Protein 7YTA (pdb70)

Nearest PDB structures (foldseek):
  7yta-assembly1_A  TM=1.007E+00  e=3.247E-26  Nicotiana tabacum
  7yta-assembly3_C  TM=9.904E-01  e=9.147E-23  Nicotiana tabacum
  6ie7-assembly4_D  TM=9.234E-01  e=6.062E-14  Arabidopsis thaliana
  5zwz-assembly1_A  TM=9.425E-01  e=6.329E-13  Arabidopsis thaliana
  6ie5-assembly1_A  TM=9.454E-01  e=2.375E-11  Arabidopsis thaliana

Foldseek 3Di:
DCLDAFRKKWFFDDDQPTPQKIFIWGWHDADPVQQKTKIFTDPDAPDDPGDHTDIDIGHCVGIDHDPDDDDDQADDAQAWKWFCDPNITHIFGFHDDDPPQKTWTFHVSPTDIDIDHRVRIDHDWDCDPNDTHHD/DDDPVVVPD/DDAAQAKKWFFDPPQPTPQKTAIWHFHGWDDPDDPFTKTKIWTDLDADDDVHPHTDIDIGGCVRIDHDPDDDDDPADDFQFWKWFCDNRITHTFGFHDQDPPQKTWTFHVSPTDIDIDHPVRMDHDWDQDPNDTHHPDDD/DPVVVVDD/DQLDAFHKKWFFDPPQPTPQKIFIWGFHHKDDPPDDQIKTKIWTDPDADDDPDDHTDIDIDGCVGIDHDPDADPDPADDAQFWKWFCDPNITHTFGFHDQDPPRKTWTFHVSPTDIDIGHPVRIDHDWDCDPNDTHRPPD/DDDPVVVDD

InterPro domains:
  IPR007930 Protein of unknown function DUF724 [PF05266] (727-902)
  IPR008395 Agenet-like domain [PF05641] (15-80)
  IPR008395 Agenet-like domain [PF05641] (92-147)
  IPR008395 Agenet-like domain [PF05641] (160-220)
  IPR014002 Agenet domain, plant type [SM00743] (10-83)
  IPR014002 Agenet domain, plant type [SM00743] (85-141)
  IPR014002 Agenet domain, plant type [SM00743] (155-223)
  IPR014002 Agenet domain, plant type [SM00743] (224-280)

Radius of gyration: 28.19 Å; Cα contacts (8 Å, |Δi|>4): 972; chains: 6; bounding box: 36×66×93 Å

Solvent-accessible surface area: 24825 Å² total

Secondary structure (DSSP, 8-state):
-TTSTT-EEEE---STT-TTEEEEEEEEEE-----EEEEEEEEEESSSS-SSEEEEEEEGGGEEEPPPP---S---TT-EEEEEETTEEEEEEEEEEETTTEEEEEETTTTEEEEEEGGGEEE--EEETTEEE--/---TT-EEEE-B-STTTBT-BEEEEEEEE--SS-SS-EEEEEEEEEESSTT--SEEEEEEEGGGEEEPPPP---S---TT-EEEEEETTEEEEEEEEEE-STTEEEEEETTTTEEEEEEGGGEEE--EEETTEEEPPPP-/----TT-EEEE---STT-TTEEEEEEEEEE--SSSSS-EEEEEEEEEESSTT--SEEEEEEEGGGEEEPPPP---S---TT-EEEEEETTEEEEEEEEEE-STTEEEEEETTTTEEEEEEGGGEEE--EEETTEEE-TT-/-EESTTT--/-BHHHH--/-EESGGG--

B-factor: mean 43.08, std 19.06, range [11.64, 112.34]

Structure (mmCIF, N/CA/C/O backbone):
data_7YTA
#
_entry.id   7YTA
#
_cell.length_a   70.741
_cell.length_b   70.741
_cell.length_c   217.989
_cell.angle_alpha   90.000
_cell.angle_beta   90.000
_cell.angle_gamma   90.000
#
_symmetry.space_group_name_H-M   'P 41 21 2'
#
loop_
_entity.id
_entity.type
_entity.pdbx_description
1 polymer 'AGDP3 AGD1-2'
2 polymer 'H3(1-15)K9me2 peptide'
3 water water
#
loop_
_atom_site.group_PDB
_atom_site.id
_atom_site.type_symbol
_atom_site.label_atom_id
_atom_site.label_alt_id
_atom_site.label_comp_id
_atom_site.label_asym_id
_atom_site.label_entity_id
_atom_site.label_seq_id
_atom_site.pdbx_PDB_ins_code
_atom_site.Cartn_x
_atom_site.Cartn_y
_atom_site.Cartn_z
_atom_site.occupancy
_atom_site.B_iso_or_equiv
_atom_site.auth_seq_id
_atom_site.auth_comp_id
_atom_site.auth_asym_id
_atom_site.auth_atom_id
_atom_site.pdbx_PDB_model_num
ATOM 1 N N . SER A 1 11 ? 0.262 60.740 66.245 1.00 47.71 10 SER A N 1
ATOM 2 C CA . SER A 1 11 ? 0.561 62.146 66.488 1.00 52.04 10 SER A CA 1
ATOM 3 C C . SER A 1 11 ? 2.066 62.378 66.607 1.00 48.95 10 SER A C 1
ATOM 4 O O . SER A 1 11 ? 2.597 63.351 66.071 1.00 45.80 10 SER A O 1
ATOM 7 N N . HIS A 1 12 ? 2.750 61.477 67.307 1.00 49.57 11 HIS A N 1
ATOM 8 C CA . HIS A 1 12 ? 4.200 61.568 67.457 1.00 42.61 11 HIS A CA 1
ATOM 9 C C . HIS A 1 12 ? 4.907 61.111 66.183 1.00 40.44 11 HIS A C 1
ATOM 10 O O . HIS A 1 12 ? 6.132 61.173 66.082 1.00 38.56 11 HIS A O 1
ATOM 17 N N . ILE A 1 13 ? 4.124 60.654 65.212 1.00 41.20 12 ILE A N 1
ATOM 18 C CA . ILE A 1 13 ? 4.655 60.191 63.937 1.00 41.66 12 ILE A CA 1
ATOM 19 C C . ILE A 1 13 ? 4.810 61.358 62.963 1.00 38.36 12 ILE A C 1
ATOM 20 O O . ILE A 1 13 ? 5.629 61.310 62.045 1.00 44.87 12 ILE A O 1
ATOM 25 N N . ALA A 1 14 ? 4.032 62.414 63.189 1.00 36.61 13 ALA A N 1
ATOM 26 C CA . ALA A 1 14 ? 4.025 63.585 62.315 1.00 38.76 13 ALA A CA 1
ATOM 27 C C . ALA A 1 14 ? 5.425 64.152 62.087 1.00 37.85 13 ALA A C 1
ATOM 28 O O . ALA A 1 14 ? 6.284 64.104 62.968 1.00 37.46 13 ALA A O 1
ATOM 30 N N . LYS A 1 15 ? 5.636 64.686 60.890 1.00 33.84 14 LYS A N 1
ATOM 31 C CA . LYS A 1 15 ? 6.934 65.193 60.460 1.00 34.03 14 LYS A CA 1
ATOM 32 C C . LYS A 1 15 ? 7.493 66.286 61.372 1.00 34.37 14 LYS A C 1
ATOM 33 O O . LYS A 1 15 ? 6.819 67.273 61.661 1.00 37.06 14 LYS A O 1
ATOM 39 N N . GLY A 1 16 ? 8.732 66.099 61.818 1.00 35.02 15 GLY A N 1
ATOM 40 C CA . GLY A 1 16 ? 9.400 67.078 62.658 1.00 30.41 15 GLY A CA 1
ATOM 41 C C . GLY A 1 16 ? 9.232 66.831 64.146 1.00 33.66 15 GLY A C 1
ATOM 42 O O . GLY A 1 16 ? 9.920 67.441 64.966 1.00 31.39 15 GLY A O 1
ATOM 43 N N . SER A 1 17 ? 8.315 65.938 64.504 1.00 31.40 16 SER A N 1
ATOM 44 C CA . SER A 1 17 ? 8.062 65.649 65.911 1.00 30.01 16 SER A CA 1
ATOM 45 C C . SER A 1 17 ? 9.227 64.879 66.519 1.00 28.43 16 SER A C 1
ATOM 46 O O . SER A 1 17 ? 9.783 63.977 65.892 1.00 27.55 16 SER A O 1
ATOM 49 N N . ILE A 1 18 ? 9.597 65.251 67.741 1.00 28.85 17 ILE A N 1
ATOM 50 C CA . ILE A 1 18 ? 10.709 64.618 68.442 1.00 24.87 17 ILE A CA 1
ATOM 51 C C . ILE A 1 18 ? 10.280 63.274 69.027 1.00 23.00 17 ILE A C 1
ATOM 52 O O . ILE A 1 18 ? 9.218 63.168 69.636 1.00 25.77 17 ILE A O 1
ATOM 57 N N . VAL A 1 19 ? 11.102 62.248 68.831 1.00 22.69 18 VAL A N 1
ATOM 58 C CA . VAL A 1 19 ? 10.774 60.904 69.289 1.00 22.55 18 VAL A CA 1
ATOM 59 C C . VAL A 1 19 ? 11.968 60.178 69.905 1.00 22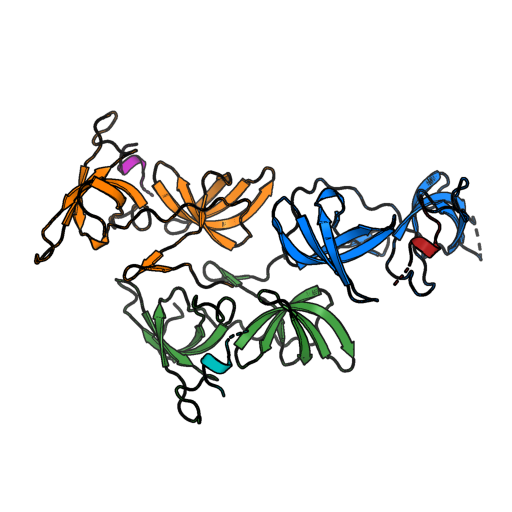.05 18 VAL A C 1
ATOM 60 O O . VAL A 1 19 ? 13.082 60.699 69.946 1.00 21.83 18 VAL A O 1
ATOM 64 N N . GLU A 1 20 ? 11.706 58.969 70.390 1.00 21.94 19 GLU A N 1
ATOM 65 C CA . GLU A 1 20 ? 12.732 58.033 70.817 1.00 21.55 19 GLU A CA 1
ATOM 66 C C . GLU A 1 20 ? 12.541 56.730 70.052 1.00 21.71 19 GLU A C 1
ATOM 67 O O . GLU A 1 20 ? 11.410 56.287 69.836 1.00 22.06 19 GLU A O 1
ATOM 73 N N . VAL A 1 21 ? 13.647 56.122 69.641 1.00 21.56 20 VAL A N 1
ATOM 74 C CA . VAL A 1 21 ? 13.599 54.927 68.811 1.00 23.28 20 VAL A CA 1
ATOM 75 C C . VAL A 1 21 ? 14.460 53.806 69.383 1.00 21.53 20 VAL A C 1
ATOM 76 O O . VAL A 1 21 ? 15.476 54.058 70.030 1.00 21.16 20 VAL A O 1
ATOM 80 N N . THR A 1 22 ? 14.047 52.566 69.142 1.00 22.93 21 THR A N 1
ATOM 81 C CA . THR A 1 22 ? 14.789 51.412 69.628 1.00 24.45 21 THR A CA 1
ATOM 82 C C . THR A 1 22 ? 15.026 50.392 68.522 1.00 28.46 21 THR A C 1
ATOM 83 O O . THR A 1 22 ? 14.453 50.486 67.437 1.00 27.51 21 THR A O 1
ATOM 87 N N . SER A 1 23 ? 15.879 49.415 68.808 1.00 29.56 22 SER A N 1
ATOM 88 C CA . SER A 1 23 ? 16.191 48.365 67.850 1.00 35.04 22 SER A CA 1
ATOM 89 C C . SER A 1 23 ? 16.148 46.996 68.525 1.00 48.65 22 SER A C 1
ATOM 90 O O . SER A 1 23 ? 16.112 46.901 69.753 1.00 49.23 22 SER A O 1
ATOM 93 N N . ASP A 1 24 ? 16.003 45.973 67.705 1.00 52.21 23 ASP A N 1
ATOM 94 C CA . ASP A 1 24 ? 16.058 44.614 68.181 1.00 55.12 23 ASP A CA 1
ATOM 95 C C . ASP A 1 24 ? 17.281 43.837 67.745 1.00 57.47 23 ASP A C 1
ATOM 96 O O . ASP A 1 24 ? 17.374 42.673 68.028 1.00 62.31 23 ASP A O 1
ATOM 101 N N . GLU A 1 25 ? 18.229 44.486 67.085 1.00 57.21 24 GLU A N 1
ATOM 102 C CA . GLU A 1 25 ? 19.476 43.854 66.694 1.00 60.13 24 GLU A CA 1
ATOM 103 C C . GLU A 1 25 ? 20.106 43.555 68.006 1.00 61.38 24 GLU A C 1
ATOM 104 O O . GLU A 1 25 ? 19.961 44.348 68.903 1.00 58.36 24 GLU A O 1
ATOM 110 N N . GLU A 1 26 ? 20.767 42.420 68.157 1.00 65.45 25 GLU A N 1
ATOM 111 C CA . GLU A 1 26 ? 21.273 42.058 69.471 1.00 66.95 25 GLU A CA 1
ATOM 112 C C . GLU A 1 26 ? 22.323 43.037 69.899 1.00 63.01 25 GLU A C 1
ATOM 113 O O . GLU A 1 26 ? 23.112 43.498 69.104 1.00 60.18 25 GLU A O 1
ATOM 119 N N . GLY A 1 27 ? 22.315 43.343 71.180 1.00 61.71 26 GLY A N 1
ATOM 120 C CA . GLY A 1 27 ? 23.172 44.340 71.754 1.00 56.65 26 GLY A CA 1
ATOM 121 C C . GLY A 1 27 ? 22.503 45.681 71.775 1.00 55.26 26 GLY A C 1
ATOM 122 O O . GLY A 1 27 ? 23.027 46.607 72.345 1.00 53.73 26 GLY A O 1
ATOM 123 N N . PHE A 1 28 ? 21.335 45.777 71.157 1.00 51.81 27 PHE A N 1
ATOM 124 C CA . PHE A 1 28 ? 20.601 47.019 71.159 1.00 45.59 27 PHE A CA 1
ATOM 125 C C . PHE A 1 28 ? 19.280 46.963 71.871 1.00 45.65 27 PHE A C 1
ATOM 126 O O . PHE A 1 28 ? 18.693 47.979 72.079 1.00 41.53 27 PHE A O 1
ATOM 134 N N . LYS A 1 29 ? 18.811 45.785 72.223 1.00 47.46 28 LYS A N 1
ATOM 135 C CA . LYS A 1 29 ? 17.484 45.671 72.772 1.00 48.97 28 LYS A CA 1
ATOM 136 C C . LYS A 1 29 ? 17.465 46.272 74.166 1.00 46.04 28 LYS A C 1
ATOM 137 O O . LYS A 1 29 ? 18.225 45.884 75.015 1.00 42.12 28 LYS A O 1
ATOM 143 N N . GLY A 1 30 ? 16.573 47.219 74.387 1.00 40.38 29 GLY A N 1
ATOM 144 C CA . GLY A 1 30 ? 16.417 47.844 75.686 1.00 41.56 29 GLY A CA 1
ATOM 145 C C . GLY A 1 30 ? 16.858 49.294 75.673 1.00 38.05 29 GLY A C 1
ATOM 146 O O . GLY A 1 30 ? 16.623 50.034 76.630 1.00 35.79 29 GLY A O 1
ATOM 147 N N . VAL A 1 31 ? 17.487 49.703 74.575 1.00 34.02 30 VAL A N 1
ATOM 148 C CA . VAL A 1 31 ? 18.038 51.046 74.457 1.00 26.50 30 VAL A CA 1
ATOM 149 C C . VAL A 1 31 ? 17.146 51.962 73.632 1.00 23.61 30 VAL A C 1
ATOM 150 O O . VAL A 1 31 ? 16.599 51.559 72.606 1.00 24.01 30 VAL A O 1
ATOM 154 N N . TRP A 1 32 ? 17.013 53.203 74.087 1.00 21.85 31 TRP A N 1
ATOM 155 C CA . TRP A 1 32 ? 16.219 54.193 73.382 1.00 20.33 31 TRP A CA 1
ATOM 156 C C . TRP A 1 32 ? 17.058 55.415 73.036 1.00 20.04 31 TRP A C 1
ATOM 157 O O . TRP A 1 32 ? 17.621 56.067 73.916 1.00 19.67 31 TRP A O 1
ATOM 168 N N . PHE A 1 33 ? 17.142 55.709 71.742 1.00 23.18 32 PHE A N 1
ATOM 169 C CA . PHE A 1 33 ? 17.916 56.840 71.252 1.00 23.43 32 PHE A CA 1
ATOM 170 C C . PHE A 1 33 ? 17.001 57.978 70.819 1.00 23.48 32 PHE A C 1
ATOM 171 O O . PHE A 1 33 ? 15.941 57.744 70.247 1.00 23.30 32 PHE A O 1
ATOM 179 N N . GLU A 1 34 ? 17.413 59.212 71.087 1.00 23.95 33 GLU A N 1
ATOM 180 C CA . GLU A 1 34 ? 16.620 60.370 70.697 1.00 24.27 33 GLU A CA 1
ATOM 181 C C . GLU A 1 34 ? 16.741 60.630 69.202 1.00 29.18 33 GLU A C 1
ATOM 182 O O . GLU A 1 34 ? 17.843 60.636 68.650 1.00 28.45 33 GLU A O 1
ATOM 188 N N . ALA A 1 35 ? 15.602 60.842 68.550 1.00 24.24 34 ALA A N 1
ATOM 189 C CA . ALA A 1 35 ? 15.578 61.065 67.111 1.00 24.38 34 ALA A CA 1
ATOM 190 C C . ALA A 1 35 ? 14.500 62.069 66.732 1.00 25.55 34 ALA A C 1
ATOM 191 O O . ALA A 1 35 ? 13.665 62.431 67.554 1.00 29.68 34 ALA A O 1
ATOM 193 N N . THR A 1 36 ? 14.530 62.517 65.482 1.00 28.34 35 THR A N 1
ATOM 194 C CA . THR A 1 36 ? 13.517 63.419 64.950 1.00 25.73 35 THR A CA 1
ATOM 195 C C . THR A 1 36 ? 12.914 62.815 63.686 1.00 27.41 35 THR A C 1
ATOM 196 O O . THR A 1 36 ? 13.638 62.313 62.826 1.00 25.74 35 THR A O 1
ATOM 200 N N . VAL A 1 37 ? 11.589 62.856 63.583 1.00 27.31 36 VAL A N 1
ATOM 201 C CA . VAL A 1 37 ? 10.893 62.327 62.416 1.00 30.21 36 VAL A CA 1
ATOM 202 C C . VAL A 1 37 ? 11.144 63.193 61.177 1.00 30.97 36 VAL A C 1
ATOM 203 O O . VAL A 1 37 ? 11.078 64.420 61.240 1.00 36.21 36 VAL A O 1
ATOM 207 N N . LEU A 1 38 ? 11.451 62.542 60.060 1.00 29.78 37 LEU A N 1
ATOM 208 C CA . LEU A 1 38 ? 11.641 63.210 58.775 1.00 34.01 37 LEU A CA 1
ATOM 209 C C . LEU A 1 38 ? 10.465 62.926 57.846 1.00 35.56 37 LEU A C 1
ATOM 210 O O . LEU A 1 38 ? 10.023 63.795 57.095 1.00 39.90 37 LEU A O 1
ATOM 215 N N . GLY A 1 39 ? 9.969 61.695 57.900 1.00 31.95 38 GLY A N 1
ATOM 216 C CA . GLY A 1 39 ? 8.834 61.296 57.094 1.00 29.60 38 GLY A CA 1
ATOM 217 C C . GLY A 1 39 ? 8.241 59.982 57.558 1.00 34.73 38 GLY A C 1
ATOM 218 O O . GLY A 1 39 ? 8.843 59.257 58.350 1.00 35.65 38 GLY A O 1
ATOM 219 N N . ALA A 1 40 ? 7.052 59.671 57.058 1.00 37.91 39 ALA A N 1
ATOM 220 C CA . ALA A 1 40 ? 6.386 58.428 57.407 1.00 42.32 39 ALA A CA 1
ATOM 221 C C . ALA A 1 40 ? 5.570 57.905 56.237 1.00 48.78 39 ALA A C 1
ATOM 222 O O . ALA A 1 40 ? 5.227 58.653 55.323 1.00 49.99 39 ALA A O 1
ATOM 224 N N . SER A 1 41 ? 5.315 56.622 56.226 1.00 64.65 40 SER A N 1
ATOM 225 C CA . SER A 1 41 ? 4.415 56.044 55.291 1.00 68.43 40 SER A CA 1
ATOM 226 C C . SER A 1 41 ? 3.041 56.492 55.677 1.00 69.10 40 SER A C 1
ATOM 227 O O . SER A 1 41 ? 2.737 56.558 56.851 1.00 66.59 40 SER A O 1
ATOM 230 N N . SER A 1 42 ? 2.204 56.804 54.691 1.00 72.88 41 SER A N 1
ATOM 231 C CA . SER A 1 42 ? 0.854 57.300 54.963 1.00 74.17 41 SER A CA 1
ATOM 232 C C . SER A 1 42 ? -0.018 56.280 55.713 1.00 74.08 41 SER A C 1
ATOM 233 O O . SER A 1 42 ? 0.241 55.079 55.637 1.00 74.41 41 SER A O 1
ATOM 236 N N . LYS A 1 46 ? 0.589 49.666 53.535 1.00 86.62 45 LYS A N 1
ATOM 237 C CA . LYS A 1 46 ? 1.055 48.420 54.085 1.00 86.41 45 LYS A CA 1
ATOM 238 C C . LYS A 1 46 ? 2.240 48.574 55.005 1.00 81.83 45 LYS A C 1
ATOM 239 O O . LYS A 1 46 ? 2.276 47.983 56.070 1.00 79.38 45 LYS A O 1
ATOM 245 N N . SER A 1 47 ? 3.213 49.369 54.590 1.00 79.71 46 SER A N 1
ATOM 246 C CA . SER A 1 47 ? 4.498 49.395 55.275 1.00 75.66 46 SER A CA 1
ATOM 247 C C . SER A 1 47 ? 4.430 49.875 56.717 1.00 70.64 46 SER A C 1
ATOM 248 O O . SER A 1 47 ? 4.965 49.242 57.603 1.00 68.41 46 SER A O 1
ATOM 251 N N . LYS A 1 48 ? 3.728 50.971 56.946 1.00 76.53 47 LYS A N 1
ATOM 252 C CA . LYS A 1 48 ? 3.710 51.613 58.253 1.00 65.05 47 LYS A CA 1
ATOM 253 C C . LYS A 1 48 ? 5.094 51.909 58.832 1.00 61.31 47 LYS A C 1
ATOM 254 O O . LYS A 1 48 ? 5.356 51.588 59.954 1.00 58.68 47 LYS A O 1
ATOM 260 N N . GLU A 1 49 ? 5.980 52.495 58.048 1.00 52.26 48 GLU A N 1
ATOM 261 C CA . GLU A 1 49 ? 7.344 52.781 58.474 1.00 46.73 48 GLU A CA 1
ATOM 262 C C . GLU A 1 49 ? 7.514 54.260 58.810 1.00 43.09 48 GLU A C 1
ATOM 263 O O . GLU A 1 49 ? 6.690 55.096 58.438 1.00 41.40 48 GLU A O 1
ATOM 269 N N . VAL A 1 50 ? 8.590 54.566 59.526 1.00 38.94 49 VAL A N 1
ATOM 270 C CA . VAL A 1 50 ? 8.921 55.929 59.909 1.00 33.88 49 VAL A CA 1
ATOM 271 C C . VAL A 1 50 ? 10.382 56.202 59.582 1.00 33.07 49 VAL A C 1
ATOM 272 O O . VAL A 1 50 ? 11.263 55.395 59.886 1.00 34.01 49 VAL A O 1
ATOM 276 N N . TRP A 1 51 ? 10.626 57.338 58.941 1.00 36.52 50 TRP A N 1
ATOM 277 C CA . TRP A 1 51 ? 11.970 57.776 58.601 1.00 34.34 50 TRP A CA 1
ATOM 278 C C . TRP A 1 51 ? 12.444 58.741 59.683 1.00 34.32 50 TRP A C 1
ATOM 279 O O . TRP A 1 51 ? 11.742 59.695 60.000 1.00 32.94 50 TRP A O 1
ATOM 290 N N . VAL A 1 52 ? 13.608 58.484 60.275 1.00 33.64 51 VAL A N 1
ATOM 291 C CA . VAL A 1 52 ? 14.094 59.321 61.372 1.00 33.08 51 VAL A CA 1
ATOM 292 C C . VAL A 1 52 ? 15.567 59.692 61.252 1.00 34.23 51 VAL A C 1
ATOM 293 O O . VAL A 1 52 ? 16.346 59.011 60.580 1.00 35.35 51 VAL A O 1
ATOM 297 N N . GLU A 1 53 ? 15.931 60.780 61.922 1.00 34.16 52 GLU A N 1
ATOM 298 C CA . GLU A 1 53 ? 17.318 61.212 62.038 1.00 35.35 52 GLU A CA 1
ATOM 299 C C . GLU A 1 53 ? 17.714 61.286 63.509 1.00 34.88 52 GLU A C 1
ATOM 300 O O . GLU A 1 53 ? 17.098 62.016 64.284 1.00 34.08 52 GLU A O 1
ATOM 306 N N . TYR A 1 54 ? 18.738 60.529 63.890 1.00 35.63 53 TYR A N 1
ATOM 307 C CA . TYR A 1 54 ? 19.193 60.507 65.276 1.00 35.54 53 TYR A CA 1
ATOM 308 C C . TYR A 1 54 ? 19.746 61.863 65.704 1.00 36.24 53 TYR A C 1
ATOM 309 O O . TYR A 1 54 ? 20.146 62.672 64.869 1.00 37.22 53 TYR A O 1
ATOM 318 N N . LYS A 1 55 ? 19.761 62.106 67.011 1.00 35.97 54 LYS A N 1
ATOM 319 C CA . LYS A 1 55 ? 20.255 63.368 67.548 1.00 36.84 54 LYS A CA 1
ATOM 320 C C . LYS A 1 55 ? 21.721 63.266 67.964 1.00 38.63 54 LYS A C 1
ATOM 321 O O . LYS A 1 55 ? 22.456 64.254 67.927 1.00 42.99 54 LYS A O 1
ATOM 327 N N . SER A 1 56 ? 22.146 62.066 68.347 1.00 38.84 55 SER A N 1
ATOM 328 C CA . SER A 1 56 ? 23.495 61.869 68.868 1.00 40.75 55 SER A CA 1
ATOM 329 C C . SER A 1 56 ? 24.225 60.713 68.191 1.00 41.77 55 SER A C 1
ATOM 330 O O . SER A 1 56 ? 25.414 60.500 68.428 1.00 50.53 55 SER A O 1
ATOM 333 N N . ILE A 1 57 ? 23.514 59.963 67.356 1.00 40.73 56 ILE A N 1
ATOM 334 C CA . ILE A 1 57 ? 24.134 58.874 66.609 1.00 41.89 56 ILE A CA 1
ATOM 335 C C . ILE A 1 57 ? 24.469 59.340 65.193 1.00 44.79 56 ILE A C 1
ATOM 336 O O . ILE A 1 57 ? 23.660 60.009 64.551 1.00 41.69 56 ILE A O 1
ATOM 341 N N . VAL A 1 58 ? 25.649 58.962 64.724 1.00 45.42 57 VAL A N 1
ATOM 342 C CA . VAL A 1 58 ? 26.145 59.388 63.422 1.00 48.09 57 VAL A CA 1
ATOM 343 C C . VAL A 1 58 ? 26.305 58.235 62.451 1.00 50.92 57 VAL A C 1
ATOM 344 O O . VAL A 1 58 ? 26.375 57.089 62.837 1.00 47.36 57 VAL A O 1
ATOM 348 N N . ALA A 1 59 ? 26.338 58.568 61.168 1.00 55.32 58 ALA A N 1
ATOM 349 C CA . ALA A 1 59 ? 26.286 57.598 60.077 1.00 55.37 58 ALA A CA 1
ATOM 350 C C . ALA A 1 59 ? 27.435 56.618 60.084 1.00 60.79 58 ALA A C 1
ATOM 351 O O . ALA A 1 59 ? 27.253 55.444 59.825 1.00 58.40 58 ALA A O 1
ATOM 353 N N . GLU A 1 60 ? 28.627 57.093 60.425 1.00 57.06 59 GLU A N 1
ATOM 354 C CA . GLU A 1 60 ? 29.797 56.229 60.552 1.00 59.64 59 GLU A CA 1
ATOM 355 C C . GLU A 1 60 ? 31.007 57.068 60.895 1.00 69.73 59 GLU A C 1
ATOM 356 O O . GLU A 1 60 ? 30.940 58.289 60.823 1.00 70.73 59 GLU A O 1
ATOM 362 N N . GLU A 1 61 ? 32.087 56.435 61.331 1.00 67.66 60 GLU A N 1
ATOM 363 C CA . GLU A 1 61 ? 33.348 57.132 61.575 1.00 69.28 60 GLU A CA 1
ATOM 364 C C . GLU A 1 61 ? 33.425 58.320 62.504 1.00 75.15 60 GLU A C 1
ATOM 365 O O . GLU A 1 61 ? 32.810 58.345 63.562 1.00 71.19 60 GLU A O 1
ATOM 371 N N . ASN A 1 62 ? 34.201 59.315 62.095 1.00 69.99 61 ASN A N 1
ATOM 372 C CA . ASN A 1 62 ? 34.379 60.508 62.914 1.00 69.93 61 ASN A CA 1
ATOM 373 C C . ASN A 1 62 ? 33.041 61.141 63.012 1.00 66.67 61 ASN A C 1
ATOM 374 O O . ASN A 1 62 ? 32.658 61.641 64.065 1.00 65.40 61 ASN A O 1
ATOM 379 N N . GLY A 1 63 ? 32.322 61.146 61.904 1.00 78.99 62 GLY A N 1
ATOM 380 C CA . GLY A 1 63 ? 30.968 61.609 61.960 1.00 64.95 62 GLY A CA 1
ATOM 381 C C . GLY A 1 63 ? 30.578 63.036 61.830 1.00 63.50 62 GLY A C 1
ATOM 382 O O . GLY A 1 63 ? 30.715 63.819 62.763 1.00 62.14 62 GLY A O 1
ATOM 383 N N . SER A 1 64 ? 30.092 63.393 60.661 1.00 67.87 63 SER A N 1
ATOM 384 C CA . SER A 1 64 ? 29.540 64.721 60.500 1.00 71.18 63 SER A CA 1
ATOM 385 C C . SER A 1 64 ? 28.066 64.608 60.210 1.00 66.16 63 SER A C 1
ATOM 386 O O . SER A 1 64 ? 27.332 65.563 60.365 1.00 69.55 63 SER A O 1
ATOM 388 N N . GLU A 1 65 ? 27.630 63.447 59.737 1.00 59.49 64 GLU A N 1
ATOM 389 C CA . GLU A 1 65 ? 26.232 63.296 59.347 1.00 57.31 64 GLU A CA 1
ATOM 390 C C . GLU A 1 65 ? 25.434 62.478 60.357 1.00 56.29 64 GLU A C 1
ATOM 391 O O . GLU A 1 65 ? 25.788 61.331 60.617 1.00 55.21 64 GLU A O 1
ATOM 397 N N . PRO A 1 66 ? 24.352 63.053 60.941 1.00 56.73 65 PRO A N 1
ATOM 398 C CA . PRO A 1 66 ? 23.559 62.204 61.822 1.00 49.91 65 PRO A CA 1
ATOM 399 C C . PRO A 1 66 ? 23.015 61.051 61.097 1.00 48.21 65 PRO A C 1
ATOM 400 O O . PRO A 1 66 ? 22.589 61.217 60.015 1.00 50.86 65 PRO A O 1
ATOM 404 N N . LEU A 1 67 ? 23.003 59.902 61.715 1.00 42.41 66 LEU A N 1
ATOM 405 C CA . LEU A 1 67 ? 22.460 58.685 61.123 1.00 41.83 66 LEU A CA 1
ATOM 406 C C . LEU A 1 67 ? 20.979 58.831 60.814 1.00 40.06 66 LEU A C 1
ATOM 407 O O . LEU A 1 67 ? 20.221 59.382 61.610 1.00 41.41 66 LEU A O 1
ATOM 412 N N . LYS A 1 68 ? 20.573 58.349 59.647 1.00 34.86 67 LYS A N 1
ATOM 413 C CA . LYS A 1 68 ? 19.161 58.275 59.312 1.00 32.78 67 LYS A CA 1
ATOM 414 C C . LYS A 1 68 ? 18.757 56.817 59.214 1.00 35.66 67 LYS A C 1
ATOM 415 O O . LYS A 1 68 ? 19.563 55.967 58.837 1.00 37.46 67 LYS A O 1
ATOM 421 N N . GLU A 1 69 ? 17.509 56.524 59.555 1.00 31.72 68 GLU A N 1
ATOM 422 C CA . GLU A 1 69 ? 17.066 55.141 59.605 1.00 31.26 68 GLU A CA 1
ATOM 423 C C . GLU A 1 69 ? 15.582 55.040 59.294 1.00 33.10 68 GLU A C 1
ATOM 424 O O . GLU A 1 69 ? 14.814 55.952 59.591 1.00 33.22 68 GLU A O 1
ATOM 430 N N . VAL A 1 70 ? 15.178 53.934 58.683 1.00 30.87 69 VAL A N 1
ATOM 431 C CA . VAL A 1 70 ? 13.764 53.684 58.455 1.00 33.38 69 VAL A CA 1
ATOM 432 C C . VAL A 1 70 ? 13.320 52.505 59.311 1.00 36.32 69 VAL A C 1
ATOM 433 O O . VAL A 1 70 ? 13.697 51.359 59.060 1.00 39.35 69 VAL A O 1
ATOM 437 N N . LEU A 1 71 ? 12.525 52.803 60.333 1.00 33.95 70 LEU A N 1
ATOM 438 C CA . LEU A 1 71 ? 12.131 51.806 61.320 1.00 33.10 70 LEU A CA 1
ATOM 439 C C . LEU A 1 71 ? 10.639 51.528 61.260 1.00 35.36 70 LEU A C 1
ATOM 440 O O . LEU A 1 71 ? 9.865 52.372 60.824 1.00 33.44 70 LEU A O 1
ATOM 445 N N . HIS A 1 72 ? 10.232 50.345 61.702 1.00 39.36 71 HIS A N 1
ATOM 446 C CA . HIS A 1 72 ? 8.813 50.067 61.840 1.00 35.75 71 HIS A CA 1
ATOM 447 C C . HIS A 1 72 ? 8.263 50.950 62.954 1.00 35.63 71 HIS A C 1
ATOM 448 O O . HIS A 1 72 ? 9.003 51.357 63.849 1.00 34.68 71 HIS A O 1
ATOM 455 N N . VAL A 1 73 ? 6.970 51.250 62.894 1.00 35.49 72 VAL A N 1
ATOM 456 C CA . VAL A 1 73 ? 6.357 52.179 63.835 1.00 34.99 72 VAL A CA 1
ATOM 457 C C . VAL A 1 73 ? 6.380 51.617 65.255 1.00 34.12 72 VAL A C 1
ATOM 458 O O . VAL A 1 73 ? 6.227 52.353 66.230 1.00 27.95 72 VAL A O 1
ATOM 462 N N . SER A 1 74 ? 6.595 50.309 65.360 1.00 36.52 73 SER A N 1
ATOM 463 C CA . SER A 1 74 ? 6.663 49.635 66.650 1.00 36.21 73 SER A CA 1
ATOM 464 C C . SER A 1 74 ? 7.871 50.092 67.464 1.00 34.15 73 SER A C 1
ATOM 465 O O . SER A 1 74 ? 7.838 50.077 68.694 1.00 33.15 73 SER A O 1
ATOM 468 N N . PHE A 1 75 ? 8.931 50.501 66.773 1.00 30.42 74 PHE A N 1
ATOM 469 C CA . PHE A 1 75 ? 10.179 50.875 67.432 1.00 25.15 74 PHE A CA 1
ATOM 470 C C . PHE A 1 75 ? 10.287 52.378 67.676 1.00 23.89 74 PHE A C 1
ATOM 471 O O . PHE A 1 75 ? 11.362 52.884 67.983 1.00 23.98 74 PHE A O 1
ATOM 479 N N . ILE A 1 76 ? 9.174 53.089 67.535 1.00 27.07 75 ILE A N 1
ATOM 480 C CA . ILE A 1 76 ? 9.167 54.534 67.730 1.00 24.17 75 ILE A CA 1
ATOM 481 C C . ILE A 1 76 ? 8.141 54.916 68.790 1.00 23.79 75 ILE A C 1
ATOM 482 O O . ILE A 1 76 ? 7.023 54.404 68.795 1.00 24.12 75 ILE A O 1
ATOM 487 N N . ARG A 1 77 ? 8.530 55.808 69.694 1.00 23.72 76 ARG A N 1
ATOM 488 C CA . ARG A 1 77 ? 7.630 56.293 70.735 1.00 23.46 76 ARG A CA 1
ATOM 489 C C . ARG A 1 77 ? 7.902 57.773 70.959 1.00 23.83 76 ARG A C 1
ATOM 490 O O . ARG A 1 77 ? 8.955 58.262 70.573 1.00 24.16 76 ARG A O 1
ATOM 498 N N . PRO A 1 78 ? 6.956 58.503 71.569 1.00 23.84 77 PRO A N 1
ATOM 499 C CA . PRO A 1 78 ? 7.275 59.910 71.836 1.00 24.25 77 PRO A CA 1
ATOM 500 C C . PRO A 1 78 ? 8.311 60.046 72.947 1.00 24.08 77 PRO A C 1
ATOM 501 O O . PRO A 1 78 ? 8.603 59.064 73.628 1.00 23.59 77 PRO A O 1
ATOM 505 N N . VAL A 1 79 ? 8.867 61.240 73.118 1.00 24.52 78 VAL A N 1
ATOM 506 C CA . VAL A 1 79 ? 9.790 61.486 74.220 1.00 24.43 78 VAL A CA 1
ATOM 507 C C . VAL A 1 79 ? 9.033 61.615 75.538 1.00 26.53 78 VAL A C 1
ATOM 508 O O . VAL A 1 79 ? 8.099 62.409 75.645 1.00 24.46 78 VAL A O 1
ATOM 512 N N . PRO A 1 80 ? 9.435 60.825 76.546 1.00 27.66 79 PRO A N 1
ATOM 513 C CA . PRO A 1 80 ? 8.790 60.867 77.862 1.00 29.18 79 PRO A CA 1
ATOM 514 C C . PRO A 1 80 ? 8.890 62.256 78.472 1.00 32.45 79 PRO A C 1
ATOM 515 O O . PRO A 1 80 ? 9.964 62.855 78.413 1.00 32.63 79 PRO A O 1
ATOM 519 N N . PRO A 1 81 ? 7.783 62.764 79.037 1.00 31.15 80 PRO A N 1
ATOM 520 C CA . PRO A 1 81 ? 7.776 64.076 79.692 1.00 30.41 80 PRO A CA 1
ATOM 521 C C . PRO A 1 81 ? 8.908 64.200 80.702 1.00 32.74 80 PRO A C 1
ATOM 522 O O . PRO A 1 81 ? 9.193 63.240 81.418 1.00 36.54 80 PRO A O 1
ATOM 526 N N . VAL A 1 82 ? 9.553 65.360 80.744 1.00 35.16 81 VAL A N 1
ATOM 527 C CA . VAL A 1 82 ? 10.667 65.573 81.659 1.00 38.59 81 VAL A CA 1
ATOM 528 C C . VAL A 1 82 ? 10.168 66.049 83.025 1.00 46.19 81 VAL A C 1
ATOM 529 O O . VAL A 1 82 ? 9.307 66.928 83.115 1.00 43.34 81 VAL A O 1
ATOM 533 N N . GLU A 1 83 ? 10.698 65.447 84.086 1.00 44.78 82 GLU A N 1
ATOM 534 C CA . GLU A 1 83 ? 10.293 65.791 85.443 1.00 44.00 82 GLU A CA 1
ATOM 535 C C . GLU A 1 83 ? 11.409 66.464 86.227 1.00 44.10 82 GLU A C 1
ATOM 536 O O . GLU A 1 83 ? 12.592 66.210 85.992 1.00 45.31 82 GLU A O 1
ATOM 542 N N . LYS A 1 84 ? 11.021 67.318 87.166 1.00 49.56 83 LYS A N 1
ATOM 543 C CA . LYS A 1 84 ? 11.945 67.804 88.176 1.00 49.62 83 LYS A CA 1
ATOM 544 C C . LYS A 1 84 ? 12.232 66.674 89.156 1.00 45.67 83 LYS A C 1
ATOM 545 O O . LYS A 1 84 ? 11.324 66.188 89.833 1.00 48.44 83 LYS A O 1
ATOM 551 N N . ILE A 1 85 ? 13.490 66.245 89.215 1.00 42.95 84 ILE A N 1
ATOM 552 C CA . ILE A 1 85 ? 13.884 65.135 90.079 1.00 44.48 84 ILE A CA 1
ATOM 553 C C . ILE A 1 85 ? 15.121 65.476 90.907 1.00 44.15 84 ILE A C 1
ATOM 554 O O . ILE A 1 85 ? 16.218 65.612 90.363 1.00 45.28 84 ILE A O 1
ATOM 559 N N . GLU A 1 86 ? 14.948 65.606 92.220 1.00 42.11 85 GLU A N 1
ATOM 560 C CA . GLU A 1 86 ? 16.076 65.889 93.106 1.00 41.19 85 GLU A CA 1
ATOM 561 C C . GLU A 1 86 ? 16.722 64.613 93.643 1.00 37.70 85 GLU A C 1
ATOM 562 O O . GLU A 1 86 ? 17.926 64.585 93.902 1.00 33.06 85 GLU A O 1
ATOM 568 N N . ARG A 1 87 ? 15.929 63.560 93.812 1.00 36.82 86 ARG A N 1
ATOM 569 C CA . ARG A 1 87 ? 16.463 62.320 94.361 1.00 29.14 86 ARG A CA 1
ATOM 570 C C . ARG A 1 87 ? 15.697 61.078 93.920 1.00 29.62 86 ARG A C 1
ATOM 571 O O . ARG A 1 87 ? 14.483 61.121 93.707 1.00 30.48 86 ARG A O 1
ATOM 579 N N . PHE A 1 88 ? 16.424 59.974 93.783 1.00 22.98 87 PHE A N 1
ATOM 580 C CA . PHE A 1 88 ? 15.818 58.672 93.546 1.00 21.98 87 PHE A CA 1
ATOM 581 C C . PHE A 1 88 ? 15.956 57.838 94.813 1.00 26.15 87 PHE A C 1
ATOM 582 O O . PHE A 1 88 ? 16.872 58.054 95.606 1.00 25.88 87 PHE A O 1
ATOM 590 N N . GLU A 1 89 ? 15.042 56.896 95.011 1.00 22.72 88 GLU A N 1
ATOM 591 C CA . GLU A 1 89 ? 15.093 56.037 96.186 1.00 19.68 88 GLU A CA 1
ATOM 592 C C . GLU A 1 89 ? 15.684 54.692 95.813 1.00 18.90 88 GLU A C 1
ATOM 593 O O . GLU A 1 89 ? 15.781 54.358 94.634 1.00 18.75 88 GLU A O 1
ATOM 599 N N . LEU A 1 90 ? 16.082 53.923 96.817 1.00 18.45 89 LEU A N 1
ATOM 600 C CA . LEU A 1 90 ? 16.631 52.599 96.577 1.00 17.72 89 LEU A CA 1
ATOM 601 C C . LEU A 1 90 ? 15.582 51.719 95.899 1.00 17.34 89 LEU A C 1
ATOM 602 O O . LEU A 1 90 ? 14.402 51.773 96.246 1.00 17.42 89 LEU A O 1
ATOM 607 N N . TYR A 1 91 ? 16.035 50.947 94.912 1.00 17.00 90 TYR A N 1
ATOM 608 C CA . TYR A 1 91 ? 15.214 50.016 94.136 1.00 16.66 90 TYR A CA 1
ATOM 609 C C . TYR A 1 91 ? 14.273 50.710 93.146 1.00 17.10 90 TYR A C 1
ATOM 610 O O . TYR A 1 91 ? 13.416 50.064 92.547 1.00 16.91 90 TYR A O 1
ATOM 619 N N . ASP A 1 92 ? 14.448 52.016 92.958 1.00 17.71 91 ASP A N 1
ATOM 620 C CA . ASP A 1 92 ? 13.738 52.737 91.905 1.00 18.16 91 ASP A CA 1
ATOM 621 C C . ASP A 1 92 ? 14.156 52.230 90.528 1.00 18.04 91 ASP A C 1
ATOM 622 O O . ASP A 1 92 ? 15.345 52.069 90.252 1.00 17.99 91 ASP A O 1
ATOM 627 N N . VAL A 1 93 ? 13.175 51.975 89.670 1.00 15.57 92 VAL A N 1
ATOM 628 C CA . VAL A 1 93 ? 13.456 51.557 88.306 1.00 15.09 92 VAL A CA 1
ATOM 629 C C . VAL A 1 93 ? 13.672 52.795 87.453 1.00 15.78 92 VAL A C 1
ATOM 630 O O . VAL A 1 93 ? 12.823 53.686 87.403 1.00 16.37 92 VAL A O 1
ATOM 634 N N . VAL A 1 94 ? 14.808 52.838 86.773 1.00 16.49 93 VAL A N 1
ATOM 635 C CA . VAL A 1 94 ? 15.331 54.087 86.251 1.00 17.26 93 VAL A CA 1
ATOM 636 C C . VAL A 1 94 ? 15.863 53.952 84.815 1.00 19.67 93 VAL A C 1
ATOM 637 O O . VAL A 1 94 ? 16.270 52.866 84.387 1.00 19.86 93 VAL A O 1
ATOM 641 N N . ASP A 1 95 ? 15.819 55.053 84.070 1.00 18.93 94 ASP A N 1
ATOM 642 C CA . ASP A 1 95 ? 16.529 55.177 82.801 1.00 20.05 94 ASP A CA 1
ATOM 643 C C . ASP A 1 95 ? 17.785 56.019 83.002 1.00 20.76 94 ASP A C 1
ATOM 644 O O . ASP A 1 95 ? 17.726 57.120 83.563 1.00 20.77 94 ASP A O 1
ATOM 649 N N . ALA A 1 96 ? 18.911 55.495 82.531 1.00 21.44 95 ALA A N 1
ATOM 650 C CA . ALA A 1 96 ? 20.198 56.169 82.613 1.00 22.63 95 ALA A CA 1
ATOM 651 C C . ALA A 1 96 ? 20.696 56.548 81.224 1.00 23.67 95 ALA A C 1
ATOM 652 O O . ALA A 1 96 ? 20.706 55.713 80.314 1.00 24.05 95 ALA A O 1
ATOM 654 N N . PHE A 1 97 ? 21.110 57.801 81.056 1.00 24.52 96 PHE A N 1
ATOM 655 C CA . PHE A 1 97 ? 21.667 58.225 79.778 1.00 25.99 96 PHE A CA 1
ATOM 656 C C . PHE A 1 97 ? 23.145 57.862 79.708 1.00 27.23 96 PHE A C 1
ATOM 657 O O . PHE A 1 97 ? 23.997 58.514 80.318 1.00 27.23 96 PHE A O 1
ATOM 665 N N . HIS A 1 98 ? 23.427 56.812 78.945 1.00 27.22 97 HIS A N 1
ATOM 666 C CA . HIS A 1 98 ? 24.749 56.211 78.851 1.00 28.00 97 HIS A CA 1
ATOM 667 C C . HIS A 1 98 ? 25.075 55.912 77.388 1.00 30.83 97 HIS A C 1
ATOM 668 O O . HIS A 1 98 ? 24.252 55.330 76.670 1.00 31.38 97 HIS A O 1
ATOM 675 N N . LYS A 1 99 ? 26.266 56.324 76.955 1.00 35.17 98 LYS A N 1
ATOM 676 C CA . LYS A 1 99 ? 26.706 56.167 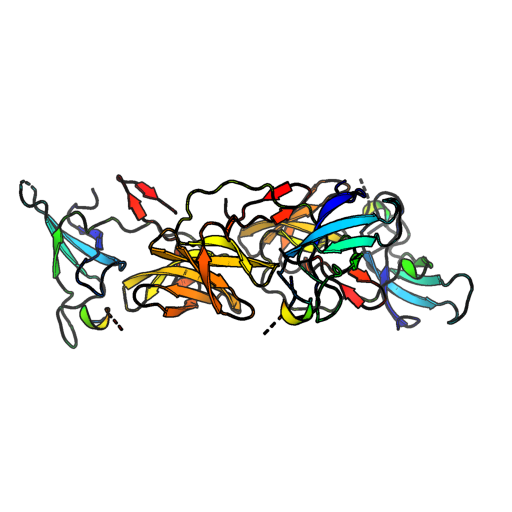75.568 1.00 34.58 98 LYS A CA 1
ATOM 677 C C . LYS A 1 99 ? 25.673 56.710 74.586 1.00 33.61 98 LYS A C 1
ATOM 678 O O . LYS A 1 99 ? 25.334 56.054 73.600 1.00 36.59 98 LYS A O 1
ATOM 684 N N . ASP A 1 100 ? 25.169 57.905 74.880 1.00 32.50 99 ASP A N 1
ATOM 685 C CA . ASP A 1 100 ? 24.179 58.583 74.047 1.00 32.89 99 ASP A CA 1
ATOM 686 C C . ASP A 1 100 ? 22.901 57.768 73.835 1.00 32.36 99 ASP A C 1
ATOM 687 O O . ASP A 1 100 ? 22.194 57.968 72.845 1.00 32.55 99 ASP A O 1
ATOM 692 N N . GLY A 1 101 ? 22.600 56.861 74.763 1.00 30.41 100 GLY A N 1
ATOM 693 C CA . GLY A 1 101 ? 21.365 56.097 74.691 1.00 29.43 100 GLY A CA 1
ATOM 694 C C . GLY A 1 101 ? 20.738 55.910 76.059 1.00 27.70 100 GLY A C 1
ATOM 695 O O . GLY A 1 101 ? 21.432 55.981 77.067 1.00 27.22 100 GLY A O 1
ATOM 696 N N . TRP A 1 102 ? 19.431 55.675 76.106 1.00 27.93 101 TRP A N 1
ATOM 697 C CA . TRP A 1 102 ? 18.754 55.461 77.383 1.00 25.29 101 TRP A CA 1
ATOM 698 C C . TRP A 1 102 ? 18.690 53.977 77.729 1.00 24.50 101 TRP A C 1
ATOM 699 O O . TRP A 1 102 ? 18.107 53.181 76.989 1.00 24.64 101 TRP A O 1
ATOM 710 N N . TRP A 1 103 ? 19.296 53.617 78.857 1.00 23.77 102 TRP A N 1
ATOM 711 C CA . TRP A 1 103 ? 19.325 52.230 79.315 1.00 23.07 102 TRP A CA 1
ATOM 712 C C . TRP A 1 103 ? 18.495 52.052 80.578 1.00 22.41 102 TRP A C 1
ATOM 713 O O . TRP A 1 103 ? 18.579 52.859 81.497 1.00 21.22 102 TRP A O 1
ATOM 724 N N . THR A 1 104 ? 17.701 50.990 80.633 1.00 21.01 103 THR A N 1
ATOM 725 C CA . THR A 1 104 ? 16.866 50.746 81.799 1.00 19.76 103 THR A CA 1
ATOM 726 C C . THR A 1 104 ? 17.586 49.860 82.811 1.00 20.00 103 THR A C 1
ATOM 727 O O . THR A 1 104 ? 18.118 48.807 82.459 1.00 19.61 103 THR A O 1
ATOM 731 N N . GLY A 1 105 ? 17.609 50.298 84.066 1.00 18.58 104 GLY A N 1
ATOM 732 C CA . GLY A 1 105 ? 18.213 49.521 85.132 1.00 18.13 104 GLY A CA 1
ATOM 733 C C . GLY A 1 105 ? 17.523 49.808 86.448 1.00 17.17 104 GLY A C 1
ATOM 734 O O . GLY A 1 105 ? 16.518 50.517 86.469 1.00 16.84 104 GLY A O 1
ATOM 735 N N . VAL A 1 106 ? 18.052 49.273 87.545 1.00 16.80 105 VAL A N 1
ATOM 736 C CA . VAL A 1 106 ? 17.436 49.504 88.851 1.00 15.98 105 VAL A CA 1
ATOM 737 C C . VAL A 1 106 ? 18.455 50.027 89.864 1.00 16.08 105 VAL A C 1
ATOM 738 O O . VAL A 1 106 ? 19.589 49.558 89.906 1.00 16.52 105 VAL A O 1
ATOM 742 N N . VAL A 1 107 ? 18.060 51.013 90.666 1.00 15.76 106 VAL A N 1
ATOM 743 C CA . VAL A 1 107 ? 18.966 51.565 91.672 1.00 15.90 106 VAL A CA 1
ATOM 744 C C . VAL A 1 107 ? 19.266 50.522 92.744 1.00 15.50 106 VAL A C 1
ATOM 745 O O . VAL A 1 107 ? 18.365 50.084 93.456 1.00 17.51 106 VAL A O 1
ATOM 749 N N . THR A 1 108 ? 20.528 50.119 92.852 1.00 15.99 107 THR A N 1
ATOM 750 C CA . THR A 1 108 ? 20.909 49.078 93.801 1.00 17.04 107 THR A CA 1
ATOM 751 C C . THR A 1 108 ? 21.711 49.619 94.976 1.00 15.90 107 THR A C 1
ATOM 752 O O . THR A 1 108 ? 21.984 48.892 95.934 1.00 20.41 107 THR A O 1
ATOM 756 N N . ARG A 1 109 ? 22.086 50.891 94.899 1.00 17.77 108 ARG A N 1
ATOM 757 C CA . ARG A 1 109 ? 22.749 51.561 96.014 1.00 23.31 108 ARG A CA 1
ATOM 758 C C . ARG A 1 109 ? 22.663 53.079 95.887 1.00 22.52 108 ARG A C 1
ATOM 759 O O . ARG A 1 109 ? 22.987 53.644 94.843 1.00 24.84 108 ARG A O 1
ATOM 767 N N . VAL A 1 110 ? 22.209 53.728 96.955 1.00 23.53 109 VAL A N 1
ATOM 768 C CA . VAL A 1 110 ? 22.232 55.183 97.044 1.00 24.44 109 VAL A CA 1
ATOM 769 C C . VAL A 1 110 ? 23.584 55.640 97.584 1.00 28.83 109 VAL A C 1
ATOM 770 O O . VAL A 1 110 ? 23.949 55.313 98.712 1.00 28.90 109 VAL A O 1
ATOM 774 N N . MET A 1 111 ? 24.326 56.387 96.773 1.00 33.58 110 MET A N 1
ATOM 775 C CA . MET A 1 111 ? 25.641 56.879 97.171 1.00 29.96 110 MET A CA 1
ATOM 776 C C . MET A 1 111 ? 25.582 58.327 97.655 1.00 34.30 110 MET A C 1
ATOM 777 O O . MET A 1 111 ? 24.533 58.971 97.596 1.00 31.85 110 MET A O 1
ATOM 782 N N . GLU A 1 112 ? 26.714 58.836 98.132 1.00 40.43 111 GLU A N 1
ATOM 783 C CA . GLU A 1 112 ? 26.798 60.220 98.579 1.00 45.25 111 GLU A CA 1
ATOM 784 C C . GLU A 1 112 ? 26.963 61.176 97.399 1.00 43.89 111 GLU A C 1
ATOM 785 O O . GLU A 1 112 ? 27.258 60.748 96.283 1.00 43.51 111 GLU A O 1
ATOM 791 N N . ASP A 1 113 ? 26.761 62.466 97.664 1.00 44.89 112 ASP A N 1
ATOM 792 C CA . ASP A 1 113 ? 26.870 63.524 96.657 1.00 44.88 112 ASP A CA 1
ATOM 793 C C . ASP A 1 113 ? 25.858 63.360 95.523 1.00 41.95 112 ASP A C 1
ATOM 794 O O . ASP A 1 113 ? 26.194 63.562 94.356 1.00 40.23 112 ASP A O 1
ATOM 799 N N . SER A 1 114 ? 24.624 63.006 95.875 1.00 40.99 113 SER A N 1
ATOM 800 C CA . SER A 1 114 ? 23.537 62.854 94.905 1.00 39.61 113 SER A CA 1
ATOM 801 C C . SER A 1 114 ? 23.909 61.935 93.743 1.00 36.65 113 SER A C 1
ATOM 802 O O . SER A 1 114 ? 23.640 62.245 92.582 1.00 39.14 113 SER A O 1
ATOM 805 N N . ARG A 1 115 ? 24.538 60.810 94.066 1.00 33.12 114 ARG A N 1
ATOM 806 C CA . ARG A 1 115 ? 24.916 59.829 93.058 1.00 33.17 114 ARG A CA 1
ATOM 807 C C . ARG A 1 115 ? 24.284 58.478 93.366 1.00 29.04 114 ARG A C 1
ATOM 808 O O . ARG A 1 115 ? 23.906 58.203 94.504 1.00 32.23 114 ARG A O 1
ATOM 816 N N . TYR A 1 116 ? 24.171 57.640 92.342 1.00 27.21 115 TYR A N 1
ATOM 817 C CA . TYR A 1 116 ? 23.474 56.368 92.458 1.00 25.18 115 TYR A CA 1
ATOM 818 C C . TYR A 1 116 ? 24.199 55.255 91.718 1.00 24.27 115 TYR A C 1
ATOM 819 O O . TYR A 1 116 ? 24.840 55.487 90.695 1.00 26.64 115 TYR A O 1
ATOM 828 N N . GLN A 1 117 ? 24.097 54.043 92.247 1.00 25.74 116 GLN A N 1
ATOM 829 C CA . GLN A 1 117 ? 24.529 52.866 91.514 1.00 25.33 116 GLN A CA 1
ATOM 830 C C . GLN A 1 117 ? 23.322 52.220 90.856 1.00 24.16 116 GLN A C 1
ATOM 831 O O . GLN A 1 117 ? 22.316 51.958 91.511 1.00 23.92 116 GLN A O 1
ATOM 837 N N . VAL A 1 118 ? 23.422 51.978 89.557 1.00 21.91 117 VAL A N 1
ATOM 838 C CA . VAL A 1 118 ? 22.343 51.344 88.820 1.00 21.14 117 VAL A CA 1
ATOM 839 C C . VAL A 1 118 ? 22.815 50.009 88.255 1.00 21.09 117 VAL A C 1
ATOM 840 O O . VAL A 1 118 ? 23.911 49.906 87.693 1.00 22.27 117 VAL A O 1
ATOM 844 N N . THR A 1 119 ? 21.988 48.986 88.433 1.00 20.85 118 THR A N 1
ATOM 845 C CA . THR A 1 119 ? 22.278 47.652 87.936 1.00 21.02 118 THR A CA 1
ATOM 846 C C . THR A 1 119 ? 21.507 47.390 86.646 1.00 22.75 118 THR A C 1
ATOM 847 O O . THR A 1 119 ? 20.285 47.583 86.581 1.00 20.70 118 THR A O 1
ATOM 851 N N . PHE A 1 120 ? 22.245 46.966 85.623 1.00 23.72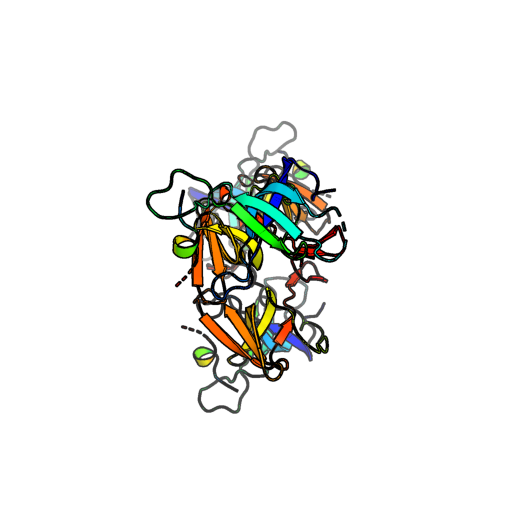 119 PHE A N 1
ATOM 852 C CA . PHE A 1 120 ? 21.691 46.637 84.319 1.00 24.16 119 PHE A CA 1
ATOM 853 C C . PHE A 1 120 ? 21.844 45.151 84.028 1.00 24.26 119 PHE A C 1
ATOM 854 O O . PHE A 1 120 ? 22.670 44.467 84.637 1.00 29.03 119 PHE A O 1
ATOM 862 N N . ASP A 1 121 ? 21.052 44.663 83.079 1.00 27.22 120 ASP A N 1
ATOM 863 C CA . ASP A 1 121 ? 21.149 43.283 82.626 1.00 29.56 120 ASP A CA 1
ATOM 864 C C . ASP A 1 121 ? 21.385 43.252 81.116 1.00 33.09 120 ASP A C 1
ATOM 865 O O . ASP A 1 121 ? 21.259 44.276 80.441 1.00 35.38 120 ASP A O 1
ATOM 870 N N . ASN A 1 122 ? 21.733 42.075 80.603 1.00 36.54 121 ASN A N 1
ATOM 871 C CA . ASN A 1 122 ? 21.922 41.845 79.169 1.00 40.84 121 ASN A CA 1
ATOM 872 C C . ASN A 1 122 ? 22.792 42.879 78.457 1.00 36.34 121 ASN A C 1
ATOM 873 O O . ASN A 1 122 ? 22.292 43.658 77.648 1.00 35.39 121 ASN A O 1
ATOM 878 N N . PRO A 1 123 ? 24.102 42.888 78.748 1.00 35.42 122 PRO A N 1
ATOM 879 C CA . PRO A 1 123 ? 24.808 42.038 79.712 1.00 35.93 122 PRO A CA 1
ATOM 880 C C . PRO A 1 123 ? 24.739 42.605 81.128 1.00 35.84 122 PRO A C 1
ATOM 881 O O . PRO A 1 123 ? 24.544 43.813 81.281 1.00 34.42 122 PRO A O 1
ATOM 885 N N . PRO A 1 124 ? 24.888 41.744 82.149 1.00 35.18 123 PRO A N 1
ATOM 886 C CA . PRO A 1 124 ? 24.903 42.187 83.547 1.00 35.34 123 PRO A CA 1
ATOM 887 C C . PRO A 1 124 ? 25.959 43.257 83.784 1.00 37.31 123 PRO A C 1
ATOM 888 O O . PRO A 1 124 ? 27.096 43.084 83.345 1.00 39.99 123 PRO A O 1
ATOM 892 N N . ASP A 1 125 ? 25.594 44.345 84.457 1.00 35.79 124 ASP A N 1
ATOM 893 C CA . ASP A 1 125 ? 26.563 45.398 84.743 1.00 34.57 124 ASP A CA 1
ATOM 894 C C . ASP A 1 125 ? 26.115 46.299 85.890 1.00 34.01 124 ASP A C 1
ATOM 895 O O . ASP A 1 125 ? 24.949 46.295 86.269 1.00 31.79 124 ASP A O 1
ATOM 900 N N . GLU A 1 126 ? 27.056 47.052 86.453 1.00 38.66 125 GLU A N 1
ATOM 901 C CA . GLU A 1 126 ? 26.755 48.027 87.499 1.00 32.13 125 GLU A CA 1
ATOM 902 C C . GLU A 1 126 ? 27.478 49.332 87.195 1.00 29.92 125 GLU A C 1
ATOM 903 O O . GLU A 1 126 ? 28.700 49.343 87.048 1.00 35.20 125 GLU A O 1
ATOM 909 N N . LEU A 1 127 ? 26.737 50.431 87.095 1.00 26.12 126 LEU A N 1
ATOM 910 C CA . LEU A 1 127 ? 27.368 51.708 86.773 1.00 25.79 126 LEU A CA 1
ATOM 911 C C . LEU A 1 127 ? 27.001 52.808 87.758 1.00 25.46 126 LEU A C 1
ATOM 912 O O . LEU A 1 127 ? 25.957 52.755 88.402 1.00 26.40 126 LEU A O 1
ATOM 917 N N . GLU A 1 128 ? 27.871 53.807 87.863 1.00 28.03 127 GLU A N 1
ATOM 918 C CA . GLU A 1 128 ? 27.602 54.982 88.682 1.00 27.52 127 GLU A CA 1
ATOM 919 C C . GLU A 1 128 ? 27.027 56.111 87.841 1.00 26.11 127 GLU A C 1
ATOM 920 O O . GLU A 1 128 ? 27.502 56.372 86.738 1.00 30.94 127 GLU A O 1
ATOM 926 N N . PHE A 1 129 ? 26.008 56.782 88.367 1.00 25.21 128 PHE A N 1
ATOM 927 C CA . PHE A 1 129 ? 25.422 57.929 87.683 1.00 25.96 128 PHE A CA 1
ATOM 928 C C . PHE A 1 129 ? 25.108 59.055 88.653 1.00 25.87 128 PHE A C 1
ATOM 929 O O . PHE A 1 129 ? 24.825 58.812 89.819 1.00 26.21 128 PHE A O 1
ATOM 937 N N . GLY A 1 130 ? 25.152 60.288 88.164 1.00 32.13 129 GLY A N 1
ATOM 938 C CA . GLY A 1 130 ? 24.660 61.416 88.930 1.00 32.75 129 GLY A CA 1
ATOM 939 C C . GLY A 1 130 ? 23.152 61.473 88.789 1.00 32.46 129 GLY A C 1
ATOM 940 O O . GLY A 1 130 ? 22.571 60.691 88.034 1.00 33.66 129 GLY A O 1
ATOM 941 N N . VAL A 1 131 ? 22.513 62.393 89.505 1.00 31.74 130 VAL A N 1
ATOM 942 C CA . VAL A 1 131 ? 21.061 62.533 89.440 1.00 31.32 130 VAL A CA 1
ATOM 943 C C . VAL A 1 131 ? 20.596 63.012 88.061 1.00 32.30 130 VAL A C 1
ATOM 944 O O . VAL A 1 131 ? 19.542 62.600 87.573 1.00 34.62 130 VAL A O 1
ATOM 948 N N . SER A 1 132 ? 21.398 63.860 87.424 1.00 36.18 131 SER A N 1
ATOM 949 C CA . SER A 1 132 ? 21.014 64.483 86.160 1.00 34.22 131 SER A CA 1
ATOM 950 C C . SER A 1 132 ? 21.018 63.500 84.991 1.00 34.11 131 SER A C 1
ATOM 951 O O . SER A 1 132 ? 20.385 63.743 83.964 1.00 34.81 131 SER A O 1
ATOM 954 N N . GLU A 1 133 ? 21.731 62.390 85.151 1.00 33.00 132 GLU A N 1
ATOM 955 C CA . GLU A 1 133 ? 21.847 61.397 84.089 1.00 29.43 132 GLU A CA 1
ATOM 956 C C . GLU A 1 133 ? 20.708 60.384 84.149 1.00 30.42 132 GLU A C 1
ATOM 957 O O . GLU A 1 133 ? 20.641 59.463 83.331 1.00 25.19 132 GLU A O 1
ATOM 963 N N . LEU A 1 134 ? 19.813 60.566 85.116 1.00 25.64 133 LEU A N 1
ATOM 964 C CA . LEU A 1 134 ? 18.727 59.620 85.343 1.00 22.50 133 LEU A CA 1
ATOM 965 C C . LEU A 1 134 ? 17.350 60.235 85.138 1.00 21.28 133 LEU A C 1
ATOM 966 O O . LEU A 1 134 ? 17.174 61.451 85.231 1.00 26.94 133 LEU A O 1
ATOM 971 N N . ARG A 1 135 ? 16.378 59.368 84.866 1.00 17.15 134 ARG A N 1
ATOM 972 C CA . ARG A 1 135 ? 14.966 59.738 84.813 1.00 22.44 134 ARG A CA 1
ATOM 973 C C . ARG A 1 135 ? 14.157 58.504 85.197 1.00 21.61 134 ARG A C 1
ATOM 974 O O . ARG A 1 135 ? 14.693 57.410 85.217 1.00 20.76 134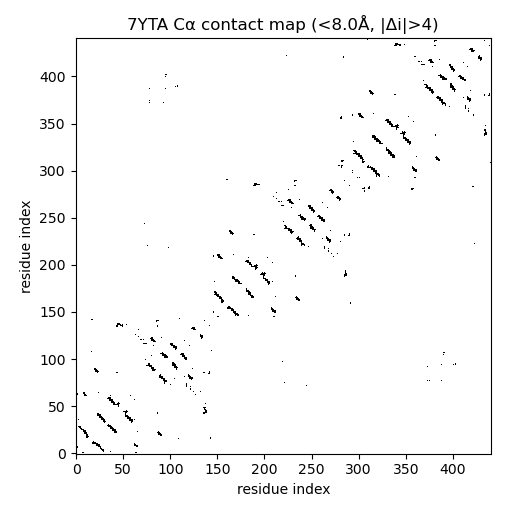 ARG A O 1
ATOM 982 N N . PHE A 1 136 ? 12.874 58.655 85.490 1.00 21.03 135 PHE A N 1
ATOM 983 C CA . PHE A 1 136 ? 12.062 57.483 85.817 1.00 22.24 135 PHE A CA 1
ATOM 984 C C . PHE A 1 136 ? 11.804 56.615 84.587 1.00 21.13 135 PHE A C 1
ATOM 985 O O . PHE A 1 136 ? 11.566 57.127 83.494 1.00 23.44 135 PHE A O 1
ATOM 993 N N . HIS A 1 137 ? 11.854 55.300 84.767 1.00 19.90 136 HIS A N 1
ATOM 994 C CA . HIS A 1 137 ? 11.588 54.385 83.665 1.00 18.32 136 HIS A CA 1
ATOM 995 C C . HIS A 1 137 ? 10.101 54.299 83.367 1.00 21.08 136 HIS A C 1
ATOM 996 O O . HIS A 1 137 ? 9.301 53.979 84.245 1.00 23.42 136 HIS A O 1
ATOM 1003 N N . GLN A 1 138 ? 9.741 54.579 82.121 1.00 21.09 137 GLN A N 1
ATOM 1004 C CA . GLN A 1 138 ? 8.360 54.477 81.670 1.00 17.43 137 GLN A CA 1
ATOM 1005 C C . GLN A 1 138 ? 8.300 53.763 80.328 1.00 17.38 137 GLN A C 1
ATOM 1006 O O . GLN A 1 138 ? 9.071 54.067 79.420 1.00 18.86 137 GLN A O 1
ATOM 1012 N N . LYS A 1 139 ? 7.388 52.806 80.210 1.00 17.19 138 LYS A N 1
ATOM 1013 C CA . LYS A 1 139 ? 7.162 52.130 78.945 1.00 17.36 138 LYS A CA 1
ATOM 1014 C C . LYS A 1 139 ? 5.973 52.769 78.254 1.00 22.20 138 LYS A C 1
ATOM 1015 O O . LYS A 1 139 ? 5.012 53.166 78.905 1.00 20.76 138 LYS A O 1
ATOM 1021 N N . TRP A 1 140 ? 6.034 52.881 76.934 1.00 20.32 139 TRP A N 1
ATOM 1022 C CA . TRP A 1 140 ? 4.912 53.438 76.201 1.00 20.98 139 TRP A CA 1
ATOM 1023 C C . TRP A 1 140 ? 3.986 52.322 75.739 1.00 20.81 139 TRP A C 1
ATOM 1024 O O . TRP A 1 140 ? 4.277 51.616 74.777 1.00 21.57 139 TRP A O 1
ATOM 1035 N N . VAL A 1 141 ? 2.871 52.166 76.445 1.00 25.66 140 VAL A N 1
ATOM 1036 C CA . VAL A 1 141 ? 1.921 51.096 76.171 1.00 27.08 140 VAL A CA 1
ATOM 1037 C C . VAL A 1 141 ? 0.517 51.647 75.915 1.00 28.25 140 VAL A C 1
ATOM 1038 O O . VAL A 1 141 ? -0.031 52.390 76.736 1.00 27.02 140 VAL A O 1
ATOM 1042 N N . LYS A 1 142 ? -0.049 51.284 74.766 1.00 32.63 141 LYS A N 1
ATOM 1043 C CA . LYS A 1 142 ? -1.412 51.670 74.406 1.00 29.51 141 LYS A CA 1
ATOM 1044 C C . LYS A 1 142 ? -1.627 53.179 74.480 1.00 28.72 141 LYS A C 1
ATOM 1045 O O . LYS A 1 142 ? -2.629 53.644 75.025 1.00 32.18 141 LYS A O 1
ATOM 1051 N N . GLY A 1 143 ? -0.678 53.939 73.939 1.00 27.42 142 GLY A N 1
ATOM 1052 C CA . GLY A 1 143 ? -0.784 55.387 73.906 1.00 26.62 142 GLY A CA 1
ATOM 1053 C C . GLY A 1 143 ? -0.689 56.037 75.273 1.00 26.45 142 GLY A C 1
ATOM 1054 O O . GLY A 1 143 ? -1.041 57.205 75.440 1.00 32.29 142 GLY A O 1
ATOM 1055 N N . LYS A 1 144 ? -0.213 55.278 76.255 1.00 26.67 143 LYS A N 1
ATOM 1056 C CA . LYS A 1 144 ? -0.072 55.789 77.614 1.00 26.30 143 LYS A CA 1
ATOM 1057 C C . LYS A 1 144 ? 1.328 55.536 78.158 1.00 25.26 143 LYS A C 1
ATOM 1058 O O . LYS A 1 144 ? 1.947 54.522 77.844 1.00 24.04 143 LYS A O 1
ATOM 1064 N N . TRP A 1 145 ? 1.829 56.457 78.975 1.00 24.08 144 TRP A N 1
ATOM 1065 C CA . TRP A 1 145 ? 3.085 56.217 79.674 1.00 20.76 144 TRP A CA 1
ATOM 1066 C C . TRP A 1 145 ? 2.814 55.419 80.940 1.00 22.22 144 TRP A C 1
ATOM 1067 O O . TRP A 1 145 ? 1.961 55.782 81.747 1.00 27.43 144 TRP A O 1
ATOM 1078 N N . VAL A 1 146 ? 3.549 54.326 81.101 1.00 28.18 145 VAL A N 1
ATOM 1079 C CA . VAL A 1 146 ? 3.303 53.376 82.175 1.00 27.06 145 VAL A CA 1
ATOM 1080 C C . VAL A 1 146 ? 4.548 53.120 83.013 1.00 23.39 145 VAL A C 1
ATOM 1081 O O . VAL A 1 146 ? 5.587 52.732 82.483 1.00 27.96 145 VAL A O 1
ATOM 1085 N N . ARG A 1 147 ? 4.440 53.334 84.321 1.00 23.07 146 ARG A N 1
ATOM 1086 C CA . ARG A 1 147 ? 5.514 52.965 85.239 1.00 25.86 146 ARG A CA 1
ATOM 1087 C C . ARG A 1 147 ? 5.307 51.527 85.722 1.00 26.89 146 ARG A C 1
ATOM 1088 O O . ARG A 1 147 ? 4.171 51.068 85.837 1.00 34.51 146 ARG A O 1
ATOM 1096 N N . PRO A 1 148 ? 6.406 50.805 85.992 1.00 26.94 147 PRO A N 1
ATOM 1097 C CA . PRO A 1 148 ? 6.296 49.396 86.388 1.00 27.07 147 PRO A CA 1
ATOM 1098 C C . PRO A 1 148 ? 5.747 49.223 87.798 1.00 27.71 147 PRO A C 1
ATOM 1099 O O . PRO A 1 148 ? 6.101 50.014 88.670 1.00 32.12 147 PRO A O 1
ATOM 1103 N N . ALA B 2 1 ? 27.311 62.107 68.371 1.00 63.42 1 ALA P N 1
ATOM 1104 C CA . ALA B 2 1 ? 28.650 62.161 68.942 1.00 63.96 1 ALA P CA 1
ATOM 1105 C C . ALA B 2 1 ? 29.270 60.772 69.018 1.00 63.96 1 ALA P C 1
ATOM 1106 O O . ALA B 2 1 ? 30.260 60.567 69.723 1.00 65.06 1 ALA P O 1
ATOM 1108 N N . ARG B 2 2 ? 28.684 59.829 68.286 1.00 63.87 2 ARG P N 1
ATOM 1109 C CA . ARG B 2 2 ? 29.181 58.458 68.236 1.00 64.16 2 ARG P CA 1
ATOM 1110 C C . ARG B 2 2 ? 28.418 57.647 67.192 1.00 64.40 2 ARG P C 1
ATOM 1111 O O . ARG B 2 2 ? 27.241 57.906 66.938 1.00 63.75 2 ARG P O 1
ATOM 1119 N N . THR B 2 3 ? 29.087 56.681 66.570 1.00 65.56 3 THR P N 1
ATOM 1120 C CA . THR B 2 3 ? 28.405 55.811 65.620 1.00 65.99 3 THR P CA 1
ATOM 1121 C C . THR B 2 3 ? 27.496 54.875 66.396 1.00 64.70 3 THR P C 1
ATOM 1122 O O . THR B 2 3 ? 27.537 54.830 67.625 1.00 63.58 3 THR P O 1
ATOM 1126 N N . LYS B 2 4 ? 26.666 54.133 65.680 1.00 64.99 4 LYS P N 1
ATOM 1127 C CA . LYS B 2 4 ? 25.663 53.318 66.336 1.00 63.88 4 LYS P CA 1
ATOM 1128 C C . LYS B 2 4 ? 26.315 52.141 67.068 1.00 64.02 4 LYS P C 1
ATOM 1129 O O . LYS B 2 4 ? 25.824 51.704 68.104 1.00 62.83 4 LYS P O 1
ATOM 1135 N N . GLN B 2 5 ? 27.451 51.668 66.564 1.00 65.59 5 GLN P N 1
ATOM 1136 C CA . GLN B 2 5 ? 28.104 50.486 67.129 1.00 66.20 5 GLN P CA 1
ATOM 1137 C C . GLN B 2 5 ? 29.000 50.767 68.346 1.00 65.74 5 GLN P C 1
ATOM 1138 O O . GLN B 2 5 ? 29.329 49.852 69.099 1.00 65.94 5 GLN P O 1
ATOM 1144 N N . THR B 2 6 ? 29.404 52.019 68.535 1.00 65.34 6 THR P N 1
ATOM 1145 C CA . THR B 2 6 ? 30.148 52.394 69.737 1.00 64.92 6 THR P CA 1
ATOM 1146 C C . THR B 2 6 ? 29.157 52.753 70.837 1.00 62.86 6 THR P C 1
ATOM 1147 O O . THR B 2 6 ? 29.536 53.052 71.972 1.00 62.26 6 THR P O 1
ATOM 1151 N N . ALA B 2 7 ? 27.877 52.723 70.478 1.00 61.94 7 ALA P N 1
ATOM 1152 C CA . ALA B 2 7 ? 26.794 52.908 71.432 1.00 60.13 7 ALA P CA 1
ATOM 1153 C C . ALA B 2 7 ? 26.362 51.562 72.007 1.00 59.80 7 ALA P C 1
ATOM 1154 O O . ALA B 2 7 ? 25.849 51.494 73.119 1.00 58.48 7 ALA P O 1
ATOM 1156 N N . ARG B 2 8 ? 26.562 50.494 71.241 1.00 61.12 8 ARG P N 1
ATOM 1157 C CA . ARG B 2 8 ? 26.219 49.152 71.699 1.00 61.20 8 ARG P CA 1
ATOM 1158 C C . ARG B 2 8 ? 27.160 48.698 72.812 1.00 61.42 8 ARG P C 1
ATOM 1159 O O . ARG B 2 8 ? 28.301 49.159 72.926 1.00 62.17 8 ARG P O 1
ATOM 1178 N N . SER B 2 10 ? 29.271 45.971 75.343 1.00 73.79 10 SER P N 1
ATOM 1179 C CA . SER B 2 10 ? 30.144 44.829 75.669 1.00 74.58 10 SER P CA 1
ATOM 1180 C C . SER B 2 10 ? 31.576 45.345 75.691 1.00 83.16 10 SER P C 1
ATOM 1181 O O . SER B 2 10 ? 31.806 46.551 75.585 1.00 80.66 10 SER P O 1
ATOM 1184 N N . HIS C 1 12 ? 32.442 58.753 132.000 1.00 81.28 11 HIS B N 1
ATOM 1185 C CA . HIS C 1 12 ? 31.007 58.852 132.241 1.00 78.93 11 HIS B CA 1
ATOM 1186 C C . HIS C 1 12 ? 30.610 60.324 132.318 1.00 71.89 11 HIS B C 1
ATOM 1187 O O . HIS C 1 12 ? 31.431 61.197 132.051 1.00 69.44 11 HIS B O 1
ATOM 1194 N N . ILE C 1 13 ? 29.360 60.608 132.667 1.00 71.34 12 ILE B N 1
ATOM 1195 C CA . ILE C 1 13 ? 28.883 61.987 132.654 1.00 70.92 12 ILE B CA 1
ATOM 1196 C C . ILE C 1 13 ? 28.466 62.496 134.029 1.00 71.16 12 ILE B C 1
ATOM 1197 O O . ILE C 1 13 ? 27.456 62.073 134.594 1.00 67.96 12 ILE B O 1
ATOM 1202 N N . ALA C 1 14 ? 29.270 63.410 134.556 1.00 66.40 13 ALA B N 1
ATOM 1203 C CA . ALA C 1 14 ? 28.948 64.122 135.780 1.00 64.36 13 ALA B CA 1
ATOM 1204 C C . ALA C 1 14 ? 29.242 65.599 135.564 1.00 66.76 13 ALA B C 1
ATOM 1205 O O . ALA C 1 14 ? 29.125 66.100 134.450 1.00 63.20 13 ALA B O 1
ATOM 1207 N N . LYS C 1 15 ? 29.623 66.274 136.643 1.00 67.36 14 LYS B N 1
ATOM 1208 C CA . LYS C 1 15 ? 30.005 67.687 136.649 1.00 63.67 14 LYS B CA 1
ATOM 1209 C C . LYS C 1 15 ? 30.660 68.210 135.370 1.00 59.55 14 LYS B C 1
ATOM 1210 O O . LYS C 1 15 ? 31.571 67.585 134.825 1.00 59.93 14 LYS B O 1
ATOM 1216 N N . GLY C 1 16 ? 30.183 69.362 134.905 1.00 56.38 15 GLY B N 1
ATOM 1217 C CA . GLY C 1 16 ? 30.743 70.023 133.740 1.00 59.42 15 GLY B CA 1
ATOM 1218 C C . GLY C 1 16 ? 30.335 69.447 132.396 1.00 65.55 15 GLY B C 1
ATOM 1219 O O . GLY C 1 16 ? 30.569 70.068 131.358 1.00 62.64 15 GLY B O 1
ATOM 1220 N N . SER C 1 17 ? 29.724 68.267 132.401 1.00 64.76 16 SER B N 1
ATOM 1221 C CA . SER C 1 17 ? 29.410 67.584 131.149 1.00 61.31 16 SER B CA 1
ATOM 1222 C C . SER C 1 17 ? 28.207 68.169 130.424 1.00 59.50 16 SER B C 1
ATOM 1223 O O . SER C 1 17 ? 27.470 69.000 130.961 1.00 57.02 16 SER B O 1
ATOM 1226 N N . ILE C 1 18 ? 28.027 67.719 129.189 1.00 56.36 17 ILE B N 1
ATOM 1227 C CA . ILE C 1 18 ? 26.878 68.094 128.382 1.00 54.05 17 ILE B CA 1
ATOM 1228 C C . ILE C 1 18 ? 25.888 66.938 128.379 1.00 52.70 17 ILE B C 1
ATOM 1229 O O . ILE C 1 18 ? 26.296 65.782 128.243 1.00 52.88 17 ILE B O 1
ATOM 1234 N N . VAL C 1 19 ? 24.596 67.226 128.525 1.00 51.39 18 VAL B N 1
ATOM 1235 C CA . VAL C 1 19 ? 23.630 66.130 128.580 1.00 46.73 18 VAL B CA 1
ATOM 1236 C C . VAL C 1 19 ? 22.310 66.400 127.871 1.00 39.66 18 VAL B C 1
ATOM 1237 O O . VAL C 1 19 ? 22.002 67.528 127.491 1.00 39.54 18 VAL B O 1
ATOM 1241 N N . GLU C 1 20 ? 21.549 65.328 127.684 1.00 41.30 19 GLU B N 1
ATOM 1242 C CA . GLU C 1 20 ? 20.139 65.421 127.342 1.00 41.24 19 GLU B CA 1
ATOM 1243 C C . GLU C 1 20 ? 19.358 64.766 128.470 1.00 38.24 19 GLU B C 1
ATOM 1244 O O . GLU C 1 20 ? 19.724 63.694 128.951 1.00 38.71 19 GLU B O 1
ATOM 1250 N N . VAL C 1 21 ? 18.298 65.430 128.908 1.00 38.14 20 VAL B N 1
ATOM 1251 C CA . VAL C 1 21 ? 17.506 64.957 130.027 1.00 38.60 20 VAL B CA 1
ATOM 1252 C C . VAL C 1 21 ? 16.051 64.811 129.618 1.00 38.16 20 VAL B C 1
ATOM 1253 O O . VAL C 1 21 ? 15.595 65.445 128.663 1.00 37.57 20 VAL B O 1
ATOM 1257 N N . THR C 1 22 ? 15.328 63.970 130.347 1.00 38.68 21 THR B N 1
ATOM 1258 C CA . THR C 1 22 ? 13.926 63.732 130.053 1.00 38.62 21 THR B CA 1
ATOM 1259 C C . THR C 1 22 ? 13.099 63.668 131.326 1.00 39.73 21 THR B C 1
ATOM 1260 O O . THR C 1 22 ? 13.632 63.586 132.432 1.00 40.49 21 THR B O 1
ATOM 1264 N N . SER C 1 23 ? 11.787 63.721 131.150 1.00 39.99 22 SER B N 1
ATOM 1265 C CA . SER C 1 23 ? 10.847 63.523 132.238 1.00 46.96 22 SER B CA 1
ATOM 1266 C C . SER C 1 23 ? 9.926 62.380 131.852 1.00 59.09 22 SER B C 1
ATOM 1267 O O . SER C 1 23 ? 10.071 61.803 130.775 1.00 54.71 22 SER B O 1
ATOM 1270 N N . ASP C 1 24 ? 8.985 62.040 132.724 1.00 66.49 23 ASP B N 1
ATOM 1271 C CA . ASP C 1 24 ? 7.940 61.102 132.339 1.00 71.08 23 ASP B CA 1
ATOM 1272 C C . ASP C 1 24 ? 6.580 61.564 132.847 1.00 74.59 23 ASP B C 1
ATOM 1273 O O . ASP C 1 24 ? 5.641 60.775 132.956 1.00 72.36 23 ASP B O 1
ATOM 1278 N N . GLU C 1 25 ? 6.480 62.853 133.151 1.00 75.57 24 GLU B N 1
ATOM 1279 C CA . GLU C 1 25 ? 5.184 63.462 133.401 1.00 74.68 24 GLU B CA 1
ATOM 1280 C C . GLU C 1 25 ? 4.396 63.446 132.092 1.00 74.79 24 GLU B C 1
ATOM 1281 O O . GLU C 1 25 ? 4.951 63.138 131.036 1.00 74.08 24 GLU B O 1
ATOM 1287 N N . GLU C 1 26 ? 3.107 63.766 132.156 1.00 76.22 25 GLU B N 1
ATOM 1288 C CA . GLU C 1 26 ? 2.258 63.721 130.969 1.00 70.71 25 GLU B CA 1
ATOM 1289 C C . GLU C 1 26 ? 2.706 64.814 129.987 1.00 75.34 25 GLU B C 1
ATOM 1290 O O . GLU C 1 26 ? 2.991 65.943 130.385 1.00 75.56 25 GLU B O 1
ATOM 1296 N N . GLY C 1 27 ? 2.820 64.464 128.709 1.00 72.74 26 GLY B N 1
ATOM 1297 C CA . GLY C 1 27 ? 3.246 65.419 127.699 1.00 68.98 26 GLY B CA 1
ATOM 1298 C C . GLY C 1 27 ? 4.744 65.674 127.639 1.00 67.66 26 GLY B C 1
ATOM 1299 O O . GLY C 1 27 ? 5.188 66.638 127.012 1.00 66.55 26 GLY B O 1
ATOM 1300 N N . PHE C 1 28 ? 5.526 64.809 128.282 1.00 66.24 27 PHE B N 1
ATOM 1301 C CA . PHE C 1 28 ? 6.981 64.949 128.288 1.00 62.52 27 PHE B CA 1
ATOM 1302 C C . PHE C 1 28 ? 7.701 63.634 128.008 1.00 57.38 27 PHE B C 1
ATOM 1303 O O . PHE C 1 28 ? 8.875 63.630 127.635 1.00 53.35 27 PHE B O 1
ATOM 1311 N N . LYS C 1 29 ? 6.997 62.521 128.196 1.00 59.28 28 LYS B N 1
ATOM 1312 C CA . LYS C 1 29 ? 7.570 61.201 127.952 1.00 57.68 28 LYS B CA 1
ATOM 1313 C C . LYS C 1 29 ? 8.068 61.067 126.518 1.00 52.38 28 LYS B C 1
ATOM 1314 O O . LYS C 1 29 ? 7.289 61.170 125.571 1.00 51.32 28 LYS B O 1
ATOM 1320 N N . GLY C 1 30 ? 9.370 60.845 126.365 1.00 49.97 29 GLY B N 1
ATOM 1321 C CA . GLY C 1 30 ? 9.965 60.665 125.053 1.00 47.49 29 GLY B CA 1
ATOM 1322 C C . GLY C 1 30 ? 10.763 61.868 124.587 1.00 45.32 29 GLY B C 1
ATOM 1323 O O . GLY C 1 30 ? 11.649 61.748 123.743 1.00 47.38 29 GLY B O 1
ATOM 1324 N N . VAL C 1 31 ? 10.448 63.034 125.142 1.00 47.27 30 VAL B N 1
ATOM 1325 C CA . VAL C 1 31 ? 11.114 64.271 124.757 1.00 38.21 30 VAL B CA 1
ATOM 1326 C C . VAL C 1 31 ? 12.430 64.445 125.504 1.00 39.70 30 VAL B C 1
ATOM 1327 O O . VAL C 1 31 ? 12.517 64.158 126.698 1.00 38.82 30 VAL B O 1
ATOM 1331 N N . TRP C 1 32 ? 13.450 64.918 124.796 1.00 39.83 31 TRP B N 1
ATOM 1332 C CA . TRP C 1 32 ? 14.752 65.165 125.403 1.00 35.77 31 TRP B CA 1
ATOM 1333 C C . TRP C 1 32 ? 15.174 66.620 125.244 1.00 36.63 31 TRP B C 1
ATOM 1334 O O . TRP C 1 32 ? 15.138 67.167 124.142 1.00 40.51 31 TRP B O 1
ATOM 1345 N N . PHE C 1 33 ? 15.569 67.242 126.351 1.00 38.97 32 PHE B N 1
ATOM 1346 C CA . PHE C 1 33 ? 16.065 68.614 126.325 1.00 40.32 32 PHE B CA 1
ATOM 1347 C C . PHE C 1 33 ? 17.549 68.635 126.648 1.00 40.35 32 PHE B C 1
ATOM 1348 O O . PHE C 1 33 ? 18.003 67.893 127.508 1.00 40.33 32 PHE B O 1
ATOM 1356 N N . GLU C 1 34 ? 18.311 69.485 125.972 1.00 42.41 33 GLU B N 1
ATOM 1357 C CA . GLU C 1 34 ? 19.727 69.603 126.293 1.00 43.52 33 GLU B CA 1
ATOM 1358 C C . GLU C 1 34 ? 19.918 70.441 127.548 1.00 43.63 33 GLU B C 1
ATOM 1359 O O . GLU C 1 34 ? 19.257 71.464 127.734 1.00 48.30 33 GLU B O 1
ATOM 1365 N N . ALA C 1 35 ? 20.822 69.989 128.410 1.00 42.73 34 ALA B N 1
ATOM 1366 C CA . ALA C 1 35 ? 21.123 70.680 129.655 1.00 51.22 34 ALA B CA 1
ATOM 1367 C C . ALA C 1 35 ? 22.583 70.476 130.055 1.00 52.86 34 ALA B C 1
ATOM 1368 O O . ALA C 1 35 ? 23.335 69.753 129.388 1.00 51.88 34 ALA B O 1
ATOM 1370 N N . THR C 1 36 ? 22.970 71.118 131.153 1.00 53.99 35 THR B N 1
ATOM 1371 C CA . THR C 1 36 ? 24.325 71.015 131.679 1.00 54.52 35 THR B CA 1
ATOM 1372 C C . THR C 1 36 ? 24.311 70.499 133.115 1.00 53.86 35 THR B C 1
ATOM 1373 O O . THR C 1 36 ? 23.408 70.817 133.886 1.00 53.31 35 THR B O 1
ATOM 1377 N N . VAL C 1 37 ? 25.316 69.703 133.468 1.00 51.57 36 VAL B N 1
ATOM 1378 C CA . VAL C 1 37 ? 25.408 69.140 134.809 1.00 45.93 36 VAL B CA 1
ATOM 1379 C C . VAL C 1 37 ? 26.127 70.084 135.770 1.00 50.02 36 VAL B C 1
ATOM 1380 O O . VAL C 1 37 ? 27.343 70.260 135.696 1.00 58.74 36 VAL B O 1
ATOM 1384 N N . LEU C 1 38 ? 25.357 70.693 136.664 1.00 51.86 37 LEU B N 1
ATOM 1385 C CA . LEU C 1 38 ? 25.887 71.551 137.716 1.00 49.41 37 LEU B CA 1
ATOM 1386 C C . LEU C 1 38 ? 26.598 70.726 138.781 1.00 49.92 37 LEU B C 1
ATOM 1387 O O . LEU C 1 38 ? 27.675 71.090 139.255 1.00 57.62 37 LEU B O 1
ATOM 1392 N N . GLY C 1 39 ? 25.977 69.615 139.160 1.00 48.36 38 GLY B N 1
ATOM 1393 C CA . GLY C 1 39 ? 26.534 68.731 140.164 1.00 49.06 38 GLY B CA 1
ATOM 1394 C C . GLY C 1 39 ? 25.914 67.350 140.089 1.00 47.60 38 GLY B C 1
ATOM 1395 O O . GLY C 1 39 ? 24.891 67.156 139.434 1.00 49.19 38 GLY B O 1
ATOM 1396 N N . ALA C 1 40 ? 26.534 66.387 140.761 1.00 48.62 39 ALA B N 1
ATOM 1397 C CA . ALA C 1 40 ? 26.041 65.019 140.740 1.00 47.85 39 ALA B CA 1
ATOM 1398 C C . ALA C 1 40 ? 26.205 64.345 142.092 1.00 49.21 39 ALA B C 1
ATOM 1399 O O . ALA C 1 40 ? 27.050 64.733 142.898 1.00 51.01 39 ALA B O 1
ATOM 1401 N N . SER C 1 41 ? 25.470 63.279 142.294 1.00 51.75 40 SER B N 1
ATOM 1402 C CA . SER C 1 41 ? 25.603 62.545 143.512 1.00 58.78 40 SER B CA 1
ATOM 1403 C C . SER C 1 41 ? 26.859 61.725 143.493 1.00 69.13 40 SER B C 1
ATOM 1404 O O . SER C 1 41 ? 27.613 61.752 142.535 1.00 69.18 40 SER B O 1
ATOM 1407 N N . SER C 1 42 ? 27.096 60.987 144.560 1.00 78.96 41 SER B N 1
ATOM 1408 C CA . SER C 1 42 ? 28.304 60.188 144.691 1.00 84.81 41 SER B CA 1
ATOM 1409 C C . SER C 1 42 ? 28.286 58.943 143.838 1.00 90.14 41 SER B C 1
ATOM 1410 O O . SER C 1 42 ? 27.221 58.467 143.457 1.00 86.39 41 SER B O 1
ATOM 1413 N N . PRO C 1 43 ? 29.475 58.383 143.574 1.00 94.53 42 PRO B N 1
ATOM 1414 C CA . PRO C 1 43 ? 29.551 57.159 142.792 1.00 94.36 42 PRO B CA 1
ATOM 1415 C C . PRO C 1 43 ? 28.737 56.101 143.471 1.00 94.77 42 PRO B C 1
ATOM 1416 O O . PRO C 1 43 ? 28.101 55.303 142.792 1.00 96.03 42 PRO B O 1
ATOM 1420 N N . GLY C 1 44 ? 28.700 56.136 144.788 1.00 95.57 43 GLY B N 1
ATOM 1421 C CA . GLY C 1 44 ? 27.953 55.146 145.523 1.00 88.78 43 GLY B CA 1
ATOM 1422 C C . GLY C 1 44 ? 26.947 55.783 146.416 1.00 89.13 43 GLY B C 1
ATOM 1423 O O . GLY C 1 44 ? 27.296 56.236 147.498 1.00 88.60 43 GLY B O 1
ATOM 1424 N N . SER C 1 45 ? 25.705 55.855 145.967 1.00 90.79 44 SER B N 1
ATOM 1425 C CA . SER C 1 45 ? 24.637 56.369 146.818 1.00 89.35 44 SER B CA 1
ATOM 1426 C C . SER C 1 45 ? 23.367 55.598 146.524 1.00 85.55 44 SER B C 1
ATOM 1427 O O . SER C 1 45 ? 23.232 55.009 145.461 1.00 82.92 44 SER B O 1
ATOM 1430 N N . LYS C 1 46 ? 22.445 55.577 147.470 1.00 80.26 45 LYS B N 1
ATOM 1431 C CA . LYS C 1 46 ? 21.206 54.837 147.288 1.00 79.91 45 LYS B CA 1
ATOM 1432 C C . LYS C 1 46 ? 20.386 55.390 146.151 1.00 84.39 45 LYS B C 1
ATOM 1433 O O . LYS C 1 46 ? 19.866 54.640 145.330 1.00 82.63 45 LYS B O 1
ATOM 1439 N N . SER C 1 47 ? 20.277 56.706 146.084 1.00 80.77 46 SER B N 1
ATOM 1440 C CA . SER C 1 47 ? 19.565 57.330 144.998 1.00 78.14 46 SER B CA 1
ATOM 1441 C C . SER C 1 47 ? 20.599 58.173 144.358 1.00 77.54 46 SER B C 1
ATOM 1442 O O . SER C 1 47 ? 21.221 59.001 145.014 1.00 73.85 46 SER B O 1
ATOM 1445 N N . LYS C 1 48 ? 20.801 57.956 143.067 1.00 72.51 47 LYS B N 1
ATOM 1446 C CA . LYS C 1 48 ? 21.765 58.737 142.357 1.00 65.30 47 LYS B CA 1
ATOM 1447 C C . LYS C 1 48 ? 21.022 59.803 141.577 1.00 58.60 47 LYS B C 1
ATOM 1448 O O . LYS C 1 48 ? 20.143 59.491 140.786 1.00 53.52 47 LYS B O 1
ATOM 1454 N N . GLU C 1 49 ? 21.339 61.062 141.850 1.00 58.22 48 GLU B N 1
ATOM 1455 C CA . GLU C 1 49 ? 20.670 62.164 141.182 1.00 43.88 48 GLU B CA 1
ATOM 1456 C C . GLU C 1 49 ? 21.659 63.141 140.554 1.00 43.60 48 GLU B C 1
ATOM 1457 O O . GLU C 1 49 ? 22.827 63.204 140.935 1.00 44.81 48 GLU B O 1
ATOM 1463 N N . VAL C 1 50 ? 21.170 63.889 139.573 1.00 42.35 49 VAL B N 1
ATOM 1464 C CA . VAL C 1 50 ? 21.963 64.874 138.861 1.00 42.36 49 VAL B CA 1
ATOM 1465 C C . VAL C 1 50 ? 21.263 66.227 138.890 1.00 42.03 49 VAL B C 1
ATOM 1466 O O . VAL C 1 50 ? 20.090 66.345 138.532 1.00 41.17 49 VAL B O 1
ATOM 1470 N N . TRP C 1 51 ? 21.995 67.240 139.334 1.00 43.08 50 TRP B N 1
ATOM 1471 C CA . TRP C 1 51 ? 21.513 68.611 139.343 1.00 43.31 50 TRP B CA 1
ATOM 1472 C C . TRP C 1 51 ? 21.833 69.249 137.999 1.00 43.35 50 TRP B C 1
ATOM 1473 O O . TRP C 1 51 ? 22.999 69.403 137.655 1.00 44.31 50 TRP B O 1
ATOM 1484 N N . VAL C 1 52 ? 20.811 69.602 137.225 1.00 42.64 51 VAL B N 1
ATOM 1485 C CA . VAL C 1 52 ? 21.056 70.126 135.885 1.00 42.88 51 VAL B CA 1
ATOM 1486 C C . VAL C 1 52 ? 20.389 71.471 135.613 1.00 43.77 51 VAL B C 1
ATOM 1487 O O . VAL C 1 52 ? 19.338 71.793 136.173 1.00 44.83 51 VAL B O 1
ATOM 1491 N N . GLU C 1 53 ? 21.030 72.245 134.741 1.00 45.17 52 GLU B N 1
ATOM 1492 C CA . GLU C 1 53 ? 20.505 73.517 134.265 1.00 48.71 52 GLU B CA 1
ATOM 1493 C C . GLU C 1 53 ? 20.251 73.433 132.763 1.00 53.28 52 GLU B C 1
ATOM 1494 O O . GLU C 1 53 ? 21.182 73.245 131.980 1.00 52.36 52 GLU B O 1
ATOM 1500 N N . TYR C 1 54 ? 18.991 73.563 132.365 1.00 49.23 53 TYR B N 1
ATOM 1501 C CA . TYR C 1 54 ? 18.620 73.481 130.956 1.00 53.38 53 TYR B CA 1
ATOM 1502 C C . TYR C 1 54 ? 19.096 74.673 130.133 1.00 62.81 53 TYR B C 1
ATOM 1503 O O . TYR C 1 54 ? 19.166 75.792 130.634 1.00 60.60 53 TYR B O 1
ATOM 1512 N N . LYS C 1 55 ? 19.395 74.430 128.860 1.00 66.69 54 LYS B N 1
ATOM 1513 C CA . LYS C 1 55 ? 19.393 75.495 127.861 1.00 60.20 54 LYS B CA 1
ATOM 1514 C C . LYS C 1 55 ? 18.013 75.489 127.237 1.00 60.05 54 LYS B C 1
ATOM 1515 O O . LYS C 1 55 ? 17.279 74.520 127.401 1.00 66.51 54 LYS B O 1
ATOM 1521 N N . SER C 1 56 ? 17.642 76.553 126.537 1.00 53.54 55 SER B N 1
ATOM 1522 C CA . SER C 1 56 ? 16.367 76.564 125.817 1.00 68.01 55 SER B CA 1
ATOM 1523 C C . SER C 1 56 ? 15.139 76.197 126.662 1.00 65.51 55 SER B C 1
ATOM 1524 O O . SER C 1 56 ? 14.180 75.626 126.145 1.00 72.97 55 SER B O 1
ATOM 1527 N N . ILE C 1 57 ? 15.188 76.467 127.960 1.00 67.52 56 ILE B N 1
ATOM 1528 C CA . ILE C 1 57 ? 13.979 76.444 128.782 1.00 70.72 56 ILE B CA 1
ATOM 1529 C C . ILE C 1 57 ? 14.190 77.446 129.913 1.00 69.71 56 ILE B C 1
ATOM 1530 O O . ILE C 1 57 ? 15.327 77.733 130.297 1.00 66.91 56 ILE B O 1
ATOM 1535 N N . VAL C 1 58 ? 13.123 78.023 130.407 1.00 72.46 57 VAL B N 1
ATOM 1536 C CA . VAL C 1 58 ? 13.264 79.085 131.359 1.00 71.75 57 VAL B CA 1
ATOM 1537 C C . VAL C 1 58 ? 12.309 78.859 132.490 1.00 69.08 57 VAL B C 1
ATOM 1538 O O . VAL C 1 58 ? 11.242 78.317 132.302 1.00 72.36 57 VAL B O 1
ATOM 1542 N N . ALA C 1 59 ? 12.653 79.316 133.679 1.00 71.67 58 ALA B N 1
ATOM 1543 C CA . ALA C 1 59 ? 11.829 79.003 134.840 1.00 70.59 58 ALA B CA 1
ATOM 1544 C C . ALA C 1 59 ? 10.428 79.551 134.917 1.00 74.23 58 ALA B C 1
ATOM 1545 O O . ALA C 1 59 ? 9.573 78.954 135.557 1.00 72.23 58 ALA B O 1
ATOM 1547 N N . GLU C 1 60 ? 10.180 80.675 134.275 1.00 76.30 59 GLU B N 1
ATOM 1548 C CA . GLU C 1 60 ? 8.885 81.325 134.396 1.00 84.50 59 GLU B CA 1
ATOM 1549 C C . GLU C 1 60 ? 8.403 81.906 133.088 1.00 97.49 59 GLU B C 1
ATOM 1550 O O . GLU C 1 60 ? 9.184 82.060 132.153 1.00 95.13 59 GLU B O 1
ATOM 1556 N N . GLU C 1 61 ? 7.115 82.231 133.010 1.00 100.90 60 GLU B N 1
ATOM 1557 C CA . GLU C 1 61 ? 6.604 82.873 131.815 1.00 101.00 60 GLU B CA 1
ATOM 1558 C C . GLU C 1 61 ? 7.374 84.153 131.690 1.00 101.53 60 GLU B C 1
ATOM 1559 O O . GLU C 1 61 ? 7.472 84.912 132.658 1.00 99.67 60 GLU B O 1
ATOM 1565 N N . ASN C 1 62 ? 7.941 84.395 130.515 1.00 101.67 61 ASN B N 1
ATOM 1566 C CA . ASN C 1 62 ? 8.760 85.579 130.300 1.00 98.96 61 ASN B CA 1
ATOM 1567 C C . ASN C 1 62 ? 9.903 85.597 131.294 1.00 98.75 61 ASN B C 1
ATOM 1568 O O . ASN C 1 62 ? 10.350 86.657 131.692 1.00 102.04 61 ASN B O 1
ATOM 1573 N N . GLY C 1 63 ? 10.356 84.437 131.731 1.00 95.24 62 GLY B N 1
ATOM 1574 C CA . GLY C 1 63 ? 11.402 84.389 132.716 1.00 97.28 62 GLY B CA 1
ATOM 1575 C C . GLY C 1 63 ? 12.812 84.771 132.418 1.00 97.84 62 GLY B C 1
ATOM 1576 O O . GLY C 1 63 ? 13.417 85.493 133.199 1.00 101.12 62 GLY B O 1
ATOM 1577 N N . SER C 1 64 ? 13.357 84.274 131.323 1.00 93.33 63 SER B N 1
ATOM 1578 C CA . SER C 1 64 ? 14.738 84.545 130.956 1.00 94.45 63 SER B CA 1
ATOM 1579 C C . SER C 1 64 ? 15.744 84.096 132.000 1.00 98.51 63 SER B C 1
ATOM 1580 O O . SER C 1 64 ? 16.862 84.601 132.030 1.00 98.06 63 SER B O 1
ATOM 1582 N N . GLU C 1 65 ? 15.348 83.185 132.882 1.00 96.29 64 GLU B N 1
ATOM 1583 C CA . GLU C 1 65 ? 16.274 82.633 133.869 1.00 89.05 64 GLU B CA 1
ATOM 1584 C C . GLU C 1 65 ? 16.211 81.149 133.560 1.00 86.57 64 GLU B C 1
ATOM 1585 O O . GLU C 1 65 ? 15.122 80.598 133.586 1.00 85.44 64 GLU B O 1
ATOM 1591 N N . PRO C 1 66 ? 17.366 80.471 133.287 1.00 83.30 65 PRO B N 1
ATOM 1592 C CA . PRO C 1 66 ? 17.185 79.078 132.878 1.00 74.38 65 PRO B CA 1
ATOM 1593 C C . PRO C 1 66 ? 16.605 78.250 133.987 1.00 69.20 65 PRO B C 1
ATOM 1594 O O . PRO C 1 66 ? 17.021 78.387 135.109 1.00 68.08 65 PRO B O 1
ATOM 1598 N N . LEU C 1 67 ? 15.650 77.399 133.665 1.00 66.74 66 LEU B N 1
ATOM 1599 C CA . LEU C 1 67 ? 15.081 76.487 134.622 1.00 62.82 66 LEU B CA 1
ATOM 1600 C C . LEU C 1 67 ? 16.107 75.448 134.969 1.00 59.35 66 LEU B C 1
ATOM 1601 O O . LEU C 1 67 ? 16.847 75.032 134.112 1.00 56.81 66 LEU B O 1
ATOM 1606 N N . LYS C 1 68 ? 16.182 75.059 136.239 1.00 58.53 67 LYS B N 1
ATOM 1607 C CA . LYS C 1 68 ? 17.096 73.990 136.623 1.00 53.38 67 LYS B CA 1
ATOM 1608 C C . LYS C 1 68 ? 16.357 73.010 137.516 1.00 47.96 67 LYS B C 1
ATOM 1609 O O . LYS C 1 68 ? 15.500 73.409 138.303 1.00 46.40 67 LYS B O 1
ATOM 1615 N N . GLU C 1 69 ? 16.662 71.724 137.373 1.00 45.79 68 GLU B N 1
ATOM 1616 C CA . GLU C 1 69 ? 15.979 70.703 138.161 1.00 36.70 68 GLU B CA 1
ATOM 1617 C C . GLU C 1 69 ? 16.958 69.671 138.688 1.00 38.48 68 GLU B C 1
ATOM 1618 O O . GLU C 1 69 ? 18.104 69.600 138.247 1.00 39.75 68 GLU B O 1
ATOM 1624 N N . VAL C 1 70 ? 16.494 68.876 139.644 1.00 36.05 69 VAL B N 1
ATOM 1625 C CA . VAL C 1 70 ? 17.229 67.706 140.090 1.00 35.15 69 VAL B CA 1
ATOM 1626 C C . VAL C 1 70 ? 16.531 66.473 139.537 1.00 34.76 69 VAL B C 1
ATOM 1627 O O . VAL C 1 70 ? 15.320 66.319 139.692 1.00 42.06 69 VAL B O 1
ATOM 1631 N N . LEU C 1 71 ? 17.289 65.605 138.877 1.00 34.94 70 LEU B N 1
ATOM 1632 C CA . LEU C 1 71 ? 16.695 64.478 138.168 1.00 34.85 70 LEU B CA 1
ATOM 1633 C C . LEU C 1 71 ? 17.336 63.158 138.557 1.00 34.92 70 LEU B C 1
ATOM 1634 O O . LEU C 1 71 ? 18.502 63.119 138.925 1.00 35.22 70 LEU B O 1
ATOM 1639 N N . HIS C 1 72 ? 16.573 62.074 138.475 1.00 36.76 71 HIS B N 1
ATOM 1640 C CA . HIS C 1 72 ? 17.153 60.748 138.636 1.00 40.05 71 HIS B CA 1
ATOM 1641 C C . HIS C 1 72 ? 18.084 60.491 137.455 1.00 42.86 71 HIS B C 1
ATOM 1642 O O . HIS C 1 72 ? 17.793 60.902 136.332 1.00 42.25 71 HIS B O 1
ATOM 1649 N N . VAL C 1 73 ? 19.203 59.818 137.710 1.00 43.03 72 VAL B N 1
ATOM 1650 C CA . VAL C 1 73 ? 20.230 59.607 136.693 1.00 44.77 72 VAL B CA 1
ATOM 1651 C C . VAL C 1 73 ? 19.696 58.835 135.479 1.00 45.50 72 VAL B C 1
ATOM 1652 O O . VAL C 1 73 ? 20.225 58.956 134.372 1.00 47.08 72 VAL B O 1
ATOM 1656 N N . SER C 1 74 ? 18.630 58.065 135.683 1.00 47.25 73 SER B N 1
ATOM 1657 C CA . SER C 1 74 ? 18.008 57.310 134.597 1.00 46.82 73 SER B CA 1
ATOM 1658 C C . SER C 1 74 ? 17.400 58.237 133.547 1.00 46.54 73 SER B C 1
ATOM 1659 O O . SER C 1 74 ? 17.261 57.865 132.382 1.00 47.09 73 SER B O 1
ATOM 1662 N N . PHE C 1 75 ? 17.039 59.445 133.969 1.00 45.90 74 PHE B N 1
ATOM 1663 C CA . PHE C 1 75 ? 16.476 60.446 133.070 1.00 40.85 74 PHE B CA 1
ATOM 1664 C C . PHE C 1 75 ? 17.570 61.243 132.371 1.00 37.50 74 PHE B C 1
ATOM 1665 O O . PHE C 1 75 ? 17.290 62.202 131.653 1.00 37.13 74 PHE B O 1
ATOM 1673 N N . ILE C 1 76 ? 18.798 60.846 132.589 1.00 41.77 75 ILE B N 1
ATOM 1674 C CA . ILE C 1 76 ? 19.889 61.546 131.957 1.00 44.30 75 ILE B CA 1
ATOM 1675 C C . ILE C 1 76 ? 20.700 60.658 131.050 1.00 46.89 75 ILE B C 1
ATOM 1676 O O . ILE C 1 76 ? 20.862 59.469 131.297 1.00 45.90 75 ILE B O 1
ATOM 1681 N N . ARG C 1 77 ? 21.183 61.241 129.977 1.00 45.54 76 ARG B N 1
ATOM 1682 C CA . ARG C 1 77 ? 21.981 60.504 129.011 1.00 45.86 76 ARG B CA 1
ATOM 1683 C C . ARG C 1 77 ? 22.956 61.450 128.324 1.00 43.56 76 ARG B C 1
ATOM 1684 O O . ARG C 1 77 ? 22.737 62.663 128.308 1.00 44.26 76 ARG B O 1
ATOM 1692 N N . PRO C 1 78 ? 24.046 60.905 127.762 1.00 42.25 77 PRO B N 1
ATOM 1693 C CA . PRO C 1 78 ? 24.966 61.786 127.038 1.00 44.10 77 PRO B CA 1
ATOM 1694 C C . PRO C 1 78 ? 24.358 62.209 125.709 1.00 48.97 77 PRO B C 1
ATOM 1695 O O . PRO C 1 78 ? 23.463 61.526 125.215 1.00 51.37 77 PRO B O 1
ATOM 1699 N N . VAL C 1 79 ? 24.820 63.320 125.147 1.00 51.58 78 VAL B N 1
ATOM 1700 C CA . VAL C 1 79 ? 24.357 63.750 123.834 1.00 49.41 78 VAL B CA 1
ATOM 1701 C C . VAL C 1 79 ? 24.762 62.716 122.791 1.00 51.38 78 VAL B C 1
ATOM 1702 O O . VAL C 1 79 ? 25.914 62.284 122.764 1.00 52.28 78 VAL B O 1
ATOM 1706 N N . PRO C 1 80 ? 23.754 62.222 121.997 1.00 51.22 79 PRO B N 1
ATOM 1707 C CA . PRO C 1 80 ? 24.162 61.281 120.960 1.00 54.01 79 PRO B CA 1
ATOM 1708 C C . PRO C 1 80 ? 25.111 61.916 119.963 1.00 49.63 79 PRO B C 1
ATOM 1709 O O . PRO C 1 80 ? 24.948 63.093 119.633 1.00 49.68 79 PRO B O 1
ATOM 1713 N N . PRO C 1 81 ? 26.098 61.150 119.473 1.00 52.09 80 PRO B N 1
ATOM 1714 C CA . PRO C 1 81 ? 27.076 61.806 118.589 1.00 55.19 80 PRO B CA 1
ATOM 1715 C C . PRO C 1 81 ? 26.516 62.321 117.284 1.00 54.32 80 PRO B C 1
ATOM 1716 O O . PRO C 1 81 ? 25.655 61.722 116.695 1.00 53.28 80 PRO B O 1
ATOM 1720 N N . VAL C 1 82 ? 27.013 63.460 116.848 1.00 55.81 81 VAL B N 1
ATOM 1721 C CA . VAL C 1 82 ? 26.544 64.069 115.621 1.00 57.26 81 VAL B CA 1
ATOM 1722 C C . VAL C 1 82 ? 27.164 63.472 114.347 1.00 58.93 81 VAL B C 1
ATOM 1723 O O . VAL C 1 82 ? 28.352 63.277 114.256 1.00 58.96 81 VAL B O 1
ATOM 1727 N N . GLU C 1 83 ? 26.327 63.171 113.372 1.00 55.84 82 GLU B N 1
ATOM 1728 C CA . GLU C 1 83 ? 26.784 62.673 112.092 1.00 57.43 82 GLU B CA 1
ATOM 1729 C C . GLU C 1 83 ? 26.264 63.655 111.081 1.00 58.19 82 GLU B C 1
ATOM 1730 O O . GLU C 1 83 ? 25.254 64.271 111.320 1.00 56.47 82 GLU B O 1
ATOM 1736 N N . LYS C 1 84 ? 26.965 63.850 109.976 1.00 58.81 83 LYS B N 1
ATOM 1737 C CA . LYS C 1 84 ? 26.427 64.712 108.931 1.00 61.02 83 LYS B CA 1
ATOM 1738 C C . LYS C 1 84 ? 25.572 63.828 108.058 1.00 59.65 83 LYS B C 1
ATOM 1739 O O . LYS C 1 84 ? 25.985 62.747 107.656 1.00 60.14 83 LYS B O 1
ATOM 1745 N N . ILE C 1 85 ? 24.355 64.262 107.829 1.00 55.08 84 ILE B N 1
ATOM 1746 C CA . ILE C 1 85 ? 23.414 63.414 107.194 1.00 55.21 84 ILE B CA 1
ATOM 1747 C C . ILE C 1 85 ? 22.952 64.141 106.002 1.00 56.32 84 ILE B C 1
ATOM 1748 O O . ILE C 1 85 ? 22.317 65.157 106.126 1.00 56.25 84 ILE B O 1
ATOM 1753 N N . GLU C 1 86 ? 23.261 63.615 104.836 1.00 48.60 85 GLU B N 1
ATOM 1754 C CA . GLU C 1 86 ? 22.724 64.183 103.636 1.00 42.72 85 GLU B CA 1
ATOM 1755 C C . GLU C 1 86 ? 21.247 63.983 103.482 1.00 41.49 85 GLU B C 1
ATOM 1756 O O . GLU C 1 86 ? 20.546 64.874 103.054 1.00 42.51 85 GLU B O 1
ATOM 1762 N N . ARG C 1 87 ? 20.776 62.795 103.799 1.00 39.97 86 ARG B N 1
ATOM 1763 C CA . ARG C 1 87 ? 19.389 62.480 103.573 1.00 36.13 86 ARG B CA 1
ATOM 1764 C C . ARG C 1 87 ? 18.837 61.373 104.448 1.00 30.56 86 ARG B C 1
ATOM 1765 O O . ARG C 1 87 ? 19.550 60.532 104.926 1.00 31.28 86 ARG B O 1
ATOM 1773 N N . PHE C 1 88 ? 17.537 61.360 104.590 1.00 26.79 87 PHE B N 1
ATOM 1774 C CA . PHE C 1 88 ? 16.873 60.312 105.308 1.00 26.24 87 PHE B CA 1
ATOM 1775 C C . PHE C 1 88 ? 15.986 59.529 104.363 1.00 25.52 87 PHE B C 1
ATOM 1776 O O . PHE C 1 88 ? 15.349 60.087 103.558 1.00 25.04 87 PHE B O 1
ATOM 1784 N N . GLU C 1 89 ? 15.954 58.228 104.483 1.00 23.77 88 GLU B N 1
ATOM 1785 C CA . GLU C 1 89 ? 15.078 57.409 103.661 1.00 23.34 88 GLU B CA 1
ATOM 1786 C C . GLU C 1 89 ? 13.725 57.283 104.344 1.00 22.95 88 GLU B C 1
ATOM 1787 O O . GLU C 1 89 ? 13.613 57.476 105.551 1.00 22.76 88 GLU B O 1
ATOM 1793 N N . LEU C 1 90 ? 12.699 56.972 103.562 1.00 24.06 89 LEU B N 1
ATOM 1794 C CA . LEU C 1 90 ? 11.344 56.819 104.076 1.00 23.24 89 LEU B CA 1
ATOM 1795 C C . LEU C 1 90 ? 11.279 55.766 105.186 1.00 22.75 89 LEU B C 1
ATOM 1796 O O . LEU C 1 90 ? 11.972 54.749 105.120 1.00 22.50 89 LEU B O 1
ATOM 1801 N N . TYR C 1 91 ? 10.463 56.040 106.204 1.00 24.27 90 TYR B N 1
ATOM 1802 C CA . TYR C 1 91 ? 10.248 55.164 107.368 1.00 25.04 90 TYR B CA 1
ATOM 1803 C C . TYR C 1 91 ? 11.449 55.089 108.319 1.00 23.61 90 TYR B C 1
ATOM 1804 O O . TYR C 1 91 ? 11.485 54.246 109.213 1.00 27.24 90 TYR B O 1
ATOM 1813 N N . ASP C 1 92 ? 12.423 55.972 108.133 1.00 22.34 91 ASP B N 1
ATOM 1814 C CA . ASP C 1 92 ? 13.517 56.101 109.089 1.00 22.58 91 ASP B CA 1
ATOM 1815 C C . ASP C 1 92 ? 12.997 56.672 110.403 1.00 27.60 91 ASP B C 1
ATOM 1816 O O . ASP C 1 92 ? 12.176 57.589 110.409 1.00 26.36 91 ASP B O 1
ATOM 1821 N N . VAL C 1 93 ? 13.467 56.128 111.519 1.00 24.45 92 VAL B N 1
ATOM 1822 C CA . VAL C 1 93 ? 13.077 56.646 112.822 1.00 23.66 92 VAL B CA 1
ATOM 1823 C C . VAL C 1 93 ? 14.036 57.756 113.220 1.00 24.14 92 VAL B C 1
ATOM 1824 O O . VAL C 1 93 ? 15.236 57.523 113.363 1.00 27.69 92 VAL B O 1
ATOM 1828 N N . VAL C 1 94 ? 13.506 58.965 113.386 1.00 27.70 93 VAL B N 1
ATOM 1829 C CA . VAL C 1 94 ? 14.345 60.137 113.609 1.00 25.51 93 VAL B CA 1
ATOM 1830 C C . VAL C 1 94 ? 13.970 60.922 114.862 1.00 27.74 93 VAL B C 1
ATOM 1831 O O . VAL C 1 94 ? 12.897 60.733 115.433 1.00 26.89 93 VAL B O 1
ATOM 1835 N N . ASP C 1 95 ? 14.881 61.789 115.291 1.00 30.28 94 ASP B N 1
ATOM 1836 C CA . ASP C 1 95 ? 14.576 62.817 116.272 1.00 30.08 94 ASP B CA 1
ATOM 1837 C C . ASP C 1 95 ? 14.488 64.160 115.554 1.00 34.13 94 ASP B C 1
ATOM 1838 O O . ASP C 1 95 ? 15.383 64.529 114.782 1.00 38.15 94 ASP B O 1
ATOM 1843 N N . ALA C 1 96 ? 13.397 64.874 115.809 1.00 34.04 95 ALA B N 1
ATOM 1844 C CA . ALA C 1 96 ? 13.169 66.202 115.263 1.00 39.63 95 ALA B CA 1
ATOM 1845 C C . ALA C 1 96 ? 13.289 67.250 116.358 1.00 43.15 95 ALA B C 1
ATOM 1846 O O . ALA C 1 96 ? 12.643 67.140 117.395 1.00 42.73 95 ALA B O 1
ATOM 1848 N N . PHE C 1 97 ? 14.108 68.268 116.129 1.00 46.99 96 PHE B N 1
ATOM 1849 C CA . PHE C 1 97 ? 14.196 69.375 117.069 1.00 47.02 96 PHE B CA 1
ATOM 1850 C C . PHE C 1 97 ? 12.971 70.261 116.876 1.00 49.56 96 PHE B C 1
ATOM 1851 O O . PHE C 1 97 ? 12.892 71.034 115.927 1.00 52.80 96 PHE B O 1
ATOM 1859 N N . HIS C 1 98 ? 12.001 70.110 117.772 1.00 53.33 97 HIS B N 1
ATOM 1860 C CA . HIS C 1 98 ? 10.759 70.881 117.737 1.00 54.58 97 HIS B CA 1
ATOM 1861 C C . HIS C 1 98 ? 10.460 71.502 119.096 1.00 59.54 97 HIS B C 1
ATOM 1862 O O . HIS C 1 98 ? 10.574 70.836 120.128 1.00 56.49 97 HIS B O 1
ATOM 1869 N N . LYS C 1 99 ? 10.080 72.777 119.075 1.00 61.64 98 LYS B N 1
ATOM 1870 C CA . LYS C 1 99 ? 9.758 73.541 120.278 1.00 59.25 98 LYS B CA 1
ATOM 1871 C C . LYS C 1 99 ? 10.753 73.292 121.408 1.00 57.47 98 LYS B C 1
ATOM 1872 O O . LYS C 1 99 ? 10.370 72.907 122.515 1.00 55.21 98 LYS B O 1
ATOM 1878 N N . ASP C 1 100 ? 12.032 73.491 121.092 1.00 56.14 99 ASP B N 1
ATOM 1879 C CA . ASP C 1 100 ? 13.126 73.420 122.059 1.00 61.58 99 ASP B CA 1
ATOM 1880 C C . ASP C 1 100 ? 13.327 72.028 122.662 1.00 57.15 99 ASP B C 1
ATOM 1881 O O . ASP C 1 100 ? 13.933 71.895 123.725 1.00 54.53 99 ASP B O 1
ATOM 1886 N N . GLY C 1 101 ? 12.835 70.995 121.986 1.00 53.62 100 GLY B N 1
ATOM 1887 C CA . GLY C 1 101 ? 13.008 69.639 122.477 1.00 49.80 100 GLY B CA 1
ATOM 1888 C C . GLY C 1 101 ? 13.147 68.609 121.373 1.00 46.70 100 GLY B C 1
ATOM 1889 O O . GLY C 1 101 ? 12.630 68.799 120.275 1.00 48.28 100 GLY B O 1
ATOM 1890 N N . TRP C 1 102 ? 13.845 67.516 121.660 1.00 43.36 101 TRP B N 1
ATOM 1891 C CA . TRP C 1 102 ? 13.987 66.435 120.690 1.00 38.05 101 TRP B CA 1
ATOM 1892 C C . TRP C 1 102 ? 12.788 65.488 120.732 1.00 36.24 101 TRP B C 1
ATOM 1893 O O . TRP C 1 102 ? 12.510 64.868 121.758 1.00 39.66 101 TRP B O 1
ATOM 1904 N N . TRP C 1 103 ? 12.083 65.382 119.609 1.00 35.02 102 TRP B N 1
ATOM 1905 C CA . TRP C 1 103 ? 10.889 64.548 119.508 1.00 34.14 102 TRP B CA 1
ATOM 1906 C C . TRP C 1 103 ? 11.102 63.367 118.564 1.00 31.89 102 TRP B C 1
ATOM 1907 O O . TRP C 1 103 ? 11.410 63.548 117.390 1.00 31.05 102 TRP B O 1
ATOM 1918 N N . THR C 1 104 ? 10.921 62.157 119.075 1.00 31.63 103 THR B N 1
ATOM 1919 C CA . THR C 1 104 ? 11.108 60.961 118.266 1.00 29.50 103 THR B CA 1
ATOM 1920 C C . THR C 1 104 ? 9.878 60.679 117.409 1.00 29.04 103 THR B C 1
ATOM 1921 O O . THR C 1 104 ? 8.756 60.658 117.912 1.00 30.04 103 THR B O 1
ATOM 1925 N N . GLY C 1 105 ? 10.097 60.466 116.115 1.00 27.84 104 GLY B N 1
ATOM 1926 C CA . GLY C 1 105 ? 9.017 60.160 115.195 1.00 30.74 104 GLY B CA 1
ATOM 1927 C C . GLY C 1 105 ? 9.492 59.372 113.988 1.00 30.77 104 GLY B C 1
ATOM 1928 O O . GLY C 1 105 ? 10.651 58.962 113.921 1.00 28.83 104 GLY B O 1
ATOM 1929 N N . VAL C 1 106 ? 8.592 59.162 113.030 1.00 29.56 105 VAL B N 1
ATOM 1930 C CA . VAL C 1 106 ? 8.911 58.406 111.821 1.00 26.13 105 VAL B CA 1
ATOM 1931 C C . VAL C 1 106 ? 8.764 59.286 110.583 1.00 32.48 105 VAL B C 1
ATOM 1932 O O . VAL C 1 106 ? 7.770 59.987 110.445 1.00 31.30 105 VAL B O 1
ATOM 1936 N N . VAL C 1 107 ? 9.744 59.266 109.683 1.00 29.05 106 VAL B N 1
ATOM 1937 C CA . VAL C 1 107 ? 9.590 60.012 108.440 1.00 27.88 106 VAL B CA 1
ATOM 1938 C C . VAL C 1 107 ? 8.618 59.252 107.538 1.00 30.52 106 VAL B C 1
ATOM 1939 O O . VAL C 1 107 ? 8.871 58.117 107.128 1.00 27.39 106 VAL B O 1
ATOM 1943 N N . THR C 1 108 ? 7.483 59.884 107.260 1.00 33.46 107 THR B N 1
ATOM 1944 C CA . THR C 1 108 ? 6.390 59.240 106.546 1.00 32.95 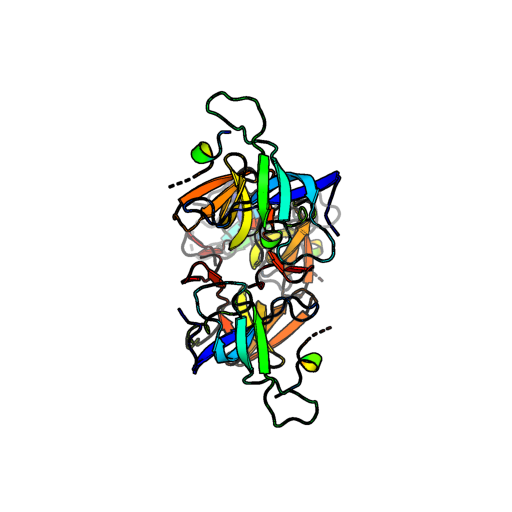107 THR B CA 1
ATOM 1945 C C . THR C 1 108 ? 6.249 59.764 105.122 1.00 32.68 107 THR B C 1
ATOM 1946 O O . THR C 1 108 ? 5.424 59.270 104.353 1.00 34.38 107 THR B O 1
ATOM 1950 N N . ARG C 1 109 ? 7.064 60.755 104.771 1.00 38.50 108 ARG B N 1
ATOM 1951 C CA . ARG C 1 109 ? 7.116 61.256 103.400 1.00 39.93 108 ARG B CA 1
ATOM 1952 C C . ARG C 1 109 ? 8.404 62.021 103.104 1.00 40.63 108 ARG B C 1
ATOM 1953 O O . ARG C 1 109 ? 8.793 62.925 103.848 1.00 40.28 108 ARG B O 1
ATOM 1961 N N . VAL C 1 110 ? 9.060 61.649 102.010 1.00 38.93 109 VAL B N 1
ATOM 1962 C CA . VAL C 1 110 ? 10.199 62.398 101.499 1.00 38.94 109 VAL B CA 1
ATOM 1963 C C . VAL C 1 110 ? 9.677 63.508 100.599 1.00 46.60 109 VAL B C 1
ATOM 1964 O O . VAL C 1 110 ? 8.790 63.274 99.780 1.00 50.13 109 VAL B O 1
ATOM 1968 N N . MET C 1 111 ? 10.210 64.716 100.752 1.00 50.84 110 MET B N 1
ATOM 1969 C CA . MET C 1 111 ? 9.676 65.858 100.019 1.00 55.29 110 MET B CA 1
ATOM 1970 C C . MET C 1 111 ? 10.732 66.663 99.280 1.00 57.34 110 MET B C 1
ATOM 1971 O O . MET C 1 111 ? 11.933 66.411 99.399 1.00 53.62 110 MET B O 1
ATOM 1976 N N . GLU C 1 112 ? 10.254 67.638 98.516 1.00 61.62 111 GLU B N 1
ATOM 1977 C CA . GLU C 1 112 ? 11.108 68.565 97.791 1.00 63.97 111 GLU B CA 1
ATOM 1978 C C . GLU C 1 112 ? 11.905 69.439 98.752 1.00 63.88 111 GLU B C 1
ATOM 1979 O O . GLU C 1 112 ? 11.533 69.587 99.918 1.00 62.74 111 GLU B O 1
ATOM 1985 N N . ASP C 1 113 ? 12.996 70.011 98.248 1.00 60.87 112 ASP B N 1
ATOM 1986 C CA . ASP C 1 113 ? 13.825 70.958 98.996 1.00 62.91 112 ASP B CA 1
ATOM 1987 C C . ASP C 1 113 ? 14.439 70.350 100.257 1.00 51.81 112 ASP B C 1
ATOM 1988 O O . ASP C 1 113 ? 14.576 71.032 101.273 1.00 51.79 112 ASP B O 1
ATOM 1993 N N . SER C 1 114 ? 14.808 69.074 100.181 1.00 54.66 113 SER B N 1
ATOM 1994 C CA . SER C 1 114 ? 15.433 68.360 101.296 1.00 47.82 113 SER B CA 1
ATOM 1995 C C . SER C 1 114 ? 14.611 68.435 102.579 1.00 45.79 113 SER B C 1
ATOM 1996 O O . SER C 1 114 ? 15.166 68.448 103.679 1.00 42.54 113 SER B O 1
ATOM 1999 N N . ARG C 1 115 ? 13.291 68.488 102.435 1.00 47.28 114 ARG B N 1
ATOM 2000 C CA . ARG C 1 115 ? 12.405 68.507 103.592 1.00 45.09 114 ARG B CA 1
ATOM 2001 C C . ARG C 1 115 ? 11.700 67.167 103.749 1.00 41.56 114 ARG B C 1
ATOM 2002 O O . ARG C 1 115 ? 11.576 66.406 102.791 1.00 41.23 114 ARG B O 1
ATOM 2010 N N . TYR C 1 116 ? 11.244 66.883 104.964 1.00 40.88 115 TYR B N 1
ATOM 2011 C CA . TYR C 1 116 ? 10.607 65.609 105.264 1.00 39.10 115 TYR B CA 1
ATOM 2012 C C . TYR C 1 116 ? 9.356 65.795 106.100 1.00 38.49 115 TYR B C 1
ATOM 2013 O O . TYR C 1 116 ? 9.303 66.658 106.973 1.00 40.28 115 TYR B O 1
ATOM 2022 N N . GLN C 1 117 ? 8.351 64.971 105.833 1.00 37.53 116 GLN B N 1
ATOM 2023 C CA . GLN C 1 117 ? 7.172 64.925 106.681 1.00 41.94 116 GLN B CA 1
ATOM 2024 C C . GLN C 1 117 ? 7.377 63.867 107.752 1.00 41.80 116 GLN B C 1
ATOM 2025 O O . GLN C 1 117 ? 7.705 62.727 107.443 1.00 38.65 116 GLN B O 1
ATOM 2031 N N . VAL C 1 118 ? 7.193 64.253 109.009 1.00 37.88 117 VAL B N 1
ATOM 2032 C CA . VAL C 1 118 ? 7.394 63.350 110.133 1.00 36.89 117 VAL B CA 1
ATOM 2033 C C . VAL C 1 118 ? 6.107 63.163 110.932 1.00 39.87 117 VAL B C 1
ATOM 2034 O O . VAL C 1 118 ? 5.431 64.134 111.290 1.00 47.92 117 VAL B O 1
ATOM 2038 N N . THR C 1 119 ? 5.779 61.902 111.196 1.00 35.34 118 THR B N 1
ATOM 2039 C CA . THR C 1 119 ? 4.621 61.532 111.995 1.00 36.94 118 THR B CA 1
ATOM 2040 C C . THR C 1 119 ? 5.051 61.121 113.399 1.00 44.39 118 THR B C 1
ATOM 2041 O O . THR C 1 119 ? 5.944 60.285 113.571 1.00 37.48 118 THR B O 1
ATOM 2045 N N . PHE C 1 120 ? 4.412 61.728 114.394 1.00 47.37 119 PHE B N 1
ATOM 2046 C CA . PHE C 1 120 ? 4.675 61.432 115.794 1.00 48.84 119 PHE B CA 1
ATOM 2047 C C . PHE C 1 120 ? 3.474 60.726 116.408 1.00 56.58 119 PHE B C 1
ATOM 2048 O O . PHE C 1 120 ? 2.358 60.822 115.892 1.00 59.51 119 PHE B O 1
ATOM 2056 N N . ASP C 1 121 ? 3.707 60.022 117.511 1.00 56.58 120 ASP B N 1
ATOM 2057 C CA . ASP C 1 121 ? 2.635 59.356 118.241 1.00 63.33 120 ASP B CA 1
ATOM 2058 C C . ASP C 1 121 ? 2.701 59.745 119.717 1.00 68.83 120 ASP B C 1
ATOM 2059 O O . ASP C 1 121 ? 3.747 60.178 120.204 1.00 71.12 120 ASP B O 1
ATOM 2064 N N . ASN C 1 122 ? 1.576 59.592 120.412 1.00 69.35 121 ASN B N 1
ATOM 2065 C CA . ASN C 1 122 ? 1.451 59.967 121.821 1.00 71.70 121 ASN B CA 1
ATOM 2066 C C . ASN C 1 122 ? 1.839 61.421 122.101 1.00 69.72 121 ASN B C 1
ATOM 2067 O O . ASN C 1 122 ? 2.843 61.674 122.767 1.00 71.33 121 ASN B O 1
ATOM 2072 N N . PRO C 1 123 ? 1.044 62.384 121.599 1.00 70.29 122 PRO B N 1
ATOM 2073 C CA . PRO C 1 123 ? -0.152 62.216 120.766 1.00 69.16 122 PRO B CA 1
ATOM 2074 C C . PRO C 1 123 ? 0.180 62.137 119.277 1.00 68.98 122 PRO B C 1
ATOM 2075 O O . PRO C 1 123 ? 1.223 62.645 118.862 1.00 66.51 122 PRO B O 1
ATOM 2079 N N . PRO C 1 124 ? -0.694 61.496 118.484 1.00 68.38 123 PRO B N 1
ATOM 2080 C CA . PRO C 1 124 ? -0.516 61.431 117.029 1.00 65.87 123 PRO B CA 1
ATOM 2081 C C . PRO C 1 124 ? -0.450 62.819 116.396 1.00 64.47 123 PRO B C 1
ATOM 2082 O O . PRO C 1 124 ? -1.245 63.684 116.762 1.00 66.71 123 PRO B O 1
ATOM 2086 N N . ASP C 1 125 ? 0.484 63.025 115.469 1.00 61.36 124 ASP B N 1
ATOM 2087 C CA . ASP C 1 125 ? 0.617 64.317 114.794 1.00 59.14 124 ASP B CA 1
ATOM 2088 C C . ASP C 1 125 ? 1.481 64.207 113.536 1.00 56.24 124 ASP B C 1
ATOM 2089 O O . ASP C 1 125 ? 2.172 63.210 113.339 1.00 55.60 124 ASP B O 1
ATOM 2094 N N . GLU C 1 126 ? 1.428 65.227 112.681 1.00 56.83 125 GLU B N 1
ATOM 2095 C CA . GLU C 1 126 ? 2.230 65.258 111.456 1.00 48.99 125 GLU B CA 1
ATOM 2096 C C . GLU C 1 126 ? 2.805 66.652 111.215 1.00 52.42 125 GLU B C 1
ATOM 2097 O O . GLU C 1 126 ? 2.055 67.616 111.067 1.00 60.86 125 GLU B O 1
ATOM 2103 N N . LEU C 1 127 ? 4.132 66.759 111.173 1.00 53.64 126 LEU B N 1
ATOM 2104 C CA . LEU C 1 127 ? 4.786 68.053 110.951 1.00 49.60 126 LEU B CA 1
ATOM 2105 C C . LEU C 1 127 ? 5.946 67.944 109.964 1.00 47.56 126 LEU B C 1
ATOM 2106 O O . LEU C 1 127 ? 6.556 66.891 109.842 1.00 47.21 126 LEU B O 1
ATOM 2111 N N . GLU C 1 128 ? 6.264 69.035 109.274 1.00 49.27 127 GLU B N 1
ATOM 2112 C CA . GLU C 1 128 ? 7.350 69.016 108.294 1.00 42.78 127 GLU B CA 1
ATOM 2113 C C . GLU C 1 128 ? 8.626 69.670 108.823 1.00 39.90 127 GLU B C 1
ATOM 2114 O O . GLU C 1 128 ? 8.576 70.678 109.527 1.00 45.66 127 GLU B O 1
ATOM 2120 N N . PHE C 1 129 ? 9.768 69.087 108.471 1.00 38.40 128 PHE B N 1
ATOM 2121 C CA . PHE C 1 129 ? 11.062 69.551 108.962 1.00 42.27 128 PHE B CA 1
ATOM 2122 C C . PHE C 1 129 ? 12.098 69.621 107.846 1.00 38.14 128 PHE B C 1
ATOM 2123 O O . PHE C 1 129 ? 11.925 69.021 106.789 1.00 36.68 128 PHE B O 1
ATOM 2131 N N . GLY C 1 130 ? 13.178 70.354 108.094 1.00 43.64 129 GLY B N 1
ATOM 2132 C CA . GLY C 1 130 ? 14.317 70.359 107.196 1.00 38.18 129 GLY B CA 1
ATOM 2133 C C . GLY C 1 130 ? 15.329 69.337 107.673 1.00 42.02 129 GLY B C 1
ATOM 2134 O O . GLY C 1 130 ? 15.265 68.885 108.817 1.00 42.12 129 GLY B O 1
ATOM 2135 N N . VAL C 1 131 ? 16.270 68.971 106.807 1.00 42.37 130 VAL B N 1
ATOM 2136 C CA . VAL C 1 131 ? 17.250 67.944 107.148 1.00 42.45 130 VAL B CA 1
ATOM 2137 C C . VAL C 1 131 ? 18.196 68.420 108.256 1.00 43.94 130 VAL B C 1
ATOM 2138 O O . VAL C 1 131 ? 18.868 67.611 108.898 1.00 47.36 130 VAL B O 1
ATOM 2142 N N . SER C 1 132 ? 18.235 69.729 108.489 1.00 46.73 131 SER B N 1
ATOM 2143 C CA . SER C 1 132 ? 19.054 70.288 109.562 1.00 49.80 131 SER B CA 1
ATOM 2144 C C . SER C 1 132 ? 18.445 69.979 110.925 1.00 48.60 131 SER B C 1
ATOM 2145 O O . SER C 1 132 ? 19.160 69.784 111.910 1.00 46.18 131 SER B O 1
ATOM 2148 N N . GLU C 1 133 ? 17.117 69.930 110.966 1.00 47.79 132 GLU B N 1
ATOM 2149 C CA . GLU C 1 133 ? 16.379 69.789 112.215 1.00 43.81 132 GLU B CA 1
ATOM 2150 C C . GLU C 1 133 ? 16.160 68.330 112.611 1.00 42.23 132 GLU B C 1
ATOM 2151 O O . GLU C 1 133 ? 15.333 68.037 113.473 1.00 41.29 132 GLU B O 1
ATOM 2157 N N . LEU C 1 134 ? 16.898 67.416 111.988 1.00 41.56 133 LEU B N 1
ATOM 2158 C CA . LEU C 1 134 ? 16.684 65.993 112.232 1.00 31.38 133 LEU B CA 1
ATOM 2159 C C . LEU C 1 134 ? 17.972 65.230 112.523 1.00 30.40 133 LEU B C 1
ATOM 2160 O O . LEU C 1 134 ? 19.066 65.669 112.167 1.00 33.29 133 LEU B O 1
ATOM 2165 N N . ARG C 1 135 ? 17.826 64.082 113.177 1.00 31.01 134 ARG B N 1
ATOM 2166 C CA . ARG C 1 135 ? 18.940 63.159 113.378 1.00 30.19 134 ARG B CA 1
ATOM 2167 C C . ARG C 1 135 ? 18.389 61.742 113.465 1.00 28.56 134 ARG B C 1
ATOM 2168 O O . ARG C 1 135 ? 17.181 61.556 113.558 1.00 28.19 134 ARG B O 1
ATOM 2176 N N . PHE C 1 136 ? 19.261 60.741 113.428 1.00 28.60 135 PHE B N 1
ATOM 2177 C CA . PHE C 1 136 ? 18.807 59.367 113.602 1.00 28.47 135 PHE B CA 1
ATOM 2178 C C . PHE C 1 136 ? 18.473 59.106 115.062 1.00 33.19 135 PHE B C 1
ATOM 2179 O O . PHE C 1 136 ? 19.275 59.383 115.954 1.00 36.23 135 PHE B O 1
ATOM 2187 N N . HIS C 1 137 ? 17.278 58.582 115.302 1.00 39.38 136 HIS B N 1
ATOM 2188 C CA . HIS C 1 137 ? 16.863 58.244 116.653 1.00 38.94 136 HIS B CA 1
ATOM 2189 C C . HIS C 1 137 ? 17.703 57.103 117.212 1.00 40.05 136 HIS B C 1
ATOM 2190 O O . HIS C 1 137 ? 17.821 56.043 116.599 1.00 40.58 136 HIS B O 1
ATOM 2197 N N . GLN C 1 138 ? 18.289 57.334 118.379 1.00 40.67 137 GLN B N 1
ATOM 2198 C CA . GLN C 1 138 ? 19.068 56.315 119.064 1.00 42.05 137 GLN B CA 1
ATOM 2199 C C . GLN C 1 138 ? 18.638 56.239 120.523 1.00 42.37 137 GLN B C 1
ATOM 2200 O O . GLN C 1 138 ? 18.169 57.227 121.089 1.00 41.47 137 GLN B O 1
ATOM 2206 N N . LYS C 1 139 ? 18.789 55.067 121.130 1.00 43.06 138 LYS B N 1
ATOM 2207 C CA . LYS C 1 139 ? 18.417 54.888 122.529 1.00 44.40 138 LYS B CA 1
ATOM 2208 C C . LYS C 1 139 ? 19.642 54.583 123.382 1.00 46.78 138 LYS B C 1
ATOM 2209 O O . LYS C 1 139 ? 20.571 53.923 122.930 1.00 48.54 138 LYS B O 1
ATOM 2215 N N . TRP C 1 140 ? 19.641 55.073 124.617 1.00 50.15 139 TRP B N 1
ATOM 2216 C CA . TRP C 1 140 ? 20.770 54.877 125.520 1.00 51.05 139 TRP B CA 1
ATOM 2217 C C . TRP C 1 140 ? 20.517 53.680 126.434 1.00 52.40 139 TRP B C 1
ATOM 2218 O O . TRP C 1 140 ? 19.907 53.816 127.496 1.00 54.58 139 TRP B O 1
ATOM 2229 N N . VAL C 1 141 ? 20.985 52.509 126.012 1.00 51.76 140 VAL B N 1
ATOM 2230 C CA . VAL C 1 141 ? 20.722 51.271 126.740 1.00 55.47 140 VAL B CA 1
ATOM 2231 C C . VAL C 1 141 ? 22.002 50.626 127.271 1.00 63.34 140 VAL B C 1
ATOM 2232 O O . VAL C 1 141 ? 22.897 50.277 126.499 1.00 63.38 140 VAL B O 1
ATOM 2236 N N . LYS C 1 142 ? 22.070 50.475 128.593 1.00 65.50 141 LYS B N 1
ATOM 2237 C CA . LYS C 1 142 ? 23.203 49.852 129.281 1.00 60.89 141 LYS B CA 1
ATOM 2238 C C . LYS C 1 142 ? 24.553 50.475 128.933 1.00 62.14 141 LYS B C 1
ATOM 2239 O O . LYS C 1 142 ? 25.582 49.803 128.982 1.00 64.75 141 LYS B O 1
ATOM 2245 N N . GLY C 1 143 ? 24.547 51.760 128.595 1.00 60.45 142 GLY B N 1
ATOM 2246 C CA . GLY C 1 143 ? 25.777 52.469 128.296 1.00 61.52 142 GLY B CA 1
ATOM 2247 C C . GLY C 1 143 ? 26.155 52.425 126.830 1.00 62.71 142 GLY B C 1
ATOM 2248 O O . GLY C 1 143 ? 27.257 52.830 126.455 1.00 61.60 142 GLY B O 1
ATOM 2249 N N . LYS C 1 144 ? 25.250 51.919 125.997 1.00 61.68 143 LYS B N 1
ATOM 2250 C CA . LYS C 1 144 ? 25.524 51.839 124.568 1.00 57.58 143 LYS B CA 1
ATOM 2251 C C . LYS C 1 144 ? 24.430 52.576 123.802 1.00 56.52 143 LYS B C 1
ATOM 2252 O O . LYS C 1 144 ? 23.332 52.781 124.323 1.00 53.22 143 LYS B O 1
ATOM 2258 N N . TRP C 1 145 ? 24.733 52.971 122.569 1.00 56.39 144 TRP B N 1
ATOM 2259 C CA . TRP C 1 145 ? 23.741 53.600 121.705 1.00 52.94 144 TRP B CA 1
ATOM 2260 C C . TRP C 1 145 ? 23.135 52.582 120.741 1.00 50.45 144 TRP B C 1
ATOM 2261 O O . TRP C 1 145 ? 23.838 51.978 119.930 1.00 51.81 144 TRP B O 1
ATOM 2272 N N . VAL C 1 146 ? 21.820 52.410 120.835 1.00 48.61 145 VAL B N 1
ATOM 2273 C CA . VAL C 1 146 ? 21.109 51.373 120.100 1.00 49.03 145 VAL B CA 1
ATOM 2274 C C . VAL C 1 146 ? 20.004 51.944 119.215 1.00 45.80 145 VAL B C 1
ATOM 2275 O O . VAL C 1 146 ? 19.052 52.550 119.707 1.00 44.24 145 VAL B O 1
ATOM 2279 N N . ARG C 1 147 ? 20.135 51.743 117.908 1.00 45.92 146 ARG B N 1
ATOM 2280 C CA . ARG C 1 147 ? 19.100 52.134 116.958 1.00 44.20 146 ARG B CA 1
ATOM 2281 C C . ARG C 1 147 ? 18.027 51.051 116.863 1.00 43.54 146 ARG B C 1
ATOM 2282 O O . ARG C 1 147 ? 18.287 49.892 117.185 1.00 44.71 146 ARG B O 1
ATOM 2290 N N . PRO C 1 148 ? 16.814 51.424 116.428 1.00 41.80 147 PRO B N 1
ATOM 2291 C CA . PRO C 1 148 ? 15.784 50.412 116.170 1.00 41.22 147 PRO B CA 1
ATOM 2292 C C . PRO C 1 148 ? 16.206 49.471 115.043 1.00 44.78 147 PRO B C 1
ATOM 2293 O O . PRO C 1 148 ? 16.894 49.910 114.121 1.00 46.71 147 PRO B O 1
ATOM 2297 N N . GLY C 1 149 ? 15.805 48.204 115.124 1.00 42.96 148 GLY B N 1
ATOM 2298 C CA . GLY C 1 149 ? 16.183 47.210 114.134 1.00 44.56 148 GLY B CA 1
ATOM 2299 C C . GLY C 1 149 ? 15.810 47.607 112.720 1.00 44.40 148 GLY B C 1
ATOM 2300 O O . GLY C 1 149 ? 14.670 47.988 112.452 1.00 42.82 148 GLY B O 1
ATOM 2301 N N . LYS C 1 150 ? 16.779 47.521 111.813 1.00 46.34 149 LYS B N 1
ATOM 2302 C CA . LYS C 1 150 ? 16.576 47.934 110.429 1.00 46.75 149 LYS B CA 1
ATOM 2303 C C . LYS C 1 150 ? 15.660 46.972 109.676 1.00 46.96 149 LYS B C 1
ATOM 2304 O O . LYS C 1 150 ? 15.795 45.753 109.779 1.00 48.10 149 LYS B O 1
ATOM 2310 N N . GLN C 1 151 ? 14.727 47.536 108.918 1.00 46.03 150 GLN B N 1
ATOM 2311 C CA . GLN C 1 151 ? 13.811 46.739 108.116 1.00 46.34 150 GLN B CA 1
ATOM 2312 C C . GLN C 1 151 ? 14.062 46.967 106.632 1.00 48.25 150 GLN B C 1
ATOM 2313 O O . GLN C 1 151 ? 14.458 48.059 106.224 1.00 48.46 150 GLN B O 1
ATOM 2319 N N . ARG D 2 2 ? 9.461 78.977 125.427 1.00 81.86 2 ARG Q N 1
ATOM 2320 C CA . ARG D 2 2 ? 10.647 78.387 126.033 1.00 80.79 2 ARG Q CA 1
ATOM 2321 C C . ARG D 2 2 ? 10.389 78.137 127.512 1.00 83.63 2 ARG Q C 1
ATOM 2322 O O . ARG D 2 2 ? 11.309 77.988 128.311 1.00 84.32 2 ARG Q O 1
ATOM 2330 N N . THR D 2 3 ? 9.107 78.133 127.848 1.00 85.81 3 THR Q N 1
ATOM 2331 C CA . THR D 2 3 ? 8.595 77.727 129.142 1.00 89.00 3 THR Q CA 1
ATOM 2332 C C . THR D 2 3 ? 8.264 76.240 129.034 1.00 87.40 3 THR Q C 1
ATOM 2333 O O . THR D 2 3 ? 7.778 75.796 127.997 1.00 84.94 3 THR Q O 1
ATOM 2337 N N . LYS D 2 4 ? 8.563 75.463 130.072 1.00 89.00 4 LYS Q N 1
ATOM 2338 C CA . LYS D 2 4 ? 8.511 74.010 129.943 1.00 87.41 4 LYS Q CA 1
ATOM 2339 C C . LYS D 2 4 ? 7.089 73.541 129.645 1.00 88.19 4 LYS Q C 1
ATOM 2340 O O . LYS D 2 4 ? 6.897 72.493 129.032 1.00 85.84 4 LYS Q O 1
ATOM 2346 N N . GLN D 2 5 ? 6.082 74.309 130.043 1.00 91.70 5 GLN Q N 1
ATOM 2347 C CA . GLN D 2 5 ? 4.733 73.901 129.675 1.00 92.74 5 GLN Q CA 1
ATOM 2348 C C . GLN D 2 5 ? 4.355 74.448 128.298 1.00 90.10 5 GLN Q C 1
ATOM 2349 O O . GLN D 2 5 ? 3.350 74.041 127.722 1.00 90.19 5 GLN Q O 1
ATOM 2355 N N . THR D 2 6 ? 5.174 75.338 127.747 1.00 88.08 6 THR Q N 1
ATOM 2356 C CA . THR D 2 6 ? 5.030 75.680 126.334 1.00 85.37 6 THR Q CA 1
ATOM 2357 C C . THR D 2 6 ? 5.614 74.534 125.518 1.00 80.97 6 THR Q C 1
ATOM 2358 O O . THR D 2 6 ? 5.206 74.296 124.383 1.00 78.93 6 THR Q O 1
ATOM 2362 N N . ALA D 2 7 ? 6.567 73.823 126.117 1.00 79.92 7 ALA Q N 1
ATOM 2363 C CA . ALA D 2 7 ? 7.202 72.677 125.475 1.00 76.23 7 ALA Q CA 1
ATOM 2364 C C . ALA D 2 7 ? 6.230 71.510 125.328 1.00 76.11 7 ALA Q C 1
ATOM 2365 O O . ALA D 2 7 ? 6.261 70.798 124.326 1.00 73.01 7 ALA Q O 1
ATOM 2367 N N . ARG D 2 8 ? 5.373 71.312 126.328 1.00 79.82 8 ARG Q N 1
ATOM 2368 C CA . ARG D 2 8 ? 4.360 70.263 126.257 1.00 80.53 8 ARG Q CA 1
ATOM 2369 C C . ARG D 2 8 ? 3.395 70.565 125.116 1.00 79.67 8 ARG Q C 1
ATOM 2370 O O . ARG D 2 8 ? 3.172 71.725 124.772 1.00 80.72 8 ARG Q O 1
ATOM 2389 N N . SER D 2 10 ? 0.233 68.340 124.239 1.00 88.49 10 SER Q N 1
ATOM 2390 C CA . SER D 2 10 ? -1.144 67.898 124.459 1.00 86.22 10 SER Q CA 1
ATOM 2391 C C . SER D 2 10 ? -2.019 68.959 125.120 1.00 91.46 10 SER Q C 1
ATOM 2392 O O . SER D 2 10 ? -3.239 68.808 125.201 1.00 95.24 10 SER Q O 1
ATOM 2395 N N . SER E 1 11 ? 1.118 43.984 122.686 1.00 65.36 10 SER C N 1
ATOM 2396 C CA . SER E 1 11 ? 0.253 43.865 121.524 1.00 65.91 10 SER C CA 1
ATOM 2397 C C . SER E 1 11 ? 0.451 42.487 120.898 1.00 68.19 10 SER C C 1
ATOM 2398 O O . SER E 1 11 ? -0.438 41.645 120.937 1.00 65.57 10 SER C O 1
ATOM 2401 N N . HIS E 1 12 ? 1.627 42.265 120.322 1.00 63.21 11 HIS C N 1
ATOM 2402 C CA . HIS E 1 12 ? 1.988 40.984 119.718 1.00 61.23 11 HIS C CA 1
ATOM 2403 C C . HIS E 1 12 ? 3.060 40.293 120.546 1.00 57.86 11 HIS C C 1
ATOM 2404 O O . HIS E 1 12 ? 3.486 39.183 120.233 1.00 54.17 11 HIS C O 1
ATOM 2411 N N . ILE E 1 13 ? 3.504 40.984 121.591 1.00 60.59 12 ILE C N 1
ATOM 2412 C CA . ILE E 1 13 ? 4.522 40.494 122.509 1.00 52.37 12 ILE C CA 1
ATOM 2413 C C . ILE E 1 13 ? 3.808 39.672 123.591 1.00 50.52 12 ILE C C 1
ATOM 2414 O O . ILE E 1 13 ? 3.927 39.920 124.793 1.00 47.60 12 ILE C O 1
ATOM 2419 N N . ALA E 1 14 ? 3.021 38.703 123.140 1.00 51.76 13 ALA C N 1
ATOM 2420 C CA . ALA E 1 14 ? 2.287 37.839 124.049 1.00 47.37 13 ALA C CA 1
ATOM 2421 C C . ALA E 1 14 ? 2.937 36.469 124.070 1.00 48.94 13 ALA C C 1
ATOM 2422 O O . ALA E 1 14 ? 3.288 35.926 123.023 1.00 49.71 13 ALA C O 1
ATOM 2424 N N . LYS E 1 15 ? 3.109 35.925 125.270 1.00 46.67 14 LYS C N 1
ATOM 2425 C CA . LYS E 1 15 ? 3.714 34.612 125.448 1.00 45.71 14 LYS C CA 1
ATOM 2426 C C . LYS E 1 15 ? 3.036 33.558 124.581 1.00 44.89 14 LYS C C 1
ATOM 2427 O O . LYS E 1 15 ? 1.872 33.221 124.791 1.00 48.46 14 LYS C O 1
ATOM 2433 N N . GLY E 1 16 ? 3.770 33.052 123.596 1.00 47.18 15 GLY C N 1
ATOM 2434 C CA . GLY E 1 16 ? 3.251 32.028 122.712 1.00 46.03 15 GLY C CA 1
ATOM 2435 C C . GLY E 1 16 ? 3.050 32.535 121.300 1.00 47.67 15 GLY C C 1
ATOM 2436 O O . GLY E 1 16 ? 2.759 31.760 120.389 1.00 49.94 15 GLY C O 1
ATOM 2437 N N . SER E 1 17 ? 3.205 33.842 121.114 1.00 44.48 16 SER C N 1
ATOM 2438 C CA . SER E 1 17 ? 3.024 34.441 119.798 1.00 45.14 16 SER C CA 1
ATOM 2439 C C . SER E 1 17 ? 4.278 34.287 118.945 1.00 43.60 16 SER C C 1
ATOM 2440 O O . SER E 1 17 ? 5.399 34.397 119.442 1.00 41.58 16 SER C O 1
ATOM 2443 N N . ILE E 1 18 ? 4.077 34.020 117.659 1.00 41.41 17 ILE C N 1
ATOM 2444 C CA . ILE E 1 18 ? 5.182 33.896 116.719 1.00 37.92 17 ILE C CA 1
ATOM 2445 C C . ILE E 1 18 ? 5.660 35.284 116.306 1.00 32.59 17 ILE C C 1
ATOM 2446 O O . ILE E 1 18 ? 4.854 36.188 116.093 1.00 34.44 17 ILE C O 1
ATOM 2451 N N . VAL E 1 19 ? 6.976 35.447 116.211 1.00 30.84 18 VAL C N 1
ATOM 2452 C CA . VAL E 1 19 ? 7.586 36.741 115.927 1.00 28.97 18 VAL C CA 1
ATOM 2453 C C . VAL E 1 19 ? 8.784 36.632 114.988 1.00 27.05 18 VAL C C 1
ATOM 2454 O O . VAL E 1 19 ? 9.219 35.538 114.632 1.00 28.64 18 VAL C O 1
ATOM 2458 N N . GLU E 1 20 ? 9.310 37.785 114.593 1.00 25.34 19 GLU C N 1
ATOM 2459 C CA . GLU E 1 20 ? 10.595 37.853 113.913 1.00 23.48 19 GLU C CA 1
ATOM 2460 C C . GLU E 1 20 ? 11.511 38.805 114.672 1.00 22.25 19 GLU C C 1
ATOM 2461 O O . GLU E 1 20 ? 11.085 39.872 115.117 1.00 23.83 19 GLU C O 1
ATOM 2467 N N . VAL E 1 21 ? 12.767 38.409 114.828 1.00 20.42 20 VAL C N 1
ATOM 2468 C CA . VAL E 1 21 ? 13.720 39.194 115.592 1.00 20.25 20 VAL C CA 1
ATOM 2469 C C . VAL E 1 21 ? 14.952 39.538 114.765 1.00 22.82 20 VAL C C 1
ATOM 2470 O O . VAL E 1 21 ? 15.266 38.860 113.785 1.00 19.81 20 VAL C O 1
ATOM 2474 N N . THR E 1 22 ? 15.644 40.599 115.163 1.00 19.64 21 THR C N 1
ATOM 2475 C CA . THR E 1 22 ? 16.873 40.998 114.496 1.00 20.02 21 THR C CA 1
ATOM 2476 C C . THR E 1 22 ? 17.897 41.439 115.528 1.00 21.44 21 THR C C 1
ATOM 2477 O O . THR E 1 22 ? 17.654 41.361 116.731 1.00 21.47 21 THR C O 1
ATOM 2481 N N . SER E 1 23 ? 19.045 41.899 115.051 1.00 24.96 22 SER C N 1
ATOM 2482 C CA . SER E 1 23 ? 20.107 42.370 115.926 1.00 28.22 22 SER C CA 1
ATOM 2483 C C . SER E 1 23 ? 20.856 43.498 115.232 1.00 32.55 22 SER C C 1
ATOM 2484 O O . SER E 1 23 ? 20.836 43.595 114.006 1.00 34.08 22 SER C O 1
ATOM 2487 N N . ASP E 1 24 ? 21.505 44.358 116.008 1.00 34.94 23 ASP C N 1
ATOM 2488 C CA . ASP E 1 24 ? 22.283 45.438 115.416 1.00 38.53 23 ASP C CA 1
ATOM 2489 C C . ASP E 1 24 ? 23.770 45.109 115.469 1.00 42.34 23 ASP C C 1
ATOM 2490 O O . ASP E 1 24 ? 24.613 45.930 115.106 1.00 46.07 23 ASP C O 1
ATOM 2495 N N . GLU E 1 25 ? 24.080 43.903 115.936 1.00 41.76 24 GLU C N 1
ATOM 2496 C CA . GLU E 1 25 ? 25.433 43.371 115.848 1.00 43.03 24 GLU C CA 1
ATOM 2497 C C . GLU E 1 25 ? 25.830 43.322 114.386 1.00 43.87 24 GLU C C 1
ATOM 2498 O O . GLU E 1 25 ? 25.026 42.932 113.538 1.00 45.56 24 GLU C O 1
ATOM 2504 N N . GLU E 1 26 ? 27.058 43.732 114.089 1.00 48.05 25 GLU C N 1
ATOM 2505 C CA . GLU E 1 26 ? 27.530 43.756 112.711 1.00 47.82 25 GLU C CA 1
ATOM 2506 C C . GLU E 1 26 ? 27.454 42.358 112.105 1.00 47.24 25 GLU C C 1
ATOM 2507 O O . GLU E 1 26 ? 27.885 41.379 112.717 1.00 47.61 25 GLU C O 1
ATOM 2513 N N . GLY E 1 27 ? 26.891 42.272 110.905 1.00 41.28 26 GLY C N 1
ATOM 2514 C CA . GLY E 1 27 ? 26.738 41.002 110.223 1.00 39.57 26 GLY C CA 1
ATOM 2515 C C . GLY E 1 27 ? 25.337 40.442 110.371 1.00 36.03 26 GLY C C 1
ATOM 2516 O O . GLY E 1 27 ? 24.987 39.447 109.733 1.00 30.61 26 GLY C O 1
ATOM 2517 N N . PHE E 1 28 ? 24.535 41.085 111.216 1.00 35.43 27 PHE C N 1
ATOM 2518 C CA . PHE E 1 28 ? 23.161 40.658 111.463 1.00 31.13 27 PHE C CA 1
ATOM 2519 C C . PHE E 1 28 ? 22.164 41.766 111.155 1.00 29.29 27 PHE C C 1
ATOM 2520 O O . PHE E 1 28 ? 20.958 41.601 111.340 1.00 31.23 27 PHE C O 1
ATOM 2528 N N . LYS E 1 29 ? 22.676 42.900 110.697 1.00 34.57 28 LYS C N 1
ATOM 2529 C CA . LYS E 1 29 ? 21.847 44.077 110.496 1.00 35.14 28 LYS C CA 1
ATOM 2530 C C . LYS E 1 29 ? 21.071 43.968 109.187 1.00 30.78 28 LYS C C 1
ATOM 2531 O O . LYS E 1 29 ? 21.658 43.975 108.106 1.00 30.57 28 LYS C O 1
ATOM 2537 N N . GLY E 1 30 ? 19.749 43.854 109.293 1.00 28.17 29 GLY C N 1
ATOM 2538 C CA . GLY E 1 30 ? 18.896 43.697 108.127 1.00 28.79 29 GLY C CA 1
ATOM 2539 C C . GLY E 1 30 ? 18.364 42.281 107.998 1.00 23.48 29 GLY C C 1
ATOM 2540 O O . GLY E 1 30 ? 17.609 41.968 107.078 1.00 25.97 29 GLY C O 1
ATOM 2541 N N . VAL E 1 31 ? 18.759 41.423 108.932 1.00 24.43 30 VAL C N 1
ATOM 2542 C CA . VAL E 1 31 ? 18.334 40.030 108.929 1.00 22.00 30 VAL C CA 1
ATOM 2543 C C . VAL E 1 31 ? 17.221 39.810 109.930 1.00 21.92 30 VAL C C 1
ATOM 2544 O O . VAL E 1 31 ? 17.295 40.286 111.058 1.00 24.29 30 VAL C O 1
ATOM 2548 N N . TRP E 1 32 ? 16.195 39.076 109.523 1.00 20.50 31 TRP C N 1
ATOM 2549 C CA . TRP E 1 32 ? 15.102 38.772 110.426 1.00 19.77 31 TRP C CA 1
ATOM 2550 C C . TRP E 1 32 ? 14.916 37.271 110.555 1.00 18.04 31 TRP C C 1
ATOM 2551 O O . TRP E 1 32 ? 14.708 36.570 109.567 1.00 18.24 31 TRP C O 1
ATOM 2562 N N . PHE E 1 33 ? 15.018 36.790 111.788 1.00 18.20 32 PHE C N 1
ATOM 2563 C CA . PHE E 1 33 ? 14.890 35.374 112.092 1.00 18.62 32 PHE C CA 1
ATOM 2564 C C . PHE E 1 33 ? 13.530 35.092 112.707 1.00 20.25 32 PHE C C 1
ATOM 2565 O O . PHE E 1 33 ? 13.028 35.882 113.496 1.00 24.87 32 PHE C O 1
ATOM 2573 N N . GLU E 1 34 ? 12.933 33.963 112.351 1.00 25.37 33 GLU C N 1
ATOM 2574 C CA . GLU E 1 34 ? 11.657 33.575 112.937 1.00 26.08 33 GLU C CA 1
ATOM 2575 C C . GLU E 1 34 ? 11.882 33.004 114.336 1.00 25.04 33 GLU C C 1
ATOM 2576 O O . GLU E 1 34 ? 12.869 32.306 114.575 1.00 24.92 33 GLU C O 1
ATOM 2582 N N . ALA E 1 35 ? 10.976 33.314 115.260 1.00 22.98 34 ALA C N 1
ATOM 2583 C CA . ALA E 1 35 ? 11.093 32.839 116.637 1.00 29.16 34 ALA C CA 1
ATOM 2584 C C . ALA E 1 35 ? 9.737 32.825 117.336 1.00 30.67 34 ALA C C 1
ATOM 2585 O O . ALA E 1 35 ? 8.736 33.246 116.766 1.00 29.18 34 ALA C O 1
ATOM 2587 N N . THR E 1 36 ? 9.713 32.336 118.573 1.00 32.80 35 THR C N 1
ATOM 2588 C CA . THR E 1 36 ? 8.485 32.274 119.360 1.00 30.73 35 THR C CA 1
ATOM 2589 C C . THR E 1 36 ? 8.704 32.922 120.723 1.00 34.47 35 THR C C 1
ATOM 2590 O O . THR E 1 36 ? 9.756 32.746 121.332 1.00 38.45 35 THR C O 1
ATOM 2594 N N . VAL E 1 37 ? 7.716 33.672 121.201 1.00 32.86 36 VAL C N 1
ATOM 2595 C CA . VAL E 1 37 ? 7.853 34.369 122.478 1.00 36.58 36 VAL C CA 1
ATOM 2596 C C . VAL E 1 37 ? 7.552 33.464 123.674 1.00 38.41 36 VAL C C 1
ATOM 2597 O O . VAL E 1 37 ? 6.434 32.972 123.833 1.00 36.60 36 VAL C O 1
ATOM 2601 N N . LEU E 1 38 ? 8.568 33.255 124.507 1.00 35.62 37 LEU C N 1
ATOM 2602 C CA . LEU E 1 38 ? 8.442 32.500 125.750 1.00 38.77 37 LEU C CA 1
ATOM 2603 C C . LEU E 1 38 ? 7.854 33.362 126.866 1.00 40.80 37 LEU C C 1
ATOM 2604 O O . LEU E 1 38 ? 7.033 32.899 127.658 1.00 44.30 37 LEU C O 1
ATOM 2609 N N . GLY E 1 39 ? 8.344 34.579 126.986 1.00 36.34 38 GLY C N 1
ATOM 2610 C CA . GLY E 1 39 ? 7.865 35.513 127.962 1.00 39.68 38 GLY C CA 1
ATOM 2611 C C . GLY E 1 39 ? 8.280 36.925 127.664 1.00 41.16 38 GLY C C 1
ATOM 2612 O O . GLY E 1 39 ? 9.137 37.145 126.878 1.00 39.81 38 GLY C O 1
ATOM 2613 N N . ALA E 1 40 ? 7.671 37.886 128.316 1.00 47.37 39 ALA C N 1
ATOM 2614 C CA . ALA E 1 40 ? 8.043 39.268 128.129 1.00 50.63 39 ALA C CA 1
ATOM 2615 C C . ALA E 1 40 ? 7.970 40.075 129.410 1.00 56.01 39 ALA C C 1
ATOM 2616 O O . ALA E 1 40 ? 7.283 39.723 130.322 1.00 54.95 39 ALA C O 1
ATOM 2618 N N . SER E 1 41 ? 8.662 41.193 129.419 1.00 57.80 40 SER C N 1
ATOM 2619 C CA . SER E 1 41 ? 8.587 42.154 130.478 1.00 62.70 40 SER C CA 1
ATOM 2620 C C . SER E 1 41 ? 7.187 42.691 130.476 1.00 73.44 40 SER C C 1
ATOM 2621 O O . SER E 1 41 ? 6.546 42.739 129.447 1.00 72.98 40 SER C O 1
ATOM 2624 N N . SER E 1 42 ? 6.708 43.084 131.657 1.00 75.03 41 SER C N 1
ATOM 2625 C CA . SER E 1 42 ? 5.373 43.658 131.775 1.00 82.76 41 SER C CA 1
ATOM 2626 C C . SER E 1 42 ? 5.300 44.887 130.876 1.00 83.95 41 SER C C 1
ATOM 2627 O O . SER E 1 42 ? 6.305 45.585 130.709 1.00 85.60 41 SER C O 1
ATOM 2630 N N . PRO E 1 43 ? 4.160 45.073 130.144 1.00 90.08 42 PRO C N 1
ATOM 2631 C CA . PRO E 1 43 ? 4.190 46.209 129.209 1.00 93.18 42 PRO C CA 1
ATOM 2632 C C . PRO E 1 43 ? 4.180 47.504 129.970 1.00 88.96 42 PRO C C 1
ATOM 2633 O O . PRO E 1 43 ? 3.982 48.570 129.389 1.00 84.02 42 PRO C O 1
ATOM 2637 N N . GLY E 1 44 ? 4.394 47.409 131.272 1.00 90.59 43 GLY C N 1
ATOM 2638 C CA . GLY E 1 44 ? 4.397 48.591 132.092 1.00 92.32 43 GLY C CA 1
ATOM 2639 C C . GLY E 1 44 ? 5.641 49.429 131.967 1.00 94.57 43 GLY C C 1
ATOM 2640 O O . GLY E 1 44 ? 5.575 50.494 131.350 1.00 99.96 43 GLY C O 1
ATOM 2641 N N . SER E 1 45 ? 6.781 48.958 132.479 1.00 93.80 44 SER C N 1
ATOM 2642 C CA . SER E 1 45 ? 7.978 49.810 132.530 1.00 91.93 44 SER C CA 1
ATOM 2643 C C . SER E 1 45 ? 9.387 49.261 132.503 1.00 89.12 44 SER C C 1
ATOM 2644 O O . SER E 1 45 ? 9.624 48.073 132.645 1.00 86.93 44 SER C O 1
ATOM 2647 N N . LYS E 1 46 ? 10.307 50.195 132.325 1.00 85.25 45 LYS C N 1
ATOM 2648 C CA . LYS E 1 46 ? 11.727 49.929 132.214 1.00 88.95 45 LYS C CA 1
ATOM 2649 C C . LYS E 1 46 ? 11.913 49.432 130.825 1.00 84.39 45 LYS C C 1
ATOM 2650 O O . LYS E 1 46 ? 10.960 49.427 130.082 1.00 84.67 45 LYS C O 1
ATOM 2656 N N . SER E 1 47 ? 13.104 48.999 130.451 1.00 83.54 46 SER C N 1
ATOM 2657 C CA . SER E 1 47 ? 13.351 48.732 129.030 1.00 76.94 46 SER C CA 1
ATOM 2658 C C . SER E 1 47 ? 12.885 47.347 128.668 1.00 70.88 46 SER C C 1
ATOM 2659 O O . SER E 1 47 ? 13.562 46.379 128.920 1.00 70.12 46 SER C O 1
ATOM 2662 N N . LYS E 1 48 ? 11.735 47.289 128.021 1.00 71.32 47 LYS C N 1
ATOM 2663 C CA . LYS E 1 48 ? 10.998 46.066 127.853 1.00 65.01 47 LYS C CA 1
ATOM 2664 C C . LYS E 1 48 ? 11.759 45.062 127.025 1.00 55.98 47 LYS C C 1
ATOM 2665 O O . LYS E 1 48 ? 12.390 45.400 126.049 1.00 53.72 47 LYS C O 1
ATOM 2671 N N . GLU E 1 49 ? 11.659 43.814 127.449 1.00 56.41 48 GLU C N 1
ATOM 2672 C CA . GLU E 1 49 ? 12.490 42.741 127.013 1.00 49.24 48 GLU C CA 1
ATOM 2673 C C . GLU E 1 49 ? 11.619 41.591 126.651 1.00 46.47 48 GLU C C 1
ATOM 2674 O O . GLU E 1 49 ? 10.576 41.390 127.227 1.00 41.29 48 GLU C O 1
ATOM 2680 N N . VAL E 1 50 ? 12.063 40.838 125.664 1.00 40.29 49 VAL C N 1
ATOM 2681 C CA . VAL E 1 50 ? 11.321 39.712 125.197 1.00 36.71 49 VAL C CA 1
ATOM 2682 C C . VAL E 1 50 ? 12.231 38.517 125.208 1.00 38.23 49 VAL C C 1
ATOM 2683 O O . VAL E 1 50 ? 13.357 38.602 124.777 1.00 36.50 49 VAL C O 1
ATOM 2687 N N . TRP E 1 51 ? 11.729 37.414 125.731 1.00 36.51 50 TRP C N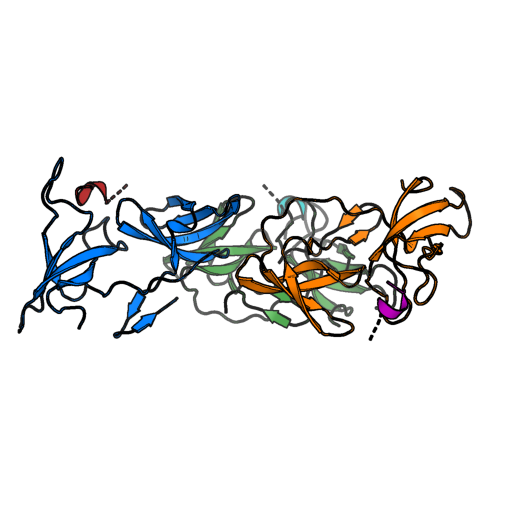 1
ATOM 2688 C CA . TRP E 1 51 ? 12.444 36.145 125.738 1.00 33.09 50 TRP C CA 1
ATOM 2689 C C . TRP E 1 51 ? 11.957 35.317 124.556 1.00 31.76 50 TRP C C 1
ATOM 2690 O O . TRP E 1 51 ? 10.763 35.078 124.426 1.00 33.26 50 TRP C O 1
ATOM 2701 N N . VAL E 1 52 ? 12.864 34.901 123.679 1.00 29.93 51 VAL C N 1
ATOM 2702 C CA . VAL E 1 52 ? 12.454 34.232 122.449 1.00 28.79 51 VAL C CA 1
ATOM 2703 C C . VAL E 1 52 ? 13.220 32.945 122.178 1.00 28.34 51 VAL C C 1
ATOM 2704 O O . VAL E 1 52 ? 14.388 32.810 122.545 1.00 28.96 51 VAL C O 1
ATOM 2708 N N . GLU E 1 53 ? 12.537 32.008 121.526 1.00 31.18 52 GLU C N 1
ATOM 2709 C CA . GLU E 1 53 ? 13.132 30.761 121.065 1.00 29.28 52 GLU C CA 1
ATOM 2710 C C . GLU E 1 53 ? 13.126 30.719 119.539 1.00 31.36 52 GLU C C 1
ATOM 2711 O O . GLU E 1 53 ? 12.064 30.681 118.916 1.00 35.02 52 GLU C O 1
ATOM 2717 N N . TYR E 1 54 ? 14.314 30.738 118.942 1.00 27.33 53 TYR C N 1
ATOM 2718 C CA . TYR E 1 54 ? 14.450 30.731 117.489 1.00 29.03 53 TYR C CA 1
ATOM 2719 C C . TYR E 1 54 ? 13.892 29.455 116.866 1.00 28.67 53 TYR C C 1
ATOM 2720 O O . TYR E 1 54 ? 13.989 28.376 117.447 1.00 29.50 53 TYR C O 1
ATOM 2729 N N . LYS E 1 55 ? 13.318 29.583 115.675 1.00 25.17 54 LYS C N 1
ATOM 2730 C CA . LYS E 1 55 ? 12.785 28.428 114.965 1.00 25.59 54 LYS C CA 1
ATOM 2731 C C . LYS E 1 55 ? 13.874 27.631 114.254 1.00 27.83 54 LYS C C 1
ATOM 2732 O O . LYS E 1 55 ? 13.883 26.403 114.310 1.00 34.99 54 LYS C O 1
ATOM 2738 N N . SER E 1 56 ? 14.788 28.330 113.583 1.00 29.79 55 SER C N 1
ATOM 2739 C CA . SER E 1 56 ? 15.809 27.669 112.771 1.00 27.59 55 SER C CA 1
ATOM 2740 C C . SER E 1 56 ? 17.241 27.906 113.251 1.00 28.40 55 SER C C 1
ATOM 2741 O O . SER E 1 56 ? 18.191 27.455 112.613 1.00 32.81 55 SER C O 1
ATOM 2744 N N . ILE E 1 57 ? 17.401 28.616 114.361 1.00 26.14 56 ILE C N 1
ATOM 2745 C CA . ILE E 1 57 ? 18.728 28.829 114.926 1.00 27.34 56 ILE C CA 1
ATOM 2746 C C . ILE E 1 57 ? 18.906 27.963 116.170 1.00 29.40 56 ILE C C 1
ATOM 2747 O O . ILE E 1 57 ? 18.017 27.890 117.021 1.00 28.22 56 ILE C O 1
ATOM 2752 N N . VAL E 1 58 ? 20.051 27.298 116.266 1.00 28.06 57 VAL C N 1
ATOM 2753 C CA . VAL E 1 58 ? 20.342 26.451 117.416 1.00 31.40 57 VAL C CA 1
ATOM 2754 C C . VAL E 1 58 ? 21.421 27.080 118.295 1.00 33.86 57 VAL C C 1
ATOM 2755 O O . VAL E 1 58 ? 22.209 27.908 117.833 1.00 27.89 57 VAL C O 1
ATOM 2759 N N . ALA E 1 59 ? 21.449 26.679 119.563 1.00 36.61 58 ALA C N 1
ATOM 2760 C CA . ALA E 1 59 ? 22.332 27.292 120.548 1.00 34.50 58 ALA C CA 1
ATOM 2761 C C . ALA E 1 59 ? 23.804 26.972 120.299 1.00 37.48 58 ALA C C 1
ATOM 2762 O O . ALA E 1 59 ? 24.630 27.880 120.196 1.00 38.84 58 ALA C O 1
ATOM 2764 N N . GLU E 1 60 ? 24.135 25.688 120.213 1.00 43.79 59 GLU C N 1
ATOM 2765 C CA . GLU E 1 60 ? 25.526 25.288 120.014 1.00 46.82 59 GLU C CA 1
ATOM 2766 C C . GLU E 1 60 ? 25.708 24.502 118.717 1.00 45.53 59 GLU C C 1
ATOM 2767 O O . GLU E 1 60 ? 24.739 24.047 118.109 1.00 43.84 59 GLU C O 1
ATOM 2773 N N . GLU E 1 61 ?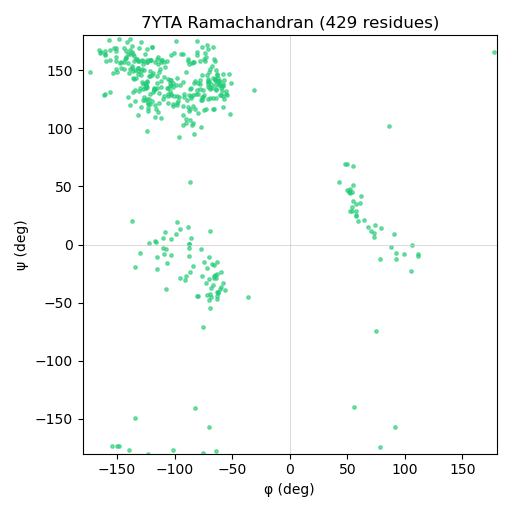 26.941 24.268 118.325 1.00 50.07 60 GLU C N 1
ATOM 2774 C CA . GLU E 1 61 ? 27.304 23.873 116.971 1.00 47.07 60 GLU C CA 1
ATOM 2775 C C . GLU E 1 61 ? 26.716 22.606 116.429 1.00 50.49 60 GLU C C 1
ATOM 2776 O O . GLU E 1 61 ? 26.440 22.529 115.250 1.00 50.95 60 GLU C O 1
ATOM 2782 N N . ASN E 1 62 ? 26.557 21.601 117.259 1.00 49.31 61 ASN C N 1
ATOM 2783 C CA . ASN E 1 62 ? 26.168 20.311 116.758 1.00 48.66 61 ASN C CA 1
ATOM 2784 C C . ASN E 1 62 ? 24.712 20.006 116.854 1.00 51.69 61 ASN C C 1
ATOM 2785 O O . ASN E 1 62 ? 24.305 18.869 116.796 1.00 51.83 61 ASN C O 1
ATOM 2790 N N . GLY E 1 63 ? 23.938 21.071 116.996 1.00 53.96 62 GLY C N 1
ATOM 2791 C CA . GLY E 1 63 ? 22.513 21.049 116.787 1.00 47.25 62 GLY C CA 1
ATOM 2792 C C . GLY E 1 63 ? 21.613 20.764 117.948 1.00 53.25 62 GLY C C 1
ATOM 2793 O O . GLY E 1 63 ? 21.934 20.999 119.078 1.00 56.58 62 GLY C O 1
ATOM 2794 N N . SER E 1 64 ? 20.433 20.304 117.603 1.00 53.04 63 SER C N 1
ATOM 2795 C CA . SER E 1 64 ? 19.391 19.930 118.530 1.00 58.70 63 SER C CA 1
ATOM 2796 C C . SER E 1 64 ? 18.630 21.062 119.215 1.00 61.97 63 SER C C 1
ATOM 2797 O O . SER E 1 64 ? 17.458 21.242 118.952 1.00 56.53 63 SER C O 1
ATOM 2799 N N . GLU E 1 65 ? 19.263 21.724 120.183 1.00 55.47 64 GLU C N 1
ATOM 2800 C CA . GLU E 1 65 ? 18.566 22.740 120.984 1.00 54.36 64 GLU C CA 1
ATOM 2801 C C . GLU E 1 65 ? 18.361 24.092 120.300 1.00 50.88 64 GLU C C 1
ATOM 2802 O O . GLU E 1 65 ? 19.336 24.704 119.885 1.00 50.01 64 GLU C O 1
ATOM 2808 N N . PRO E 1 66 ? 17.093 24.581 120.200 1.00 45.88 65 PRO C N 1
ATOM 2809 C CA . PRO E 1 66 ? 16.994 25.897 119.556 1.00 38.95 65 PRO C CA 1
ATOM 2810 C C . PRO E 1 66 ? 17.579 27.016 120.404 1.00 33.42 65 PRO C C 1
ATOM 2811 O O . PRO E 1 66 ? 17.570 26.928 121.633 1.00 38.77 65 PRO C O 1
ATOM 2815 N N . LEU E 1 67 ? 18.072 28.064 119.757 1.00 31.68 66 LEU C N 1
ATOM 2816 C CA . LEU E 1 67 ? 18.660 29.185 120.472 1.00 28.67 66 LEU C CA 1
ATOM 2817 C C . LEU E 1 67 ? 17.583 29.986 121.198 1.00 31.56 66 LEU C C 1
ATOM 2818 O O . LEU E 1 67 ? 16.472 30.153 120.692 1.00 30.93 66 LEU C O 1
ATOM 2823 N N . LYS E 1 68 ? 17.911 30.464 122.394 1.00 34.89 67 LYS C N 1
ATOM 2824 C CA . LYS E 1 68 ? 17.022 31.354 123.128 1.00 28.99 67 LYS C CA 1
ATOM 2825 C C . LYS E 1 68 ? 17.746 32.650 123.471 1.00 28.61 67 LYS C C 1
ATOM 2826 O O . LYS E 1 68 ? 18.927 32.637 123.816 1.00 29.61 67 LYS C O 1
ATOM 2832 N N . GLU E 1 69 ? 17.041 33.772 123.370 1.00 27.89 68 GLU C N 1
ATOM 2833 C CA . GLU E 1 69 ? 17.657 35.060 123.674 1.00 28.87 68 GLU C CA 1
ATOM 2834 C C . GLU E 1 69 ? 16.701 36.030 124.354 1.00 28.85 68 GLU C C 1
ATOM 2835 O O . GLU E 1 69 ? 15.491 35.967 124.155 1.00 27.13 68 GLU C O 1
ATOM 2841 N N . VAL E 1 70 ? 17.260 36.924 125.164 1.00 28.44 69 VAL C N 1
ATOM 2842 C CA . VAL E 1 70 ? 16.508 38.055 125.691 1.00 33.48 69 VAL C CA 1
ATOM 2843 C C . VAL E 1 70 ? 16.870 39.302 124.891 1.00 29.56 69 VAL C C 1
ATOM 2844 O O . VAL E 1 70 ? 18.031 39.712 124.864 1.00 27.84 69 VAL C O 1
ATOM 2848 N N . LEU E 1 71 ? 15.878 39.894 124.233 1.00 28.32 70 LEU C N 1
ATOM 2849 C CA . LEU E 1 71 ? 16.117 41.039 123.358 1.00 31.26 70 LEU C CA 1
ATOM 2850 C C . LEU E 1 71 ? 15.325 42.265 123.788 1.00 35.35 70 LEU C C 1
ATOM 2851 O O . LEU E 1 71 ? 14.322 42.148 124.485 1.00 38.45 70 LEU C O 1
ATOM 2856 N N . HIS E 1 72 ? 15.771 43.442 123.365 1.00 36.81 71 HIS C N 1
ATOM 2857 C CA . HIS E 1 72 ? 14.958 44.639 123.524 1.00 39.49 71 HIS C CA 1
ATOM 2858 C C . HIS E 1 72 ? 13.809 44.549 122.531 1.00 39.04 71 HIS C C 1
ATOM 2859 O O . HIS E 1 72 ? 13.976 44.014 121.435 1.00 39.44 71 HIS C O 1
ATOM 2866 N N . VAL E 1 73 ? 12.647 45.072 122.908 1.00 41.51 72 VAL C N 1
ATOM 2867 C CA . VAL E 1 73 ? 11.459 44.983 122.066 1.00 40.30 72 VAL C CA 1
ATOM 2868 C C . VAL E 1 73 ? 11.649 45.720 120.734 1.00 39.38 72 VAL C C 1
ATOM 2869 O O . VAL E 1 73 ? 10.892 45.513 119.785 1.00 37.49 72 VAL C O 1
ATOM 2873 N N . SER E 1 74 ? 12.675 46.565 120.660 1.00 36.29 73 SER C N 1
ATOM 2874 C CA . SER E 1 74 ? 12.961 47.317 119.443 1.00 34.88 73 SER C CA 1
ATOM 2875 C C . SER E 1 74 ? 13.485 46.415 118.325 1.00 34.31 73 SER C C 1
ATOM 2876 O O . SER E 1 74 ? 13.592 46.842 117.175 1.00 38.42 73 SER C O 1
ATOM 2879 N N . PHE E 1 75 ? 13.809 45.170 118.667 1.00 31.62 74 PHE C N 1
ATOM 2880 C CA . PHE E 1 75 ? 14.300 44.205 117.686 1.00 27.81 74 PHE C CA 1
ATOM 2881 C C . PHE E 1 75 ? 13.271 43.124 117.372 1.00 23.74 74 PHE C C 1
ATOM 2882 O O . PHE E 1 75 ? 13.594 42.126 116.733 1.00 24.19 74 PHE C O 1
ATOM 2890 N N . ILE E 1 76 ? 12.038 43.318 117.828 1.00 26.41 75 ILE C N 1
ATOM 2891 C CA . ILE E 1 76 ? 10.992 42.323 117.622 1.00 27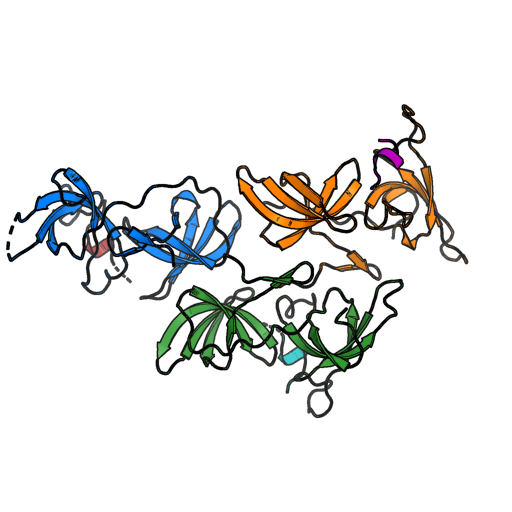.01 75 ILE C CA 1
ATOM 2892 C C . ILE E 1 76 ? 9.841 42.911 116.810 1.00 31.38 75 ILE C C 1
ATOM 2893 O O . ILE E 1 76 ? 9.546 44.103 116.901 1.00 31.58 75 ILE C O 1
ATOM 2898 N N . ARG E 1 77 ? 9.200 42.063 116.013 1.00 28.27 76 ARG C N 1
ATOM 2899 C CA . ARG E 1 77 ? 8.074 42.470 115.189 1.00 29.75 76 ARG C CA 1
ATOM 2900 C C . ARG E 1 77 ? 7.221 41.243 114.877 1.00 30.18 76 ARG C C 1
ATOM 2901 O O . ARG E 1 77 ? 7.665 40.113 115.088 1.00 24.49 76 ARG C O 1
ATOM 2909 N N . PRO E 1 78 ? 6.029 41.435 114.368 1.00 30.43 77 PRO C N 1
ATOM 2910 C CA . PRO E 1 78 ? 5.166 40.320 114.007 1.00 30.89 77 PRO C CA 1
ATOM 2911 C C . PRO E 1 78 ? 5.663 39.642 112.768 1.00 31.06 77 PRO C C 1
ATOM 2912 O O . PRO E 1 78 ? 6.400 40.253 112.047 1.00 33.37 77 PRO C O 1
ATOM 2916 N N . VAL E 1 79 ? 5.242 38.410 112.498 1.00 27.69 78 VAL C N 1
ATOM 2917 C CA . VAL E 1 79 ? 5.618 37.727 111.257 1.00 25.89 78 VAL C CA 1
ATOM 2918 C C . VAL E 1 79 ? 4.743 38.232 110.110 1.00 30.11 78 VAL C C 1
ATOM 2919 O O . VAL E 1 79 ? 3.521 38.299 110.254 1.00 37.68 78 VAL C O 1
ATOM 2923 N N . PRO E 1 80 ? 5.361 38.631 108.980 1.00 29.17 79 PRO C N 1
ATOM 2924 C CA . PRO E 1 80 ? 4.579 39.061 107.814 1.00 33.66 79 PRO C CA 1
ATOM 2925 C C . PRO E 1 80 ? 3.616 37.982 107.359 1.00 34.75 79 PRO C C 1
ATOM 2926 O O . PRO E 1 80 ? 4.045 36.857 107.097 1.00 35.82 79 PRO C O 1
ATOM 2930 N N . PRO E 1 81 ? 2.325 38.320 107.259 1.00 37.84 80 PRO C N 1
ATOM 2931 C CA . PRO E 1 81 ? 1.320 37.345 106.833 1.00 39.60 80 PRO C CA 1
ATOM 2932 C C . PRO E 1 81 ? 1.702 36.727 105.496 1.00 41.25 80 PRO C C 1
ATOM 2933 O O . PRO E 1 81 ? 1.993 37.460 104.544 1.00 43.09 80 PRO C O 1
ATOM 2937 N N . VAL E 1 82 ? 1.711 35.399 105.418 1.00 41.48 81 VAL C N 1
ATOM 2938 C CA . VAL E 1 82 ? 2.082 34.753 104.195 1.00 42.73 81 VAL C CA 1
ATOM 2939 C C . VAL E 1 82 ? 1.100 35.123 103.089 1.00 51.74 81 VAL C C 1
ATOM 2940 O O . VAL E 1 82 ? -0.079 35.261 103.317 1.00 51.53 81 VAL C O 1
ATOM 2944 N N . GLU E 1 83 ? 1.609 35.333 101.890 1.00 56.37 82 GLU C N 1
ATOM 2945 C CA . GLU E 1 83 ? 0.789 35.827 100.811 1.00 54.94 82 GLU C CA 1
ATOM 2946 C C . GLU E 1 83 ? 0.606 34.923 99.630 1.00 58.68 82 GLU C C 1
ATOM 2947 O O . GLU E 1 83 ? -0.058 35.312 98.700 1.00 61.68 82 GLU C O 1
ATOM 2953 N N . LYS E 1 84 ? 1.159 33.727 99.640 1.00 56.42 83 LYS C N 1
ATOM 2954 C CA . LYS E 1 84 ? 0.891 32.785 98.552 1.00 58.07 83 LYS C CA 1
ATOM 2955 C C . LYS E 1 84 ? 1.178 33.262 97.119 1.00 52.46 83 LYS C C 1
ATOM 2956 O O . LYS E 1 84 ? 0.336 33.190 96.258 1.00 55.04 83 LYS C O 1
ATOM 2962 N N . ILE E 1 85 ? 2.366 33.777 96.875 1.00 55.50 84 ILE C N 1
ATOM 2963 C CA . ILE E 1 85 ? 2.695 34.339 95.583 1.00 53.26 84 ILE C CA 1
ATOM 2964 C C . ILE E 1 85 ? 2.976 33.315 94.525 1.00 52.24 84 ILE C C 1
ATOM 2965 O O . ILE E 1 85 ? 3.778 32.425 94.700 1.00 50.43 84 ILE C O 1
ATOM 2970 N N . GLU E 1 86 ? 2.275 33.448 93.419 1.00 50.93 85 GLU C N 1
ATOM 2971 C CA . GLU E 1 86 ? 2.518 32.632 92.258 1.00 51.83 85 GLU C CA 1
ATOM 2972 C C . GLU E 1 86 ? 3.844 32.899 91.572 1.00 51.20 85 GLU C C 1
ATOM 2973 O O . GLU E 1 86 ? 4.552 31.981 91.222 1.00 48.61 85 GLU C O 1
ATOM 2979 N N . ARG E 1 87 ? 4.175 34.168 91.390 1.00 49.05 86 ARG C N 1
ATOM 2980 C CA . ARG E 1 87 ? 5.369 34.543 90.651 1.00 41.30 86 ARG C CA 1
ATOM 2981 C C . ARG E 1 87 ? 5.812 35.955 90.962 1.00 32.22 86 ARG C C 1
ATOM 2982 O O . ARG E 1 87 ? 5.059 36.714 91.506 1.00 33.79 86 ARG C O 1
ATOM 2990 N N . PHE E 1 88 ? 7.034 36.305 90.615 1.00 29.68 87 PHE C N 1
ATOM 2991 C CA . PHE E 1 88 ? 7.529 37.639 90.916 1.00 30.38 87 PHE C CA 1
ATOM 2992 C C . PHE E 1 88 ? 7.957 38.409 89.675 1.00 27.44 87 PHE C C 1
ATOM 2993 O O . PHE E 1 88 ? 8.447 37.858 88.757 1.00 30.14 87 PHE C O 1
ATOM 3001 N N . GLU E 1 89 ? 7.747 39.702 89.664 1.00 30.74 88 GLU C N 1
ATOM 3002 C CA . GLU E 1 89 ? 8.147 40.513 88.519 1.00 30.23 88 GLU C CA 1
ATOM 3003 C C . GLU E 1 89 ? 9.581 40.987 88.690 1.00 27.79 88 GLU C C 1
ATOM 3004 O O . GLU E 1 89 ? 10.105 41.022 89.803 1.00 25.65 88 GLU C O 1
ATOM 3010 N N . LEU E 1 90 ? 10.210 41.355 87.580 1.00 24.75 89 LEU C N 1
ATOM 3011 C CA . LEU E 1 90 ? 11.552 41.914 87.616 1.00 16.89 89 LEU C CA 1
ATOM 3012 C C . LEU E 1 90 ? 11.529 43.223 88.400 1.00 18.11 89 LEU C C 1
ATOM 3013 O O . LEU E 1 90 ? 10.568 43.987 88.299 1.00 22.00 89 LEU C O 1
ATOM 3018 N N . TYR E 1 91 ? 12.572 43.444 89.201 1.00 19.94 90 TYR C N 1
ATOM 3019 C CA . TYR E 1 91 ? 12.739 44.641 90.038 1.00 15.68 90 TYR C CA 1
ATOM 3020 C C . TYR E 1 91 ? 11.822 44.677 91.261 1.00 16.03 90 TYR C C 1
ATOM 3021 O O . TYR E 1 91 ? 11.792 45.678 91.977 1.00 16.12 90 TYR C O 1
ATOM 3030 N N . ASP E 1 92 ? 11.082 43.600 91.507 1.00 16.42 91 ASP C N 1
ATOM 3031 C CA . ASP E 1 92 ? 10.320 43.493 92.749 1.00 18.28 91 ASP C CA 1
ATOM 3032 C C . ASP E 1 92 ? 11.268 43.464 93.939 1.00 16.96 91 ASP C C 1
ATOM 3033 O O . ASP E 1 92 ? 12.266 42.743 93.916 1.00 15.81 91 ASP C O 1
ATOM 3038 N N . VAL E 1 93 ? 10.973 44.246 94.974 1.00 16.55 92 VAL C N 1
ATOM 3039 C CA . VAL E 1 93 ? 11.779 44.181 96.188 1.00 16.21 92 VAL C CA 1
ATOM 3040 C C . VAL E 1 93 ? 11.233 43.051 97.065 1.00 16.51 92 VAL C C 1
ATOM 3041 O O . VAL E 1 93 ? 10.027 42.959 97.319 1.00 17.20 92 VAL C O 1
ATOM 3045 N N . VAL E 1 94 ? 12.120 42.150 97.478 1.00 16.49 93 VAL C N 1
ATOM 3046 C CA . VAL E 1 94 ? 11.689 40.945 98.176 1.00 16.46 93 VAL C CA 1
ATOM 3047 C C . VAL E 1 94 ? 12.543 40.622 99.392 1.00 17.89 93 VAL C C 1
ATOM 3048 O O . VAL E 1 94 ? 13.643 41.152 99.556 1.00 15.88 93 VAL C O 1
ATOM 3052 N N . ASP E 1 95 ? 12.011 39.751 100.243 1.00 16.69 94 ASP C N 1
ATOM 3053 C CA . ASP E 1 95 ? 12.790 39.083 101.268 1.00 16.65 94 ASP C CA 1
ATOM 3054 C C . ASP E 1 95 ? 13.031 37.645 100.818 1.00 16.77 94 ASP C C 1
ATOM 3055 O O . ASP E 1 95 ? 12.120 36.979 100.310 1.00 18.54 94 ASP C O 1
ATOM 3060 N N . ALA E 1 96 ? 14.261 37.178 101.001 1.00 16.56 95 ALA C N 1
ATOM 3061 C CA . ALA E 1 96 ? 14.666 35.838 100.613 1.00 16.81 95 ALA C CA 1
ATOM 3062 C C . ALA E 1 96 ? 15.090 35.050 101.842 1.00 19.81 95 ALA C C 1
ATOM 3063 O O . ALA E 1 96 ? 15.832 35.554 102.692 1.00 18.07 95 ALA C O 1
ATOM 3065 N N . PHE E 1 97 ? 14.613 33.816 101.944 1.00 22.53 96 PHE C N 1
ATOM 3066 C CA . PHE E 1 97 ? 14.989 32.973 103.065 1.00 21.01 96 PHE C CA 1
ATOM 3067 C C . PHE E 1 97 ? 16.327 32.319 102.767 1.00 22.50 96 PHE C C 1
ATOM 3068 O O . PHE E 1 97 ? 16.401 31.287 102.100 1.00 29.69 96 PHE C O 1
ATOM 3076 N N . HIS E 1 98 ? 17.384 32.951 103.260 1.00 23.31 97 HIS C N 1
ATOM 3077 C CA . HIS E 1 98 ? 18.749 32.507 103.038 1.00 26.16 97 HIS C CA 1
ATOM 3078 C C . HIS E 1 98 ? 19.458 32.344 104.382 1.00 26.00 97 HIS C C 1
ATOM 3079 O O . HIS E 1 98 ? 19.339 33.205 105.261 1.00 24.85 97 HIS C O 1
ATOM 3086 N N . LYS E 1 99 ? 20.174 31.232 104.538 1.00 26.07 98 LYS C N 1
ATOM 3087 C CA . LYS E 1 99 ? 20.888 30.922 105.778 1.00 28.02 98 LYS C CA 1
ATOM 3088 C C . LYS E 1 99 ? 19.972 31.032 106.990 1.00 26.67 98 LYS C C 1
ATOM 3089 O O . LYS E 1 99 ? 20.340 31.628 108.004 1.00 25.86 98 LYS C O 1
ATOM 3095 N N . ASP E 1 100 ? 18.771 30.476 106.858 1.00 30.21 99 ASP C N 1
ATOM 3096 C CA . ASP E 1 100 ? 17.777 30.459 107.927 1.00 28.62 99 ASP C CA 1
ATOM 3097 C C . ASP E 1 100 ? 17.402 31.853 108.431 1.00 26.40 99 ASP C C 1
ATOM 3098 O O . ASP E 1 100 ? 16.963 32.005 109.572 1.00 25.07 99 ASP C O 1
ATOM 3103 N N . GLY E 1 101 ? 17.567 32.861 107.577 1.00 21.78 100 GLY C N 1
ATOM 3104 C CA . GLY E 1 101 ? 17.141 34.210 107.907 1.00 20.11 100 GLY C CA 1
ATOM 3105 C C . GLY E 1 101 ? 16.489 34.895 106.721 1.00 21.30 100 GLY C C 1
ATOM 3106 O O . GLY E 1 101 ? 16.626 34.442 105.589 1.00 21.90 100 GLY C O 1
ATOM 3107 N N . TRP E 1 102 ? 15.774 35.987 106.973 1.00 20.43 101 TRP C N 1
ATOM 3108 C CA . TRP E 1 102 ? 15.143 36.736 105.892 1.00 15.87 101 TRP C CA 1
ATOM 3109 C C . TRP E 1 102 ? 16.004 37.929 105.497 1.00 20.36 101 TRP C C 1
ATOM 3110 O O . TRP E 1 102 ? 16.305 38.787 106.326 1.00 16.07 101 TRP C O 1
ATOM 3121 N N . TRP E 1 103 ? 16.397 37.974 104.226 1.00 19.93 102 TRP C N 1
ATOM 3122 C CA . TRP E 1 103 ? 17.252 39.043 103.711 1.00 19.38 102 TRP C CA 1
ATOM 3123 C C . TRP E 1 103 ? 16.534 39.892 102.668 1.00 18.72 102 TRP C C 1
ATOM 3124 O O . TRP E 1 103 ? 15.911 39.355 101.763 1.00 14.25 102 TRP C O 1
ATOM 3135 N N . THR E 1 104 ? 16.644 41.212 102.773 1.00 15.88 103 THR C N 1
ATOM 3136 C CA . THR E 1 104 ? 15.993 42.095 101.811 1.00 13.79 103 THR C CA 1
ATOM 3137 C C . THR E 1 104 ? 16.889 42.387 100.609 1.00 16.88 103 THR C C 1
ATOM 3138 O O . THR E 1 104 ? 18.018 42.853 100.762 1.00 14.83 103 THR C O 1
ATOM 3142 N N . GLY E 1 105 ? 16.379 42.112 99.412 1.00 14.74 104 GLY C N 1
ATOM 3143 C CA . GLY E 1 105 ? 17.108 42.377 98.186 1.00 13.94 104 GLY C CA 1
ATOM 3144 C C . GLY E 1 105 ? 16.145 42.720 97.069 1.00 15.34 104 GLY C C 1
ATOM 3145 O O . GLY E 1 105 ? 14.941 42.852 97.310 1.00 16.56 104 GLY C O 1
ATOM 3146 N N . VAL E 1 106 ? 16.656 42.861 95.848 1.00 18.87 105 VAL C N 1
ATOM 3147 C CA . VAL E 1 106 ? 15.786 43.185 94.715 1.00 13.14 105 VAL C CA 1
ATOM 3148 C C . VAL E 1 106 ? 15.936 42.180 93.566 1.00 18.53 105 VAL C C 1
ATOM 3149 O O . VAL E 1 106 ? 17.043 41.745 93.256 1.00 18.84 105 VAL C O 1
ATOM 3153 N N . VAL E 1 107 ? 14.820 41.800 92.944 1.00 13.30 106 VAL C N 1
ATOM 3154 C CA . VAL E 1 107 ? 14.864 40.873 91.813 1.00 13.85 106 VAL C CA 1
ATOM 3155 C C . VAL E 1 107 ? 15.570 41.491 90.608 1.00 16.59 106 VAL C C 1
ATOM 3156 O O . VAL E 1 107 ? 15.104 42.481 90.046 1.00 23.06 106 VAL C O 1
ATOM 3160 N N . THR E 1 108 ? 16.691 40.895 90.213 1.00 19.84 107 THR C N 1
ATOM 3161 C CA . THR E 1 108 ? 17.525 41.422 89.138 1.00 17.16 107 THR C CA 1
ATOM 3162 C C . THR E 1 108 ? 17.424 40.618 87.847 1.00 19.93 107 THR C C 1
ATOM 3163 O O . THR E 1 108 ? 17.833 41.092 86.787 1.00 18.95 107 THR C O 1
ATOM 3167 N N . ARG E 1 109 ? 16.888 39.406 87.935 1.00 19.52 108 ARG C N 1
ATOM 3168 C CA . ARG E 1 109 ? 16.651 38.592 86.747 1.00 21.36 108 ARG C CA 1
ATOM 3169 C C . ARG E 1 109 ? 15.548 37.571 86.984 1.00 25.87 108 ARG C C 1
ATOM 3170 O O . ARG E 1 109 ? 15.553 36.860 87.988 1.00 28.64 108 ARG C O 1
ATOM 3178 N N . VAL E 1 110 ? 14.600 37.508 86.056 1.00 23.28 109 VAL C N 1
ATOM 3179 C CA . VAL E 1 110 ? 13.566 36.483 86.090 1.00 25.75 109 VAL C CA 1
ATOM 3180 C C . VAL E 1 110 ? 14.015 35.284 85.260 1.00 33.05 109 VAL C C 1
ATOM 3181 O O . VAL E 1 110 ? 14.116 35.367 84.035 1.00 32.06 109 VAL C O 1
ATOM 3185 N N . MET E 1 111 ? 14.288 34.171 85.933 1.00 38.53 110 MET C N 1
ATOM 3186 C CA . MET E 1 111 ? 14.871 33.004 85.277 1.00 39.00 110 MET C CA 1
ATOM 3187 C C . MET E 1 111 ? 13.857 31.912 84.965 1.00 49.72 110 MET C C 1
ATOM 3188 O O . MET E 1 111 ? 12.661 32.060 85.217 1.00 49.87 110 MET C O 1
ATOM 3193 N N . GLU E 1 112 ? 14.363 30.809 84.422 1.00 60.11 111 GLU C N 1
ATOM 3194 C CA . GLU E 1 112 ? 13.542 29.665 84.050 1.00 62.99 111 GLU C CA 1
ATOM 3195 C C . GLU E 1 112 ? 13.061 28.879 85.259 1.00 61.84 111 GLU C C 1
ATOM 3196 O O . GLU E 1 112 ? 13.578 29.039 86.367 1.00 58.98 111 GLU C O 1
ATOM 3202 N N . ASP E 1 113 ? 12.069 28.024 85.020 1.00 65.45 112 ASP C N 1
ATOM 3203 C CA . ASP E 1 113 ? 11.556 27.098 86.024 1.00 63.10 112 ASP C CA 1
ATOM 3204 C C . ASP E 1 113 ? 11.131 27.822 87.296 1.00 56.62 112 ASP C C 1
ATOM 3205 O O . ASP E 1 113 ? 11.332 27.321 88.405 1.00 56.97 112 ASP C O 1
ATOM 3210 N N . SER E 1 114 ? 10.552 29.006 87.114 1.00 55.88 113 SER C N 1
ATOM 3211 C CA . SER E 1 114 ? 10.044 29.820 88.209 1.00 55.26 113 SER C CA 1
ATOM 3212 C C . SER E 1 114 ? 11.128 30.157 89.236 1.00 48.73 113 SER C C 1
ATOM 3213 O O . SER E 1 114 ? 10.849 30.211 90.431 1.00 46.87 113 SER C O 1
ATOM 3216 N N . ARG E 1 115 ? 12.363 30.363 88.786 1.00 48.81 114 ARG C N 1
ATOM 3217 C CA . ARG E 1 115 ? 13.426 30.743 89.713 1.00 40.09 114 ARG C CA 1
ATOM 3218 C C . ARG E 1 115 ? 13.879 32.173 89.448 1.00 35.44 114 ARG C C 1
ATOM 3219 O O . ARG E 1 115 ? 13.664 32.707 88.356 1.00 38.88 114 ARG C O 1
ATOM 3227 N N . TYR E 1 116 ? 14.466 32.809 90.459 1.00 36.21 115 TYR C N 1
ATOM 3228 C CA . TYR E 1 116 ? 14.815 34.228 90.347 1.00 29.25 115 TYR C CA 1
ATOM 3229 C C . TYR E 1 116 ? 16.233 34.559 90.791 1.00 26.51 115 TYR C C 1
ATOM 3230 O O . TYR E 1 116 ? 16.835 33.832 91.569 1.00 30.18 115 TYR C O 1
ATOM 3239 N N . GLN E 1 117 ? 16.755 35.676 90.301 1.00 26.26 116 GLN C N 1
ATOM 3240 C CA . GLN E 1 117 ? 18.008 36.215 90.815 1.00 27.52 116 GLN C CA 1
ATOM 3241 C C . GLN E 1 117 ? 17.699 37.415 91.701 1.00 25.41 116 GLN C C 1
ATOM 3242 O O . GLN E 1 117 ? 16.907 38.273 91.326 1.00 22.71 116 GLN C O 1
ATOM 3248 N N . VAL E 1 118 ? 18.300 37.459 92.885 1.00 21.07 117 VAL C N 1
ATOM 3249 C CA . VAL E 1 118 ? 18.088 38.561 93.813 1.00 19.82 117 VAL C CA 1
ATOM 3250 C C . VAL E 1 118 ? 19.428 39.181 94.186 1.00 22.70 117 VAL C C 1
ATOM 3251 O O . VAL E 1 118 ? 20.408 38.472 94.433 1.00 26.95 117 VAL C O 1
ATOM 3255 N N . THR E 1 119 ? 19.464 40.510 94.207 1.00 19.33 118 THR C N 1
ATOM 3256 C CA . THR E 1 119 ? 20.673 41.251 94.525 1.00 19.12 118 THR C CA 1
ATOM 3257 C C . THR E 1 119 ? 20.550 41.935 95.879 1.00 20.39 118 THR C C 1
ATOM 3258 O O . THR E 1 119 ? 19.593 42.679 96.137 1.00 17.13 118 THR C O 1
ATOM 3262 N N . PHE E 1 120 ? 21.525 41.651 96.737 1.00 18.64 119 PHE C N 1
ATOM 3263 C CA . PHE E 1 120 ? 21.609 42.212 98.075 1.00 21.43 119 PHE C CA 1
ATOM 3264 C C . PHE E 1 120 ? 22.793 43.156 98.173 1.00 21.98 119 PHE C C 1
ATOM 3265 O O . PHE E 1 120 ? 23.737 43.070 97.381 1.00 21.07 119 PHE C O 1
ATOM 3273 N N . ASP E 1 121 ? 22.747 44.045 99.158 1.00 19.35 120 ASP C N 1
ATOM 3274 C CA . ASP E 1 121 ? 23.888 44.891 99.468 1.00 26.21 120 ASP C CA 1
ATOM 3275 C C . ASP E 1 121 ? 24.346 44.622 100.899 1.00 29.02 120 ASP C C 1
ATOM 3276 O O . ASP E 1 121 ? 23.666 43.922 101.651 1.00 29.33 120 ASP C O 1
ATOM 3281 N N . ASN E 1 122 ? 25.504 45.169 101.258 1.00 32.67 121 ASN C N 1
ATOM 3282 C CA . ASN E 1 122 ? 26.056 45.049 102.607 1.00 31.96 121 ASN C CA 1
ATOM 3283 C C . ASN E 1 122 ? 26.099 43.622 103.151 1.00 26.30 121 ASN C C 1
ATOM 3284 O O . ASN E 1 122 ? 25.360 43.289 104.076 1.00 31.99 121 ASN C O 1
ATOM 3289 N N . PRO E 1 123 ? 26.962 42.771 102.580 1.00 27.91 122 PRO C N 1
ATOM 3290 C CA . PRO E 1 123 ? 27.825 42.996 101.416 1.00 31.06 122 PRO C CA 1
ATOM 3291 C C . PRO E 1 123 ? 27.079 42.772 100.103 1.00 29.71 122 PRO C C 1
ATOM 3292 O O . PRO E 1 123 ? 26.073 42.061 100.092 1.00 30.81 122 PRO C O 1
ATOM 3296 N N . PRO E 1 124 ? 27.562 43.381 99.009 1.00 27.98 123 PRO C N 1
ATOM 3297 C CA . PRO E 1 124 ? 26.970 43.182 97.682 1.00 25.71 123 PRO C CA 1
ATOM 3298 C C . PRO E 1 124 ? 27.023 41.720 97.260 1.00 27.99 123 PRO C C 1
ATOM 3299 O O . PRO E 1 124 ? 28.090 41.113 97.332 1.00 35.45 123 PRO C O 1
ATOM 3303 N N . ASP E 1 125 ? 25.895 41.161 96.834 1.00 31.94 124 ASP C N 1
ATOM 3304 C CA . ASP E 1 125 ? 25.885 39.778 96.367 1.00 37.38 124 ASP C CA 1
ATOM 3305 C C . ASP E 1 125 ? 24.680 39.491 95.476 1.00 31.62 124 ASP C C 1
ATOM 3306 O O . ASP E 1 125 ? 23.676 40.191 95.531 1.00 27.68 124 ASP C O 1
ATOM 3311 N N . GLU E 1 126 ? 24.797 38.461 94.645 1.00 38.27 125 GLU C N 1
ATOM 3312 C CA . GLU E 1 126 ? 23.702 38.031 93.786 1.00 37.38 125 GLU C CA 1
ATOM 3313 C C . GLU E 1 126 ? 23.456 36.543 93.995 1.00 36.56 125 GLU C C 1
ATOM 3314 O O . GLU E 1 126 ? 24.371 35.733 93.850 1.00 38.49 125 GLU C O 1
ATOM 3320 N N . LEU E 1 127 ? 22.228 36.180 94.346 1.00 28.47 126 LEU C N 1
ATOM 3321 C CA . LEU E 1 127 ? 21.919 34.780 94.624 1.00 29.30 126 LEU C CA 1
ATOM 3322 C C . LEU E 1 127 ? 20.666 34.331 93.894 1.00 27.13 126 LEU C C 1
ATOM 3323 O O . LEU E 1 127 ? 19.789 35.137 93.611 1.00 26.37 126 LEU C O 1
ATOM 3328 N N . GLU E 1 128 ? 20.576 33.044 93.584 1.00 33.18 127 GLU C N 1
ATOM 3329 C CA . GLU E 1 128 ? 19.386 32.552 92.906 1.00 33.27 127 GLU C CA 1
ATOM 3330 C C . GLU E 1 128 ? 18.491 31.803 93.891 1.00 31.59 127 GLU C C 1
ATOM 3331 O O . GLU E 1 128 ? 18.972 31.062 94.750 1.00 31.61 127 GLU C O 1
ATOM 3337 N N . PHE E 1 129 ? 17.186 32.030 93.781 1.00 28.30 128 PHE C N 1
ATOM 3338 C CA . PHE E 1 129 ? 16.232 31.440 94.709 1.00 29.24 128 PHE C CA 1
ATOM 3339 C C . PHE E 1 129 ? 15.035 30.801 94.027 1.00 35.00 128 PHE C C 1
ATOM 3340 O O . PHE E 1 129 ? 14.701 31.116 92.879 1.00 30.17 128 PHE C O 1
ATOM 3348 N N . GLY E 1 130 ? 14.378 29.916 94.766 1.00 39.66 129 GLY C N 1
ATOM 3349 C CA . GLY E 1 130 ? 13.098 29.393 94.349 1.00 30.84 129 GLY C CA 1
ATOM 3350 C C . GLY E 1 130 ? 12.014 30.415 94.620 1.00 28.10 129 GLY C C 1
ATOM 3351 O O . GLY E 1 130 ? 12.183 31.304 95.461 1.00 30.65 129 GLY C O 1
ATOM 3352 N N . VAL E 1 131 ? 10.899 30.295 93.904 1.00 29.69 130 VAL C N 1
ATOM 3353 C CA . VAL E 1 131 ? 9.756 31.164 94.146 1.00 30.99 130 VAL C CA 1
ATOM 3354 C C . VAL E 1 131 ? 9.234 30.899 95.553 1.00 33.32 130 VAL C C 1
ATOM 3355 O O . VAL E 1 131 ? 8.697 31.792 96.205 1.00 31.30 130 VAL C O 1
ATOM 3359 N N . SER E 1 132 ? 9.428 29.671 96.026 1.00 34.45 131 SER C N 1
ATOM 3360 C CA . SER E 1 132 ? 8.970 29.270 97.349 1.00 35.98 131 SER C CA 1
ATOM 3361 C C . SER E 1 132 ? 9.840 29.841 98.468 1.00 30.94 131 SER C C 1
ATOM 3362 O O . SER E 1 132 ? 9.443 29.828 99.633 1.00 30.26 131 SER C O 1
ATOM 3365 N N . GLU E 1 133 ? 11.024 30.335 98.115 1.00 29.41 132 GLU C N 1
ATOM 3366 C CA . GLU E 1 133 ? 11.956 30.861 99.111 1.00 26.59 132 GLU C CA 1
ATOM 3367 C C . GLU E 1 133 ? 11.888 32.383 99.211 1.00 24.41 132 GLU C C 1
ATOM 3368 O O . GLU E 1 133 ? 12.712 33.005 99.884 1.00 20.68 132 GLU C O 1
ATOM 3374 N N . LEU E 1 134 ? 10.901 32.975 98.543 1.00 22.75 133 LEU C N 1
ATOM 3375 C CA . LEU E 1 134 ? 10.775 34.429 98.475 1.00 19.05 133 LEU C CA 1
ATOM 3376 C C . LEU E 1 134 ? 9.450 34.929 99.044 1.00 17.05 133 LEU C C 1
ATOM 3377 O O . LEU E 1 134 ? 8.476 34.183 99.132 1.00 23.30 133 LEU C O 1
ATOM 3382 N N . ARG E 1 135 ? 9.425 36.201 99.427 1.00 14.26 134 ARG C N 1
ATOM 3383 C CA . ARG E 1 135 ? 8.185 36.873 99.808 1.00 14.40 134 ARG C CA 1
ATOM 3384 C C . ARG E 1 135 ? 8.330 38.354 99.494 1.00 19.84 134 ARG C C 1
ATOM 3385 O O . ARG E 1 135 ? 9.441 38.840 99.324 1.00 17.59 134 ARG C O 1
ATOM 3393 N N . PHE E 1 136 ? 7.219 39.076 99.408 1.00 22.69 135 PHE C N 1
ATOM 3394 C CA . PHE E 1 136 ? 7.296 40.512 99.170 1.00 15.83 135 PHE C CA 1
ATOM 3395 C C . PHE E 1 136 ? 7.866 41.217 100.391 1.00 16.43 135 PHE C C 1
ATOM 3396 O O . PHE E 1 136 ? 7.483 40.922 101.522 1.00 21.07 135 PHE C O 1
ATOM 3404 N N . HIS E 1 137 ? 8.787 42.145 100.159 1.00 17.46 136 HIS C N 1
ATOM 3405 C CA . HIS E 1 137 ? 9.379 42.900 101.253 1.00 21.55 136 HIS C CA 1
ATOM 3406 C C . HIS E 1 137 ? 8.353 43.844 101.852 1.00 16.15 136 HIS C C 1
ATOM 3407 O O . HIS E 1 137 ? 7.727 44.623 101.139 1.00 18.06 136 HIS C O 1
ATOM 3414 N N . GLN E 1 138 ? 8.172 43.754 103.165 1.00 18.19 137 GLN C N 1
ATOM 3415 C CA . GLN E 1 138 ? 7.282 44.655 103.887 1.00 18.12 137 GLN C CA 1
ATOM 3416 C C . GLN E 1 138 ? 7.947 45.126 105.172 1.00 18.80 137 GLN C C 1
ATOM 3417 O O . GLN E 1 138 ? 8.747 44.400 105.762 1.00 18.93 137 GLN C O 1
ATOM 3423 N N . LYS E 1 139 ? 7.612 46.340 105.601 1.00 21.02 138 LYS C N 1
ATOM 3424 C CA . LYS E 1 139 ? 8.109 46.883 106.862 1.00 22.25 138 LYS C CA 1
ATOM 3425 C C . LYS E 1 139 ? 6.997 46.970 107.904 1.00 26.14 138 LYS C C 1
ATOM 3426 O O . LYS E 1 139 ? 5.846 47.256 107.572 1.00 25.94 138 LYS C O 1
ATOM 3432 N N . TRP E 1 140 ? 7.346 46.725 109.163 1.00 26.15 139 TRP C N 1
ATOM 3433 C CA . TRP E 1 140 ? 6.421 46.933 110.273 1.00 27.28 139 TRP C CA 1
ATOM 3434 C C . TRP E 1 140 ? 6.590 48.364 110.785 1.00 29.96 139 TRP C C 1
ATOM 3435 O O . TRP E 1 140 ? 7.575 48.696 111.447 1.00 25.39 139 TRP C O 1
ATOM 3446 N N . VAL E 1 141 ? 5.628 49.210 110.435 1.00 29.62 140 VAL C N 1
ATOM 3447 C CA . VAL E 1 141 ? 5.678 50.635 110.726 1.00 29.14 140 VAL C CA 1
ATOM 3448 C C . VAL E 1 141 ? 4.392 51.091 111.402 1.00 32.69 140 VAL C C 1
ATOM 3449 O O . VAL E 1 141 ? 3.305 50.986 110.825 1.00 36.77 140 VAL C O 1
ATOM 3453 N N . LYS E 1 142 ? 4.528 51.585 112.629 1.00 33.66 141 LYS C N 1
ATOM 3454 C CA . LYS E 1 142 ? 3.408 52.122 113.397 1.00 39.13 141 LYS C CA 1
ATOM 3455 C C . LYS E 1 142 ? 2.207 51.181 113.431 1.00 38.32 141 LYS C C 1
ATOM 3456 O O . LYS E 1 142 ? 1.071 51.597 113.208 1.00 37.53 141 LYS C O 1
ATOM 3462 N N . GLY E 1 143 ? 2.471 49.907 113.705 1.00 37.67 142 GLY C N 1
ATOM 3463 C CA . GLY E 1 143 ? 1.416 48.923 113.853 1.00 38.76 142 GLY C CA 1
ATOM 3464 C C . GLY E 1 143 ? 0.782 48.508 112.541 1.00 40.90 142 GLY C C 1
ATOM 3465 O O . GLY E 1 143 ? -0.305 47.929 112.524 1.00 42.66 142 GLY C O 1
ATOM 3466 N N . LYS E 1 144 ? 1.456 48.807 111.436 1.00 34.05 143 LYS C N 1
ATOM 3467 C CA . LYS E 1 144 ? 0.957 48.409 110.127 1.00 34.82 143 LYS C CA 1
ATOM 3468 C C . LYS E 1 144 ? 2.057 47.829 109.255 1.00 34.91 143 LYS C C 1
ATOM 3469 O O . LYS E 1 144 ? 3.191 48.295 109.284 1.00 32.13 143 LYS C O 1
ATOM 3475 N N . TRP E 1 145 ? 1.722 46.813 108.473 1.00 33.70 144 TRP C N 1
ATOM 3476 C CA . TRP E 1 145 ? 2.638 46.350 107.444 1.00 30.07 144 TRP C CA 1
ATOM 3477 C C . TRP E 1 145 ? 2.593 47.325 106.278 1.00 36.38 144 TRP C C 1
ATOM 3478 O O . TRP E 1 145 ? 1.545 47.901 105.988 1.00 45.23 144 TRP C O 1
ATOM 3489 N N . VAL E 1 146 ? 3.730 47.522 105.619 1.00 38.86 145 VAL C N 1
ATOM 3490 C CA . VAL E 1 146 ? 3.804 48.433 104.482 1.00 37.67 145 VAL C CA 1
ATOM 3491 C C . VAL E 1 146 ? 4.699 47.878 103.381 1.00 32.64 145 VAL C C 1
ATOM 3492 O O . VAL E 1 146 ? 5.840 47.501 103.638 1.00 30.20 145 VAL C O 1
ATOM 3496 N N . ARG E 1 147 ? 4.176 47.818 102.160 1.00 37.29 146 ARG C N 1
ATOM 3497 C CA . ARG E 1 147 ? 5.000 47.547 100.988 1.00 34.84 146 ARG C CA 1
ATOM 3498 C C . ARG E 1 147 ? 5.502 48.867 100.421 1.00 40.48 146 ARG C C 1
ATOM 3499 O O . ARG E 1 147 ? 4.729 49.626 99.836 1.00 51.29 146 ARG C O 1
ATOM 3507 N N . PRO E 1 148 ? 6.801 49.149 100.598 1.00 41.79 147 PRO C N 1
ATOM 3508 C CA . PRO E 1 148 ? 7.409 50.418 100.182 1.00 46.26 147 PRO C CA 1
ATOM 3509 C C . PRO E 1 148 ? 7.256 50.710 98.690 1.00 53.42 147 PRO C C 1
ATOM 3510 O O . PRO E 1 148 ? 7.252 49.787 97.874 1.00 50.42 147 PRO C O 1
ATOM 3514 N N . GLY E 1 149 ? 7.123 51.989 98.349 1.00 52.47 148 GLY C N 1
ATOM 3515 C CA . GLY E 1 149 ? 7.095 52.421 96.964 1.00 56.74 148 GLY C CA 1
ATOM 3516 C C . GLY E 1 149 ? 5.718 52.417 96.327 1.00 66.93 148 GLY C C 1
ATOM 3517 O O . GLY E 1 149 ? 5.564 52.808 95.170 1.00 72.84 148 GLY C O 1
ATOM 3518 N N . LYS E 1 150 ? 4.714 51.984 97.082 1.00 61.79 149 LYS C N 1
ATOM 3519 C CA . LYS E 1 150 ? 3.361 51.855 96.548 1.00 66.03 149 LYS C CA 1
ATOM 3520 C C . LYS E 1 150 ? 2.613 53.184 96.576 1.00 72.50 149 LYS C C 1
ATOM 3521 O O . LYS E 1 150 ? 3.150 54.219 96.179 1.00 74.10 149 LYS C O 1
ATOM 3527 N N . ALA F 2 1 ? 18.551 24.979 110.274 1.00 39.12 1 ALA R N 1
ATOM 3528 C CA . ALA F 2 1 ? 19.084 24.536 111.557 1.00 37.45 1 ALA R CA 1
ATOM 3529 C C . ALA F 2 1 ? 20.587 24.783 111.649 1.00 34.53 1 ALA R C 1
ATOM 3530 O O . ALA F 2 1 ? 21.388 23.871 111.453 1.00 39.71 1 ALA R O 1
ATOM 3532 N N . ARG F 2 2 ? 20.962 26.021 111.950 1.00 31.02 2 ARG R N 1
ATOM 3533 C CA . ARG F 2 2 ? 22.367 26.381 112.084 1.00 32.80 2 ARG R CA 1
ATOM 3534 C C . ARG F 2 2 ? 22.579 27.284 113.292 1.00 31.12 2 ARG R C 1
ATOM 3535 O O . ARG F 2 2 ? 21.618 27.746 113.907 1.00 30.87 2 ARG R O 1
ATOM 3543 N N . THR F 2 3 ? 23.839 27.537 113.632 1.00 29.76 3 THR R N 1
ATOM 3544 C CA . THR F 2 3 ? 24.147 28.463 114.713 1.00 31.83 3 THR R CA 1
ATOM 3545 C C . THR F 2 3 ? 24.062 29.891 114.206 1.00 30.45 3 THR R C 1
ATOM 3546 O O . THR F 2 3 ? 24.082 30.130 113.000 1.00 31.59 3 THR R O 1
ATOM 3550 N N . LYS F 2 4 ? 23.964 30.835 115.133 1.00 33.04 4 LYS R N 1
ATOM 3551 C CA . LYS F 2 4 ? 23.849 32.239 114.776 1.00 33.44 4 LYS R CA 1
ATOM 3552 C C . LYS F 2 4 ? 25.095 32.693 114.017 1.00 35.57 4 LYS R C 1
ATOM 3553 O O . LYS F 2 4 ? 24.995 33.417 113.024 1.00 37.04 4 LYS R O 1
ATOM 3559 N N . GLN F 2 5 ? 26.262 32.235 114.472 1.00 35.17 5 GLN R N 1
ATOM 3560 C CA . GLN F 2 5 ? 27.535 32.566 113.829 1.00 36.98 5 GLN R CA 1
ATOM 3561 C C . GLN F 2 5 ? 27.555 32.179 112.351 1.00 36.57 5 GLN R C 1
ATOM 3562 O O . GLN F 2 5 ? 28.097 32.904 111.517 1.00 37.73 5 GLN R O 1
ATOM 3568 N N . THR F 2 6 ? 26.970 31.030 112.033 1.00 32.99 6 THR R N 1
ATOM 3569 C CA . THR F 2 6 ? 26.977 30.530 110.664 1.00 32.84 6 THR R CA 1
ATOM 3570 C C . THR F 2 6 ? 25.802 31.084 109.863 1.00 38.51 6 THR R C 1
ATOM 3571 O O . THR F 2 6 ? 25.638 30.766 108.683 1.00 33.55 6 THR R O 1
ATOM 3575 N N . ALA F 2 7 ? 24.987 31.915 110.504 1.00 38.14 7 ALA R N 1
ATOM 3576 C CA . ALA F 2 7 ? 23.866 32.549 109.817 1.00 33.50 7 ALA R CA 1
ATOM 3577 C C . ALA F 2 7 ? 24.190 34.000 109.489 1.00 33.40 7 ALA R C 1
ATOM 3578 O O . ALA F 2 7 ? 23.453 34.665 108.761 1.00 31.62 7 ALA R O 1
ATOM 3580 N N . ARG F 2 8 ? 25.303 34.484 110.030 1.00 33.04 8 ARG R N 1
ATOM 3581 C CA . ARG F 2 8 ? 25.684 35.881 109.875 1.00 39.25 8 ARG R CA 1
ATOM 3582 C C . ARG F 2 8 ? 26.384 36.098 108.540 1.00 44.19 8 ARG R C 1
ATOM 3583 O O . ARG F 2 8 ? 26.715 35.138 107.846 1.00 43.17 8 ARG R O 1
ATOM 3602 N N . SER F 2 10 ? 29.247 37.690 105.788 1.00 54.38 10 SER R N 1
ATOM 3603 C CA . SER F 2 10 ? 30.655 37.967 105.435 1.00 63.03 10 SER R CA 1
ATOM 3604 C C . SER F 2 10 ? 31.433 36.656 105.486 1.00 65.94 10 SER R C 1
ATOM 3605 O O . SER F 2 10 ? 30.841 35.578 105.558 1.00 56.11 10 SER R O 1
#

Sequence (441 aa):
SHIAKGSIVEVTSDEEGFKGVWFEATVLGASSKSKEVWVEYKSIVAEENGSEPLKEVLHVSFIRPVPPVEKIERFELYDVVDAFHKDGWWTGVVTRVMEDSRYQVTFDNPPDELEFGVSELRFHQKWVKGKWVRPARTKQTARSHIAKGSIVEVTSDEEGFKGVWFEATVLGASSPGSKSKEVWVEYKSIVAEENGSEPLKEVLHVSFIRPVPPVEKIERFELYDVVDAFHKDGWWTGVVTRVMEDSRYQVTFDNPPDELEFGVSELRFHQKWVKGKWVRPGKQRTKQTARSSHIAKGSIVEVTSDEEGFKGVWFEATVLGASSPGSKSKEVWVEYKSIVAEENGSEPLKEVLHVSFIRPVPPVEKIERFELYDVVDAFHKDGWWTGVVTRVMEDSRYQVTFDNPPDELEFGVSELRFHQKWVKGKWVRPGKARTKQTARS

Organism: Nicotiana tabacum (NCBI:txid4097)